Protein AF-0000000084554730 (afdb_homodimer)

Structure (mmCIF, N/CA/C/O backbone):
data_AF-0000000084554730-model_v1
#
loop_
_entity.id
_entity.type
_entity.pdbx_description
1 polymer 'NADPH-dependent FMN reductase family protein'
#
loop_
_atom_site.group_PDB
_atom_site.id
_atom_site.type_symbol
_atom_site.label_atom_id
_atom_site.label_alt_id
_atom_site.label_comp_id
_atom_site.label_asym_id
_atom_site.label_entity_id
_atom_site.label_seq_id
_atom_site.pdbx_PDB_ins_code
_atom_site.Cartn_x
_atom_site.Cartn_y
_atom_site.Cartn_z
_atom_site.occupancy
_atom_site.B_iso_or_equiv
_atom_site.auth_seq_id
_atom_site.auth_comp_id
_atom_site.auth_asym_id
_atom_site.auth_atom_id
_atom_site.pdbx_PDB_model_num
ATOM 1 N N . MET A 1 1 ? -13.344 26.547 7.539 1 93.19 1 MET A N 1
ATOM 2 C CA . MET A 1 1 ? -12.227 25.672 7.191 1 93.19 1 MET A CA 1
ATOM 3 C C . MET A 1 1 ? -11.781 24.844 8.398 1 93.19 1 MET A C 1
ATOM 5 O O . MET A 1 1 ? -11.516 25.406 9.469 1 93.19 1 MET A O 1
ATOM 9 N N . ARG A 1 2 ? -11.82 23.562 8.359 1 97.12 2 ARG A N 1
ATOM 10 C CA . ARG A 1 2 ? -11.414 22.656 9.422 1 97.12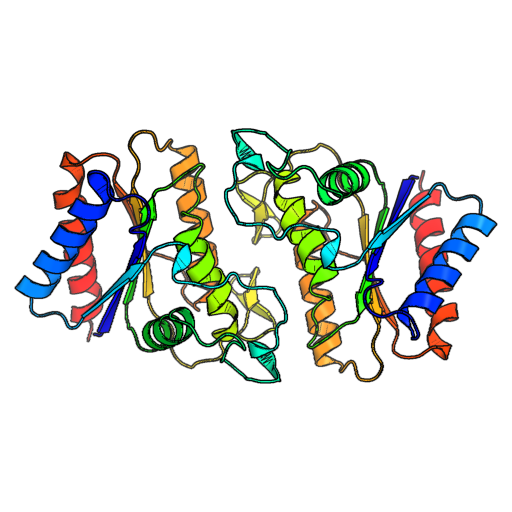 2 ARG A CA 1
ATOM 11 C C . ARG A 1 2 ? -10.055 22.031 9.117 1 97.12 2 ARG A C 1
ATOM 13 O O . ARG A 1 2 ? -9.883 21.375 8.078 1 97.12 2 ARG A O 1
ATOM 20 N N . ILE A 1 3 ? -9.086 22.266 10.055 1 98.25 3 ILE A N 1
ATOM 21 C CA . ILE A 1 3 ? -7.723 21.781 9.836 1 98.25 3 ILE A CA 1
ATOM 22 C C . ILE A 1 3 ? -7.434 20.609 10.766 1 98.25 3 ILE A C 1
ATOM 24 O O . ILE A 1 3 ? -7.73 20.656 11.961 1 98.25 3 ILE A O 1
ATOM 28 N N . LEU A 1 4 ? -6.949 19.516 10.203 1 98.75 4 LEU A N 1
ATOM 29 C CA . LEU A 1 4 ? -6.516 18.359 10.969 1 98.75 4 LEU A CA 1
ATOM 30 C C . LEU A 1 4 ? -4.996 18.219 10.945 1 98.75 4 LEU A C 1
ATOM 32 O O . LEU A 1 4 ? -4.383 18.297 9.883 1 98.75 4 LEU A O 1
ATOM 36 N N . ILE A 1 5 ? -4.418 18.125 12.125 1 98.5 5 ILE A N 1
ATOM 37 C CA . ILE A 1 5 ? -2.98 17.891 12.25 1 98.5 5 ILE A CA 1
ATOM 38 C C . ILE A 1 5 ? -2.729 16.516 12.844 1 98.5 5 ILE A C 1
ATOM 40 O O . ILE A 1 5 ? -3.254 16.188 13.906 1 98.5 5 ILE A O 1
ATOM 44 N N . ILE A 1 6 ? -2.012 15.703 12.125 1 98.19 6 ILE A N 1
ATOM 45 C CA . ILE A 1 6 ? -1.566 14.406 12.617 1 98.19 6 ILE A CA 1
ATOM 46 C C . ILE A 1 6 ? -0.041 14.367 12.664 1 98.19 6 ILE A C 1
ATOM 48 O O . ILE A 1 6 ? 0.62 14.445 11.625 1 98.19 6 ILE A O 1
ATOM 52 N N . SER A 1 7 ? 0.501 14.227 13.82 1 96.56 7 SER A N 1
ATOM 53 C CA . SER A 1 7 ? 1.949 14.273 13.992 1 96.56 7 SER A CA 1
ATOM 54 C C . SER A 1 7 ? 2.48 12.969 14.586 1 96.56 7 SER A C 1
ATOM 56 O O . SER A 1 7 ? 1.875 12.406 15.5 1 96.56 7 SER A O 1
ATOM 58 N N . ASP A 1 8 ? 3.531 12.477 13.938 1 94.81 8 ASP A N 1
ATOM 59 C CA . ASP A 1 8 ? 4.25 11.367 14.547 1 94.81 8 ASP A CA 1
ATOM 60 C C . ASP A 1 8 ? 5.039 11.82 15.773 1 94.81 8 ASP A C 1
ATOM 62 O O . ASP A 1 8 ? 6.008 12.57 15.648 1 94.81 8 ASP A O 1
ATOM 66 N N . ASP A 1 9 ? 4.645 11.359 16.906 1 90.56 9 ASP A N 1
ATOM 67 C CA . ASP A 1 9 ? 5.266 11.758 18.156 1 90.56 9 ASP A CA 1
ATOM 68 C C . ASP A 1 9 ? 6.133 10.633 18.719 1 90.56 9 ASP A C 1
ATOM 70 O O . ASP A 1 9 ? 6.434 10.617 19.922 1 90.56 9 ASP A O 1
ATOM 74 N N . SER A 1 10 ? 6.438 9.625 17.844 1 82.31 10 SER A N 1
ATOM 75 C CA . SER A 1 10 ? 7.227 8.484 18.297 1 82.31 10 SER A CA 1
ATOM 76 C C . SER A 1 10 ? 8.648 8.906 18.656 1 82.31 10 SER A C 1
ATOM 78 O O . SER A 1 10 ? 9.305 8.25 19.469 1 82.31 10 SER A O 1
ATOM 80 N N . ASN A 1 11 ? 9.156 9.875 17.906 1 65.56 11 ASN A N 1
ATOM 81 C CA . ASN A 1 11 ? 10.492 10.359 18.25 1 65.56 11 ASN A CA 1
ATOM 82 C C . ASN A 1 11 ? 10.445 11.789 18.781 1 65.56 11 ASN A C 1
ATOM 84 O O . ASN A 1 11 ? 10.008 12.703 18.094 1 65.56 11 ASN A O 1
ATOM 88 N N . LYS A 1 12 ? 10.367 11.812 19.984 1 59.78 12 LYS A N 1
ATOM 89 C CA . LYS A 1 12 ? 10.172 13.07 20.703 1 59.78 12 LYS A CA 1
ATOM 90 C C . LYS A 1 12 ? 11.25 14.078 20.328 1 59.78 12 LYS A C 1
ATOM 92 O O . LYS A 1 12 ? 11.133 15.266 20.641 1 59.78 12 LYS A O 1
ATOM 97 N N . GLU A 1 13 ? 12.414 13.609 19.875 1 61.06 13 GLU A N 1
ATOM 98 C CA . GLU A 1 13 ? 13.5 14.578 19.938 1 61.06 13 GLU A CA 1
ATOM 99 C C . GLU A 1 13 ? 13.328 15.688 18.906 1 61.06 13 GLU A C 1
ATOM 101 O O . GLU A 1 13 ? 12.547 15.547 17.969 1 61.06 13 GLU A O 1
ATOM 106 N N . ASP A 1 14 ? 13.828 17.031 18.484 1 79.12 14 ASP A N 1
ATOM 107 C CA . ASP A 1 14 ? 14.039 18.469 18.422 1 79.12 14 ASP A CA 1
ATOM 108 C C . ASP A 1 14 ? 13.266 19.094 17.266 1 79.12 14 ASP A C 1
ATOM 110 O O . ASP A 1 14 ? 12.289 19.812 17.484 1 79.12 14 ASP A O 1
ATOM 114 N N . ILE A 1 15 ? 13.242 18.531 16.031 1 91.12 15 ILE A N 1
ATOM 115 C CA . ILE A 1 15 ? 12.758 19.312 14.898 1 91.12 15 ILE A CA 1
ATOM 116 C C . ILE A 1 15 ? 11.258 19.094 14.727 1 91.12 15 ILE A C 1
ATOM 118 O O . ILE A 1 15 ? 10.5 20.047 14.523 1 91.12 15 ILE A O 1
ATOM 122 N N . GLY A 1 16 ? 10.68 17.844 14.992 1 93.12 16 GLY A N 1
ATOM 123 C CA . GLY A 1 16 ? 9.273 17.5 14.836 1 93.12 16 GLY A CA 1
ATOM 124 C C . GLY A 1 16 ? 8.375 18.156 15.875 1 93.12 16 GLY A C 1
ATOM 125 O O . GLY A 1 16 ? 7.336 18.719 15.547 1 93.12 16 GLY A O 1
ATOM 126 N N . SER A 1 17 ? 8.836 18.047 17.062 1 93.62 17 SER A N 1
ATOM 127 C CA . SER A 1 17 ? 8.07 18.641 18.156 1 93.62 17 SER A CA 1
ATOM 128 C C . SER A 1 17 ? 7.965 20.156 18.016 1 93.62 17 SER A C 1
ATOM 130 O O . SER A 1 17 ? 6.891 20.719 18.219 1 93.62 17 SER A O 1
ATOM 132 N N . LYS A 1 18 ? 9.078 20.75 17.703 1 94.56 18 LYS A N 1
ATOM 133 C CA . LYS A 1 18 ? 9.102 22.203 17.531 1 94.56 18 LYS A CA 1
ATOM 134 C C . LYS A 1 18 ? 8.211 22.625 16.359 1 94.56 18 LYS A C 1
ATOM 136 O O . LYS A 1 18 ? 7.504 23.641 16.453 1 94.56 18 LYS A O 1
ATOM 141 N N . LEU A 1 19 ? 8.266 21.875 15.273 1 95.5 19 LEU A N 1
ATOM 142 C CA . LEU A 1 19 ? 7.418 22.141 14.117 1 95.5 19 LEU A CA 1
ATOM 143 C C . LEU A 1 19 ? 5.945 22.094 14.5 1 95.5 19 LEU A C 1
ATOM 145 O O . LEU A 1 19 ? 5.184 23 14.164 1 95.5 19 LEU A O 1
ATOM 149 N N . GLN A 1 20 ? 5.613 21.062 15.211 1 95.56 20 GLN A N 1
ATOM 150 C CA . GLN A 1 20 ? 4.223 20.859 15.602 1 95.56 20 GLN A CA 1
ATOM 151 C C . GLN A 1 20 ? 3.748 21.984 16.531 1 95.56 20 GLN A C 1
ATOM 153 O O . GLN A 1 20 ? 2.662 22.531 16.328 1 95.56 20 GLN A O 1
ATOM 158 N N . LYS A 1 21 ? 4.543 22.312 17.484 1 95.25 21 LYS A N 1
ATOM 159 C CA . LYS A 1 21 ? 4.188 23.359 18.438 1 95.25 21 LYS A CA 1
ATOM 160 C C . LYS A 1 21 ? 4.023 24.703 17.734 1 95.25 21 LYS A C 1
ATOM 162 O O . LYS A 1 21 ? 3.068 25.438 18.016 1 95.25 21 LYS A O 1
ATOM 167 N N . LYS A 1 22 ? 4.992 24.984 16.875 1 97.19 22 LYS A N 1
ATOM 168 C CA . LYS A 1 22 ? 4.918 26.25 16.141 1 97.19 22 LYS A CA 1
ATOM 169 C C . LYS A 1 22 ? 3.682 26.297 15.25 1 97.19 22 LYS A C 1
ATOM 171 O O . LYS A 1 22 ? 3.014 27.328 15.156 1 97.19 22 LYS A O 1
ATOM 176 N N . LEU A 1 23 ? 3.404 25.172 14.602 1 97.44 23 LEU A N 1
ATOM 177 C CA . LEU A 1 23 ? 2.232 25.078 13.742 1 97.44 23 LEU A CA 1
ATOM 178 C C . LEU A 1 23 ? 0.954 25.344 14.531 1 97.44 23 LEU A C 1
ATOM 180 O O . LEU A 1 23 ? 0.14 26.172 14.141 1 97.44 23 LEU A O 1
ATOM 184 N N . VAL A 1 24 ? 0.809 24.703 15.664 1 97.38 24 VAL A N 1
ATOM 185 C CA . VAL A 1 24 ? -0.375 24.828 16.5 1 97.38 24 VAL A CA 1
ATOM 186 C C . VAL A 1 24 ? -0.484 26.266 17.016 1 97.38 24 VAL A C 1
ATOM 188 O O . VAL A 1 24 ? -1.563 26.859 16.984 1 97.38 24 VAL A O 1
ATOM 191 N N . TYR A 1 25 ? 0.628 26.781 17.422 1 97.81 25 TYR A N 1
ATOM 192 C CA . TYR A 1 25 ? 0.661 28.141 17.922 1 97.81 25 TYR A CA 1
ATOM 193 C C . TYR A 1 25 ? 0.147 29.125 16.875 1 97.81 25 TYR A C 1
ATOM 195 O O . TYR A 1 25 ? -0.699 29.969 17.156 1 97.81 25 TYR A O 1
ATOM 203 N N . LYS A 1 26 ? 0.646 29.016 15.656 1 97.69 26 LYS A N 1
ATOM 204 C CA . LYS A 1 26 ? 0.279 29.938 14.594 1 97.69 26 LYS A CA 1
ATOM 205 C C . LYS A 1 26 ? -1.19 29.781 14.211 1 97.69 26 LYS A C 1
ATOM 207 O O . LYS A 1 26 ? -1.862 30.766 13.898 1 97.69 26 LYS A O 1
ATOM 212 N N . LEU A 1 27 ? -1.719 28.562 14.242 1 97.31 27 LEU A N 1
ATOM 213 C CA . LEU A 1 27 ? -3.133 28.344 13.953 1 97.31 27 LEU A CA 1
ATOM 214 C C . LEU A 1 27 ? -4.012 28.953 15.039 1 97.31 27 LEU A C 1
ATOM 216 O O . LEU A 1 27 ? -5.035 29.578 14.734 1 97.31 27 LEU A O 1
ATOM 220 N N . GLN A 1 28 ? -3.557 28.797 16.25 1 97 28 GLN A N 1
ATOM 221 C CA . GLN A 1 28 ? -4.293 29.359 17.391 1 97 28 GLN A CA 1
ATOM 222 C C . GLN A 1 28 ? -4.297 30.875 17.328 1 97 28 GLN A C 1
ATOM 224 O O . GLN A 1 28 ? -5.344 31.516 17.516 1 97 28 GLN A O 1
ATOM 229 N N . GLU A 1 29 ? -3.168 31.391 17.062 1 96.5 29 GLU A N 1
ATOM 230 C CA . GLU A 1 29 ? -3.002 32.844 16.984 1 96.5 29 GLU A CA 1
ATOM 231 C C . GLU A 1 29 ? -3.951 33.438 15.961 1 96.5 29 GLU A C 1
ATOM 233 O O . GLU A 1 29 ? -4.406 34.594 16.125 1 96.5 29 GLU A O 1
ATOM 238 N N . ARG A 1 30 ? -4.289 32.719 14.969 1 95.56 30 ARG A N 1
ATOM 239 C CA . ARG A 1 30 ? -5.102 33.219 13.875 1 95.56 30 ARG A CA 1
ATOM 240 C C . ARG A 1 30 ? -6.531 32.688 13.961 1 95.56 30 ARG A C 1
ATOM 242 O O . ARG A 1 30 ? -7.324 32.875 13.039 1 95.56 30 ARG A O 1
ATOM 249 N N . ASN A 1 31 ? -6.875 31.984 15 1 96.12 31 ASN A N 1
ATOM 250 C CA . ASN A 1 31 ? -8.203 31.484 15.336 1 96.12 31 ASN A CA 1
ATOM 251 C C . ASN A 1 31 ? -8.711 30.5 14.297 1 96.12 31 ASN A C 1
ATOM 253 O O . ASN A 1 31 ? -9.891 30.531 13.922 1 96.12 31 ASN A O 1
ATOM 257 N N . TYR A 1 32 ? -7.812 29.734 13.758 1 96.38 32 TYR A N 1
ATOM 258 C CA . TYR A 1 32 ? -8.234 28.656 12.883 1 96.38 32 TYR A CA 1
ATOM 259 C C . TYR A 1 32 ? -8.859 27.516 13.688 1 96.38 32 TYR A C 1
ATOM 261 O O . TYR A 1 32 ? -8.445 27.25 14.82 1 96.38 32 TYR A O 1
ATOM 269 N N . ASN A 1 33 ? -9.898 26.953 13.141 1 96.75 33 ASN A N 1
ATOM 270 C CA . ASN A 1 33 ? -10.445 25.719 13.688 1 96.75 33 ASN A CA 1
ATOM 271 C C . ASN A 1 33 ? -9.57 24.516 13.344 1 96.75 33 ASN A C 1
ATOM 273 O O . ASN A 1 33 ? -9.359 24.219 12.172 1 96.75 33 ASN A O 1
ATOM 277 N N . TYR A 1 34 ? -8.969 23.844 14.43 1 97.56 34 TYR A N 1
ATOM 278 C CA . TYR A 1 34 ? -8.094 22.719 14.133 1 97.56 34 TYR A CA 1
ATOM 279 C C . TYR A 1 34 ? -8.258 21.609 15.164 1 97.56 34 TYR A C 1
ATOM 281 O O . TYR A 1 34 ? -8.742 21.859 16.266 1 97.56 34 TYR A O 1
ATOM 289 N N . LYS A 1 35 ? -8.039 20.438 14.75 1 98.19 35 LYS A N 1
ATOM 290 C CA . LYS A 1 35 ? -7.891 19.266 15.602 1 98.19 35 LYS A CA 1
ATOM 291 C C . LYS A 1 35 ? -6.496 18.656 15.453 1 98.19 35 LYS A C 1
ATOM 293 O O . LYS A 1 35 ? -5.949 18.609 14.352 1 98.19 35 LYS A O 1
ATOM 298 N N . ASN A 1 36 ? -5.914 18.281 16.578 1 97.44 36 ASN A N 1
ATOM 299 C CA . ASN A 1 36 ? -4.539 17.797 16.578 1 97.44 36 ASN A CA 1
ATOM 300 C C . ASN A 1 36 ? -4.426 16.406 17.203 1 97.44 36 ASN A C 1
ATOM 302 O O . ASN A 1 36 ? -5.004 16.141 18.266 1 97.44 36 ASN A O 1
ATOM 306 N N . TYR A 1 37 ? -3.783 15.484 16.484 1 97.5 37 TYR A N 1
ATOM 307 C CA . TYR A 1 37 ? -3.422 14.172 17.016 1 97.5 37 TYR A CA 1
ATOM 308 C C . TYR A 1 37 ? -1.907 14 17.047 1 97.5 37 TYR A C 1
ATOM 310 O O . TYR A 1 37 ? -1.241 14.055 16.016 1 97.5 37 TYR A O 1
ATOM 318 N N . ASN A 1 38 ? -1.368 13.875 18.25 1 95.62 38 ASN A N 1
ATOM 319 C CA . ASN A 1 38 ? -0.002 13.391 18.438 1 95.62 38 ASN A CA 1
ATOM 320 C C . ASN A 1 38 ? 0.036 11.883 18.672 1 95.62 38 ASN A C 1
ATOM 322 O O . ASN A 1 38 ? -0.367 11.414 19.75 1 95.62 38 ASN A O 1
ATOM 326 N N . ILE A 1 39 ? 0.574 11.188 17.672 1 95.44 39 ILE A N 1
ATOM 327 C CA . ILE A 1 39 ? 0.354 9.75 17.766 1 95.44 39 ILE A CA 1
ATOM 328 C C . ILE A 1 39 ? 1.697 9.023 17.781 1 95.44 39 ILE A C 1
ATOM 330 O O . ILE A 1 39 ? 2.693 9.523 17.266 1 95.44 39 ILE A O 1
ATOM 334 N N . GLU A 1 40 ? 1.642 7.875 18.391 1 92.19 40 GLU A N 1
ATOM 335 C CA . GLU A 1 40 ? 2.746 6.918 18.391 1 92.19 40 GLU A CA 1
ATOM 336 C C . GLU A 1 40 ? 2.346 5.609 17.719 1 92.19 40 GLU A C 1
ATOM 338 O O . GLU A 1 40 ? 1.156 5.34 17.531 1 92.19 40 GLU A O 1
ATOM 343 N N . ASN A 1 41 ? 3.328 4.875 17.344 1 87.12 41 ASN A N 1
ATOM 344 C CA . ASN A 1 41 ? 3.088 3.619 16.641 1 87.12 41 ASN A CA 1
ATOM 345 C C . ASN A 1 41 ? 2.148 2.707 17.422 1 87.12 41 ASN A C 1
ATOM 347 O O . ASN A 1 41 ? 1.314 2.016 16.828 1 87.12 41 ASN A O 1
ATOM 351 N N . SER A 1 42 ? 2.254 2.717 18.688 1 89.44 42 SER A N 1
ATOM 352 C CA . SER A 1 42 ? 1.496 1.817 19.562 1 89.44 42 SER A CA 1
ATOM 353 C C . SER A 1 42 ? 0.038 2.25 19.672 1 89.44 42 SER A C 1
ATOM 355 O O . SER A 1 42 ? -0.808 1.487 20.141 1 89.44 42 SER A O 1
ATOM 357 N N . ASP A 1 43 ? -0.312 3.441 19.172 1 92.69 43 ASP A N 1
ATOM 358 C CA . ASP A 1 43 ? -1.671 3.965 19.281 1 92.69 43 ASP A CA 1
ATOM 359 C C . ASP A 1 43 ? -2.588 3.346 18.234 1 92.69 43 ASP A C 1
ATOM 361 O O . ASP A 1 43 ? -3.812 3.412 18.344 1 92.69 43 ASP A O 1
ATOM 365 N N . LEU A 1 44 ? -1.986 2.803 17.203 1 92.69 44 LEU A N 1
ATOM 366 C CA . LEU A 1 44 ? -2.746 2.316 16.062 1 92.69 44 LEU A CA 1
ATOM 367 C C . LEU A 1 44 ? -2.406 0.86 15.758 1 92.69 44 LEU A C 1
ATOM 369 O O . LEU A 1 44 ? -1.231 0.486 15.734 1 92.69 44 LEU A O 1
ATOM 373 N N . THR A 1 45 ? -3.473 0.109 15.516 1 92 45 THR A N 1
ATOM 374 C CA . THR A 1 45 ? -3.262 -1.243 15.016 1 92 45 THR A CA 1
ATOM 375 C C . THR A 1 45 ? -2.883 -1.216 13.531 1 92 45 THR A C 1
ATOM 377 O O . THR A 1 45 ? -3.434 -0.43 12.758 1 92 45 THR A O 1
ATOM 380 N N . HIS A 1 46 ? -1.95 -2.041 13.219 1 90.38 46 HIS A N 1
ATOM 381 C CA . HIS A 1 46 ? -1.566 -2.156 11.812 1 90.38 46 HIS A CA 1
ATOM 382 C C . HIS A 1 46 ? -2.719 -2.691 10.969 1 90.38 46 HIS A C 1
ATOM 384 O O . HIS A 1 46 ? -3.436 -3.6 11.398 1 90.38 46 HIS A O 1
ATOM 390 N N . CYS A 1 47 ? -2.877 -2.119 9.797 1 91.25 47 CYS A N 1
ATOM 391 C CA . CYS A 1 47 ? -3.848 -2.672 8.852 1 91.25 47 CYS A CA 1
ATOM 392 C C . CYS A 1 47 ? -3.463 -4.086 8.445 1 91.25 47 CYS A C 1
ATOM 394 O O . CYS A 1 47 ? -2.332 -4.328 8.016 1 91.25 47 CYS A O 1
ATOM 396 N N . ILE A 1 48 ? -4.402 -4.973 8.539 1 86.62 48 ILE A N 1
ATOM 397 C CA . ILE A 1 48 ? -4.059 -6.359 8.25 1 86.62 48 ILE A CA 1
ATOM 398 C C . ILE A 1 48 ? -4.535 -6.723 6.844 1 86.62 48 ILE A C 1
ATOM 400 O O . ILE A 1 48 ? -4.422 -7.879 6.422 1 86.62 48 ILE A O 1
ATOM 404 N N . GLY A 1 49 ? -5.098 -5.805 6.156 1 88 49 GLY A N 1
ATOM 405 C CA . GLY A 1 49 ? -5.508 -6.016 4.777 1 88 49 GLY A CA 1
ATOM 406 C C . GLY A 1 49 ? -6.668 -6.984 4.645 1 88 49 GLY A C 1
ATOM 407 O O . GLY A 1 49 ? -6.734 -7.754 3.684 1 88 49 GLY A O 1
ATOM 408 N N . CYS A 1 50 ? -7.637 -6.973 5.609 1 86 50 CYS A N 1
ATOM 409 C CA . CYS A 1 50 ? -8.766 -7.895 5.555 1 86 50 CYS A CA 1
ATOM 410 C C . CYS A 1 50 ? -9.844 -7.379 4.617 1 86 50 CYS A C 1
ATOM 412 O O . CYS A 1 50 ? -10.727 -8.133 4.207 1 86 50 CYS A O 1
ATOM 414 N N . PHE A 1 51 ? -9.844 -6.016 4.363 1 88.44 51 PHE A N 1
ATOM 415 C CA . PHE A 1 51 ? -10.664 -5.324 3.377 1 88.44 51 PHE A CA 1
ATOM 416 C C . PHE A 1 51 ? -12.133 -5.332 3.797 1 88.44 51 PHE A C 1
ATOM 418 O O . PHE A 1 51 ? -13.008 -4.961 3.014 1 88.44 51 PHE A O 1
ATOM 425 N N . LYS A 1 52 ? -12.43 -5.762 5.035 1 88.88 52 LYS A N 1
ATOM 426 C CA . LYS A 1 52 ? -13.805 -5.75 5.52 1 88.88 52 LYS A CA 1
ATOM 427 C C . LYS A 1 52 ? -14.367 -4.332 5.535 1 88.88 52 LYS A C 1
ATOM 429 O O . LYS A 1 52 ? -15.578 -4.137 5.387 1 88.88 52 LYS A O 1
ATOM 434 N N . CYS A 1 53 ? -13.523 -3.324 5.656 1 93.44 53 CYS A N 1
ATOM 435 C CA . CYS A 1 53 ? -13.938 -1.926 5.703 1 93.44 53 CYS A CA 1
ATOM 436 C C . CYS A 1 53 ? -14.492 -1.478 4.355 1 93.44 53 CYS A C 1
ATOM 438 O O . CYS A 1 53 ? -15.117 -0.419 4.258 1 93.44 53 CYS A O 1
ATOM 440 N N . TRP A 1 54 ? -14.305 -2.242 3.338 1 87.56 54 TRP A N 1
ATOM 441 C CA . TRP A 1 54 ? -14.812 -1.867 2.021 1 87.56 54 TRP A CA 1
ATOM 442 C C . TRP A 1 54 ? -16.25 -2.354 1.832 1 87.56 54 TRP A C 1
ATOM 444 O O . TRP A 1 54 ? -17.078 -1.646 1.264 1 87.56 54 TRP A O 1
ATOM 454 N N . ILE A 1 55 ? -16.625 -3.566 2.4 1 78.81 55 ILE A N 1
ATOM 455 C CA . ILE A 1 55 ? -17.922 -4.102 2 1 78.81 55 ILE A CA 1
ATOM 456 C C . ILE A 1 55 ? -18.703 -4.539 3.236 1 78.81 55 ILE A C 1
ATOM 458 O O . ILE A 1 55 ? -19.891 -4.223 3.371 1 78.81 55 ILE A O 1
ATOM 462 N N . ASN A 1 56 ? -18.031 -5.242 4.152 1 83.56 56 ASN A N 1
ATOM 463 C CA . ASN A 1 56 ? -18.75 -5.758 5.316 1 83.56 56 ASN A CA 1
ATOM 464 C C . ASN A 1 56 ? -19.141 -4.637 6.281 1 83.56 56 ASN A C 1
ATOM 466 O O . ASN A 1 56 ? -20.25 -4.609 6.793 1 83.56 56 ASN A O 1
ATOM 470 N N . THR A 1 57 ? -18.188 -3.783 6.551 1 90.19 57 THR A N 1
ATOM 471 C CA . THR A 1 57 ? -18.359 -2.598 7.383 1 90.19 57 THR A CA 1
ATOM 472 C C . THR A 1 57 ? -17.906 -1.345 6.641 1 90.19 57 THR A C 1
ATOM 474 O O . THR A 1 57 ? -16.891 -0.744 6.992 1 90.19 57 THR A O 1
ATOM 477 N N . PRO A 1 58 ? -18.656 -0.965 5.641 1 90.44 58 PRO A N 1
ATOM 478 C CA . PRO A 1 58 ? -18.188 0.078 4.723 1 90.44 58 PRO A CA 1
ATOM 479 C C . PRO A 1 58 ? -17.672 1.319 5.449 1 90.44 58 PRO A C 1
ATOM 481 O O . PRO A 1 58 ? -18.422 1.95 6.203 1 90.44 58 PRO A O 1
ATOM 484 N N . GLY A 1 59 ? -16.391 1.571 5.273 1 93.88 59 GLY A N 1
ATOM 485 C CA . GLY A 1 59 ? -15.75 2.771 5.789 1 93.88 59 GLY A CA 1
ATOM 486 C C . GLY A 1 59 ? -15.273 2.627 7.219 1 93.88 59 GLY A C 1
ATOM 487 O O . GLY A 1 59 ? -14.656 3.543 7.77 1 93.88 59 GLY A O 1
ATOM 488 N N . ILE A 1 60 ? -15.578 1.482 7.773 1 95.06 60 ILE A N 1
ATOM 489 C CA . ILE A 1 60 ? -15.273 1.302 9.188 1 95.06 60 ILE A CA 1
ATOM 490 C C . ILE A 1 60 ? -14.391 0.07 9.375 1 95.06 60 ILE A C 1
ATOM 492 O O . ILE A 1 60 ? -14.797 -1.048 9.047 1 95.06 60 ILE A O 1
ATOM 496 N N . CYS A 1 61 ? -13.242 0.264 9.891 1 95.44 61 CYS A N 1
ATOM 497 C CA . CYS A 1 61 ? -12.32 -0.832 10.156 1 95.44 61 CYS A CA 1
ATOM 498 C C . CYS A 1 61 ? -12.828 -1.724 11.281 1 95.44 61 CYS A C 1
ATOM 500 O O . CYS A 1 61 ? -13.484 -1.245 12.203 1 95.44 61 CYS A O 1
ATOM 502 N N . ILE A 1 62 ? -12.492 -2.984 11.211 1 93.56 62 ILE A N 1
ATOM 503 C CA . ILE A 1 62 ? -12.922 -3.951 12.219 1 93.56 62 ILE A CA 1
ATOM 504 C C . ILE A 1 62 ? -12.258 -3.637 13.555 1 93.56 62 ILE A C 1
ATOM 506 O O . ILE A 1 62 ? -12.781 -3.996 14.617 1 93.56 62 ILE A O 1
ATOM 510 N N . TYR A 1 63 ? -11.07 -3.049 13.508 1 95.19 63 TYR A N 1
ATOM 511 C CA . TYR A 1 63 ? -10.422 -2.607 14.742 1 95.19 63 TYR A CA 1
ATOM 512 C C . TYR A 1 63 ? -10.969 -1.262 15.195 1 95.19 63 TYR A C 1
ATOM 514 O O . TYR A 1 63 ? -11.078 -0.327 14.398 1 95.19 63 TYR A O 1
ATOM 522 N N . ASP A 1 64 ? -11.383 -1.229 16.391 1 95.88 64 ASP A N 1
ATOM 523 C CA . ASP A 1 64 ? -11.883 0.011 16.984 1 95.88 64 ASP A CA 1
ATOM 524 C C . ASP A 1 64 ? -10.828 0.656 17.875 1 95.88 64 ASP A C 1
ATOM 526 O O . ASP A 1 64 ? -10.852 0.473 19.094 1 95.88 64 ASP A O 1
ATOM 530 N N . ASP A 1 65 ? -9.938 1.396 17.328 1 96.44 65 ASP A N 1
ATOM 531 C CA . ASP A 1 65 ? -8.891 2.129 18.031 1 96.44 65 ASP A CA 1
ATOM 532 C C . ASP A 1 65 ? -8.836 3.584 17.578 1 96.44 65 ASP A C 1
ATOM 534 O O . ASP A 1 65 ? -9.797 4.09 16.984 1 96.44 65 ASP A O 1
ATOM 538 N N . LEU A 1 66 ? -7.812 4.277 17.875 1 97.06 66 LEU A N 1
ATOM 539 C CA . LEU A 1 66 ? -7.672 5.703 17.609 1 97.06 66 LEU A CA 1
ATOM 540 C C . LEU A 1 66 ? -7.777 5.98 16.109 1 97.06 66 LEU A C 1
ATOM 542 O O . LEU A 1 66 ? -8.195 7.066 15.695 1 97.06 66 LEU A O 1
ATOM 546 N N . ALA A 1 67 ? -7.41 5.02 15.234 1 96.69 67 ALA A N 1
ATOM 547 C CA . ALA A 1 67 ? -7.434 5.195 13.781 1 96.69 67 ALA A CA 1
ATOM 548 C C . ALA A 1 67 ? -8.844 5.5 13.289 1 96.69 67 ALA A C 1
ATOM 550 O O . ALA A 1 67 ? -9.023 6.227 12.312 1 96.69 67 ALA A O 1
ATOM 551 N N . ARG A 1 68 ? -9.836 4.914 14.008 1 96.5 68 ARG A N 1
ATOM 552 C CA . ARG A 1 68 ? -11.219 5.18 13.617 1 96.5 68 ARG A CA 1
ATOM 553 C C . ARG A 1 68 ? -11.555 6.66 13.75 1 96.5 68 ARG A C 1
ATOM 555 O O . ARG A 1 68 ? -12.117 7.262 12.836 1 96.5 68 ARG A O 1
ATOM 562 N N . GLU A 1 69 ? -11.188 7.191 14.859 1 97.06 69 GLU A N 1
ATOM 563 C CA . GLU A 1 69 ? -11.414 8.609 15.094 1 97.06 69 GLU A CA 1
ATOM 564 C C . GLU A 1 69 ? -10.633 9.469 14.109 1 97.06 69 GLU A C 1
ATOM 566 O O . GLU A 1 69 ? -11.156 10.445 13.562 1 97.06 69 GLU A O 1
ATOM 571 N N . ILE A 1 70 ? -9.43 9.117 13.883 1 97.88 70 ILE A N 1
ATOM 572 C CA . ILE A 1 70 ? -8.57 9.867 12.977 1 97.88 70 ILE A CA 1
ATOM 573 C C . ILE A 1 70 ? -9.156 9.844 11.57 1 97.88 70 ILE A C 1
ATOM 575 O O . ILE A 1 70 ? -9.219 10.875 10.898 1 97.88 70 ILE A O 1
ATOM 579 N N . ASN A 1 71 ? -9.602 8.672 11.133 1 96.81 71 ASN A N 1
ATOM 580 C CA . ASN A 1 71 ? -10.172 8.547 9.797 1 96.81 71 ASN A CA 1
ATOM 581 C C . ASN A 1 71 ? -11.398 9.43 9.625 1 96.81 71 ASN A C 1
ATOM 583 O O . ASN A 1 71 ? -11.578 10.062 8.578 1 96.81 71 ASN A O 1
ATOM 587 N N . ASN A 1 72 ? -12.227 9.414 10.68 1 96.81 72 ASN A N 1
ATOM 588 C CA . ASN A 1 72 ? -13.375 10.312 10.664 1 96.81 72 ASN A CA 1
ATOM 589 C C . ASN A 1 72 ? -12.953 11.773 10.547 1 96.81 72 ASN A C 1
ATOM 591 O O . ASN A 1 72 ? -13.5 12.523 9.742 1 96.81 72 ASN A O 1
ATOM 595 N N . SER A 1 73 ? -11.969 12.125 11.305 1 98.12 73 SER A N 1
ATOM 596 C CA . SER A 1 73 ? -11.477 13.492 11.297 1 98.12 73 SER A CA 1
ATOM 597 C C . SER A 1 73 ? -10.883 13.867 9.945 1 98.12 73 SER A C 1
ATOM 599 O O . SER A 1 73 ? -11.008 15.008 9.5 1 98.12 73 SER A O 1
ATOM 601 N N . ILE A 1 74 ? -10.211 12.906 9.281 1 98.31 74 ILE A N 1
ATOM 602 C CA . ILE A 1 74 ? -9.625 13.156 7.969 1 98.31 74 ILE A CA 1
ATOM 603 C C . ILE A 1 74 ? -10.719 13.562 6.984 1 98.31 74 ILE A C 1
ATOM 605 O O . ILE A 1 74 ? -10.617 14.602 6.328 1 98.31 74 ILE A O 1
ATOM 609 N N . ILE A 1 75 ? -11.781 12.836 6.973 1 97.19 75 ILE A N 1
ATOM 610 C CA . ILE A 1 75 ? -12.836 13.055 5.992 1 97.19 75 ILE A CA 1
ATOM 611 C C . ILE A 1 75 ? -13.578 14.352 6.309 1 97.19 75 ILE A C 1
ATOM 613 O O . ILE A 1 75 ? -14 15.062 5.398 1 97.19 75 ILE A O 1
ATOM 617 N N . TRP A 1 76 ? -13.625 14.742 7.535 1 96.69 76 TRP A N 1
ATOM 618 C CA . TRP A 1 76 ? -14.359 15.93 7.938 1 96.69 76 TRP A CA 1
ATOM 619 C C . TRP A 1 76 ? -13.5 17.188 7.797 1 96.69 76 TRP A C 1
ATOM 621 O O . TRP A 1 76 ? -14.008 18.297 7.859 1 96.69 76 TRP A O 1
ATOM 631 N N . SER A 1 77 ? -12.266 17 7.59 1 98 77 SER A N 1
ATOM 632 C CA . SER A 1 77 ? -11.375 18.156 7.52 1 98 77 SER A CA 1
ATOM 633 C C . SER A 1 77 ? -11.32 18.734 6.105 1 98 77 SER A C 1
ATOM 635 O O . SER A 1 77 ? -11.68 18.047 5.141 1 98 77 SER A O 1
ATOM 637 N N . ASP A 1 78 ? -11 19.969 6.051 1 97.31 78 ASP A N 1
ATOM 638 C CA . ASP A 1 78 ? -10.727 20.625 4.773 1 97.31 78 ASP A CA 1
ATOM 639 C C . ASP A 1 78 ? -9.258 20.484 4.387 1 97.31 78 ASP A C 1
ATOM 641 O O . ASP A 1 78 ? -8.922 20.422 3.203 1 97.31 78 ASP A O 1
ATOM 645 N N . ILE A 1 79 ? -8.391 20.516 5.375 1 98 79 ILE A N 1
ATOM 646 C CA . ILE A 1 79 ? -6.949 20.359 5.227 1 98 79 ILE A CA 1
ATOM 647 C C . ILE A 1 79 ? -6.441 19.328 6.227 1 98 79 ILE A C 1
ATOM 649 O O . ILE A 1 79 ? -6.777 19.375 7.414 1 98 79 ILE A O 1
ATOM 653 N N . CYS A 1 80 ? -5.75 18.328 5.754 1 98.56 80 CYS A N 1
ATOM 654 C CA . CYS A 1 80 ? -5.113 17.328 6.602 1 98.56 80 CYS A CA 1
ATOM 655 C C . CYS A 1 80 ? -3.594 17.438 6.531 1 98.56 80 CYS A C 1
ATOM 657 O O . CYS A 1 80 ? -2.998 17.234 5.473 1 98.56 80 CYS A O 1
ATOM 659 N N . ILE A 1 81 ? -3 17.797 7.648 1 98.56 81 ILE A N 1
ATOM 660 C CA . ILE A 1 81 ? -1.554 17.969 7.746 1 98.56 81 ILE A CA 1
ATOM 661 C C . ILE A 1 81 ? -0.936 16.75 8.414 1 98.56 81 ILE A C 1
ATOM 663 O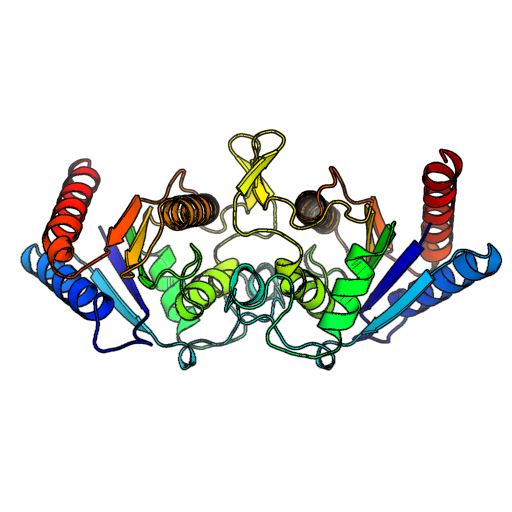 O . ILE A 1 81 ? -1.318 16.375 9.523 1 98.56 81 ILE A O 1
ATOM 667 N N . LEU A 1 82 ? -0.047 16.109 7.742 1 98.31 82 LEU A N 1
ATOM 668 C CA . LEU A 1 82 ? 0.744 15.039 8.328 1 98.31 82 LEU A CA 1
ATOM 669 C C . LEU A 1 82 ? 2.18 15.484 8.57 1 98.31 82 LEU A C 1
ATOM 671 O O . LEU A 1 82 ? 2.863 15.93 7.648 1 98.31 82 LEU A O 1
ATOM 675 N N . LEU A 1 83 ? 2.572 15.516 9.789 1 97.12 83 LEU A N 1
ATOM 676 C CA . LEU A 1 83 ? 3.934 15.828 10.203 1 97.12 83 LEU A CA 1
ATOM 677 C C . LEU A 1 83 ? 4.719 14.555 10.508 1 97.12 83 LEU A C 1
ATOM 679 O O . LEU A 1 83 ? 4.332 13.773 11.383 1 97.12 83 LEU A O 1
ATOM 683 N N . THR A 1 84 ? 5.863 14.359 9.828 1 96 84 THR A N 1
ATOM 684 C CA . THR A 1 84 ? 6.512 13.055 9.906 1 96 84 THR A CA 1
ATOM 685 C C . THR A 1 84 ? 8.016 13.18 9.672 1 96 84 THR A C 1
ATOM 687 O O . THR A 1 84 ? 8.453 13.969 8.836 1 96 84 THR A O 1
ATOM 690 N N . PRO A 1 85 ? 8.852 12.445 10.438 1 94.62 85 PRO A N 1
ATOM 691 C CA . PRO A 1 85 ? 10.234 12.305 9.977 1 94.62 85 PRO A CA 1
ATOM 692 C C . PRO A 1 85 ? 10.336 11.594 8.633 1 94.62 85 PRO A C 1
ATOM 694 O O . PRO A 1 85 ? 9.5 10.75 8.312 1 94.62 85 PRO A O 1
ATOM 697 N N . VAL A 1 86 ? 11.336 12 7.844 1 93.12 86 VAL A N 1
ATOM 698 C CA . VAL A 1 86 ? 11.547 11.398 6.527 1 93.12 86 VAL A CA 1
ATOM 699 C C . VAL A 1 86 ? 12.789 10.508 6.559 1 93.12 86 VAL A C 1
ATOM 701 O O . VAL A 1 86 ? 13.859 10.945 6.973 1 93.12 86 VAL A O 1
ATOM 704 N N . LYS A 1 87 ? 12.594 9.305 6.285 1 85.56 87 LYS A N 1
ATOM 705 C CA . LYS A 1 87 ? 13.68 8.344 6.109 1 85.56 87 LYS A CA 1
ATOM 706 C C . LYS A 1 87 ? 13.594 7.66 4.75 1 85.56 87 LYS A C 1
ATOM 708 O O . LYS A 1 87 ? 12.547 7.105 4.395 1 85.56 87 LYS A O 1
ATOM 713 N N . PHE A 1 88 ? 14.633 7.824 3.971 1 83.38 88 PHE A N 1
ATOM 714 C CA . PHE A 1 88 ? 14.711 7.207 2.654 1 83.38 88 PHE A CA 1
ATOM 715 C C . PHE A 1 88 ? 13.602 7.73 1.742 1 83.38 88 PHE A C 1
ATOM 717 O O . PHE A 1 88 ? 13.062 6.988 0.919 1 83.38 88 PHE A O 1
ATOM 724 N N . GLY A 1 89 ? 13.188 8.906 2.021 1 88.56 89 GLY A N 1
ATOM 725 C CA . GLY A 1 89 ? 12.172 9.547 1.203 1 88.56 89 GLY A CA 1
ATOM 726 C C . GLY A 1 89 ? 10.758 9.141 1.581 1 88.56 89 GLY A C 1
ATOM 727 O O . GLY A 1 89 ? 9.805 9.453 0.866 1 88.56 89 GLY A O 1
ATOM 728 N N . CYS A 1 90 ? 10.633 8.445 2.686 1 91 90 CYS A N 1
ATOM 729 C CA . CYS A 1 90 ? 9.32 7.957 3.088 1 91 90 CYS A CA 1
ATOM 730 C C . CYS A 1 90 ? 8.906 8.555 4.426 1 91 90 CYS A C 1
ATOM 732 O O . CYS A 1 90 ? 9.742 9.07 5.172 1 91 90 CYS A O 1
ATOM 734 N N . TYR A 1 91 ? 7.656 8.594 4.59 1 93.38 91 TYR A N 1
ATOM 735 C CA . TYR A 1 91 ? 7.152 8.953 5.91 1 93.38 91 TYR A CA 1
ATOM 736 C C . TYR A 1 91 ? 7.402 7.84 6.914 1 93.38 91 TYR A C 1
ATOM 738 O O . TYR A 1 91 ? 7.77 6.723 6.535 1 93.38 91 TYR A O 1
ATOM 746 N N . SER A 1 92 ? 7.211 8.18 8.156 1 92.62 92 SER A N 1
ATOM 747 C CA . SER A 1 92 ? 7.492 7.254 9.25 1 92.62 92 SER A CA 1
ATOM 748 C C . SER A 1 92 ? 6.508 6.09 9.25 1 92.62 92 SER A C 1
ATOM 750 O O . SER A 1 92 ? 5.41 6.195 8.695 1 92.62 92 SER A O 1
ATOM 752 N N . PRO A 1 93 ? 6.832 4.957 9.922 1 91 93 PRO A N 1
ATOM 753 C CA . PRO A 1 93 ? 5.887 3.85 10.086 1 91 93 PRO A CA 1
ATOM 754 C C . PRO A 1 93 ? 4.578 4.277 10.742 1 91 93 PRO A C 1
ATOM 756 O O . PRO A 1 93 ? 3.512 3.766 10.391 1 91 93 PRO A O 1
ATOM 759 N N . THR A 1 94 ? 4.684 5.23 11.648 1 94.06 94 THR A N 1
ATOM 760 C CA . THR A 1 94 ? 3.492 5.711 12.336 1 94.06 94 THR A CA 1
ATOM 761 C C . THR A 1 94 ? 2.537 6.395 11.367 1 94.06 94 THR A C 1
ATOM 763 O O . THR A 1 94 ? 1.346 6.082 11.336 1 94.06 94 THR A O 1
ATOM 766 N N . ILE A 1 95 ? 3.066 7.258 10.555 1 96 95 ILE A N 1
ATOM 767 C CA . ILE A 1 95 ? 2.242 7.965 9.578 1 96 95 ILE A CA 1
ATOM 768 C C . ILE A 1 95 ? 1.771 6.988 8.508 1 96 95 ILE A C 1
ATOM 770 O O . ILE A 1 95 ? 0.639 7.082 8.023 1 96 95 ILE A O 1
ATOM 774 N N . LYS A 1 96 ? 2.623 6.082 8.156 1 94.25 96 LYS A N 1
ATOM 775 C CA . LYS A 1 96 ? 2.201 5.051 7.211 1 94.25 96 LYS A CA 1
ATOM 776 C C . LYS A 1 96 ? 0.987 4.289 7.734 1 94.25 96 LYS A C 1
ATOM 778 O O . LYS A 1 96 ? 0.076 3.963 6.973 1 94.25 96 LYS A O 1
ATOM 783 N N . ARG A 1 97 ? 0.991 3.971 8.977 1 94.25 97 ARG A N 1
ATOM 784 C CA . ARG A 1 97 ? -0.131 3.252 9.578 1 94.25 97 ARG A CA 1
ATOM 785 C C . ARG A 1 97 ? -1.42 4.059 9.461 1 94.25 97 ARG A C 1
ATOM 787 O O . ARG A 1 97 ? -2.482 3.504 9.18 1 94.25 97 ARG A O 1
ATOM 794 N N . VAL A 1 98 ? -1.328 5.359 9.672 1 96.81 98 VAL A N 1
ATOM 795 C CA . VAL A 1 98 ? -2.477 6.246 9.516 1 96.81 98 VAL A CA 1
ATOM 796 C C . VAL A 1 98 ? -3.027 6.137 8.094 1 96.81 98 VAL A C 1
ATOM 798 O O . VAL A 1 98 ? -4.23 5.949 7.902 1 96.81 98 VAL A O 1
ATOM 801 N N . LEU A 1 99 ? -2.125 6.207 7.156 1 96.38 99 LEU A N 1
ATOM 802 C CA . LEU A 1 99 ? -2.518 6.203 5.754 1 96.38 99 LEU A CA 1
ATOM 803 C C . LEU A 1 99 ? -3.059 4.836 5.344 1 96.38 99 LEU A C 1
ATOM 805 O O . LEU A 1 99 ? -4.07 4.746 4.645 1 96.38 99 LEU A O 1
ATOM 809 N N . ASP A 1 100 ? -2.42 3.779 5.852 1 93.75 100 ASP A N 1
ATOM 810 C CA . ASP A 1 100 ? -2.877 2.428 5.551 1 93.75 100 ASP A CA 1
ATOM 811 C C . ASP A 1 100 ? -4.273 2.18 6.121 1 93.75 100 ASP A C 1
ATOM 813 O O . ASP A 1 100 ? -5.102 1.523 5.484 1 93.75 100 ASP A O 1
ATOM 817 N N . ARG A 1 101 ? -4.516 2.699 7.277 1 95.25 101 ARG A N 1
ATOM 818 C CA . ARG A 1 101 ? -5.785 2.5 7.965 1 95.25 101 ARG A CA 1
ATOM 819 C C . ARG A 1 101 ? -6.879 3.373 7.363 1 95.25 101 ARG A C 1
ATOM 821 O O . ARG A 1 101 ? -8.047 3.254 7.727 1 95.25 101 ARG A O 1
ATOM 828 N N . SER A 1 102 ? -6.527 4.215 6.43 1 96.5 102 SER A N 1
ATOM 829 C CA . SER A 1 102 ? -7.504 5.098 5.805 1 96.5 102 SER A CA 1
ATOM 830 C C . SER A 1 102 ? -8.07 4.484 4.527 1 96.5 102 SER A C 1
ATOM 832 O O . SER A 1 102 ? -8.844 5.125 3.818 1 96.5 102 SER A O 1
ATOM 834 N N . ILE A 1 103 ? -7.727 3.244 4.219 1 93.5 103 ILE A N 1
ATOM 835 C CA . ILE A 1 103 ? -8.141 2.645 2.955 1 93.5 103 ILE A CA 1
ATOM 836 C C . ILE A 1 103 ? -9.664 2.545 2.904 1 93.5 103 ILE A C 1
ATOM 838 O O . ILE A 1 103 ? -10.258 2.541 1.822 1 93.5 103 ILE A O 1
ATOM 842 N N . GLY A 1 104 ? -10.297 2.482 4.047 1 94.25 104 GLY A N 1
ATOM 843 C CA . GLY A 1 104 ? -11.75 2.457 4.102 1 94.25 104 GLY A CA 1
ATOM 844 C C . GLY A 1 104 ? -12.383 3.742 3.607 1 94.25 104 GLY A C 1
ATOM 845 O O . GLY A 1 104 ? -13.586 3.781 3.342 1 94.25 104 GLY A O 1
ATOM 846 N N . ASN A 1 105 ? -11.578 4.797 3.49 1 96.19 105 ASN A N 1
ATOM 847 C CA . ASN A 1 105 ? -12.086 6.09 3.045 1 96.19 105 ASN A CA 1
ATOM 848 C C . ASN A 1 105 ? -12.195 6.156 1.524 1 96.19 105 ASN A C 1
ATOM 850 O O . ASN A 1 105 ? -12.68 7.145 0.976 1 96.19 105 ASN A O 1
ATOM 854 N N . ILE A 1 106 ? -11.734 5.098 0.812 1 93.62 106 ILE A N 1
ATOM 855 C CA . ILE A 1 106 ? -11.828 4.992 -0.641 1 93.62 106 ILE A CA 1
ATOM 856 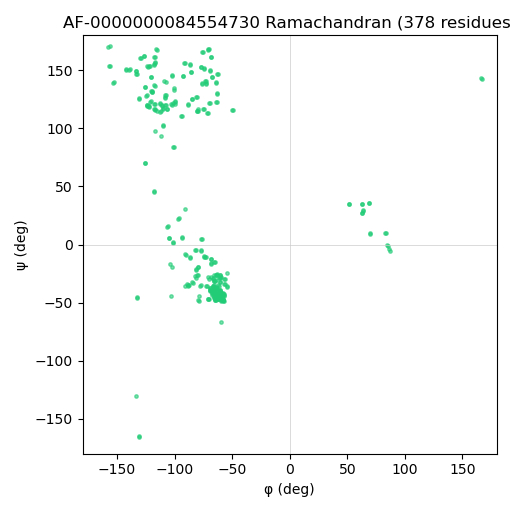C C . ILE A 1 106 ? -12.5 3.672 -1.021 1 93.62 106 ILE A C 1
ATOM 858 O O . ILE A 1 106 ? -12.688 2.797 -0.172 1 93.62 106 ILE A O 1
ATOM 862 N N . LEU A 1 107 ? -12.992 3.576 -2.24 1 89.62 107 LEU A N 1
ATOM 863 C CA . LEU A 1 107 ? -13.656 2.363 -2.701 1 89.62 107 LEU A CA 1
ATOM 864 C C . LEU A 1 107 ? -12.664 1.414 -3.363 1 89.62 107 LEU A C 1
ATOM 866 O O . LEU A 1 107 ? -11.594 1.839 -3.812 1 89.62 107 LEU A O 1
ATOM 870 N N . PRO A 1 108 ? -12.961 0.125 -3.412 1 84.88 108 PRO A N 1
ATOM 871 C CA . PRO A 1 108 ? -12.047 -0.845 -4.02 1 84.88 108 PRO A CA 1
ATOM 872 C C . PRO A 1 108 ? -12.016 -0.753 -5.543 1 84.88 108 PRO A C 1
ATOM 874 O O . PRO A 1 108 ? -11.133 -1.326 -6.184 1 84.88 108 PRO A O 1
ATOM 877 N N . PHE A 1 109 ? -12.93 -0.023 -6.078 1 83.88 109 PHE A N 1
ATOM 878 C CA . PHE A 1 109 ? -12.992 0.103 -7.531 1 83.88 109 PHE A CA 1
ATOM 879 C C . PHE A 1 109 ? -12.07 1.216 -8.016 1 83.88 109 PHE A C 1
ATOM 881 O O . PHE A 1 109 ? -11.828 2.188 -7.297 1 83.88 109 PHE A O 1
ATOM 888 N N . PHE A 1 110 ? -11.578 0.996 -9.195 1 81.56 110 PHE A N 1
ATOM 889 C CA . PHE A 1 110 ? -10.594 1.937 -9.727 1 81.56 110 PHE A CA 1
ATOM 890 C C . PHE A 1 110 ? -11.242 2.877 -10.742 1 81.56 110 PHE A C 1
ATOM 892 O O . PHE A 1 110 ? -12.242 2.527 -11.375 1 81.56 110 PHE A O 1
ATOM 899 N N . LYS A 1 111 ? -10.797 3.982 -10.758 1 82.75 111 LYS A N 1
ATOM 900 C CA . LYS A 1 111 ? -11.094 4.965 -11.797 1 82.75 111 LYS A CA 1
ATOM 901 C C . LYS A 1 111 ? -9.805 5.488 -12.438 1 82.75 111 LYS A C 1
ATOM 903 O O . LYS A 1 111 ? -8.734 5.41 -11.836 1 82.75 111 LYS A O 1
ATOM 908 N N . MET A 1 112 ? -10 5.922 -13.695 1 80.31 112 MET A N 1
ATOM 909 C CA . MET A 1 112 ? -8.852 6.496 -14.391 1 80.31 112 MET A CA 1
ATOM 910 C C . MET A 1 112 ? -8.75 7.996 -14.125 1 80.31 112 MET A C 1
ATOM 912 O O . MET A 1 112 ? -9.719 8.734 -14.312 1 80.31 112 MET A O 1
ATOM 916 N N . ILE A 1 113 ? -7.68 8.438 -13.578 1 79.44 113 ILE A N 1
ATOM 917 C CA . ILE A 1 113 ? -7.391 9.852 -13.391 1 79.44 113 ILE A CA 1
ATOM 918 C C . ILE A 1 113 ? -6.074 10.211 -14.078 1 79.44 113 ILE A C 1
ATOM 920 O O . ILE A 1 113 ? -5.012 9.719 -13.688 1 79.44 113 ILE A O 1
ATOM 924 N N . ASN A 1 114 ? -6.176 11.109 -15.062 1 78.06 114 ASN A N 1
ATOM 925 C CA . ASN A 1 114 ? -4.988 11.516 -15.805 1 78.06 114 ASN A CA 1
ATOM 926 C C . ASN A 1 114 ? -4.215 10.305 -16.328 1 78.06 114 ASN A C 1
ATOM 928 O O . ASN A 1 114 ? -2.99 10.242 -16.188 1 78.06 114 ASN A O 1
ATOM 932 N N . GLY A 1 115 ? -4.934 9.242 -16.703 1 73.94 115 GLY A N 1
ATOM 933 C CA . GLY A 1 115 ? -4.312 8.07 -17.297 1 73.94 115 GLY A CA 1
ATOM 934 C C . GLY A 1 115 ? -3.787 7.09 -16.266 1 73.94 115 GLY A C 1
ATOM 935 O O . GLY A 1 115 ? -3.195 6.07 -16.609 1 73.94 115 GLY A O 1
ATOM 936 N N . GLU A 1 116 ? -3.959 7.469 -14.914 1 75.25 116 GLU A N 1
ATOM 937 C CA . GLU A 1 116 ? -3.5 6.598 -13.836 1 75.25 116 GLU A CA 1
ATOM 938 C C . GLU A 1 116 ? -4.676 5.938 -13.117 1 75.25 116 GLU A C 1
ATOM 940 O O . GLU A 1 116 ? -5.73 6.555 -12.953 1 75.25 116 GLU A O 1
ATOM 945 N N . MET A 1 117 ? -4.426 4.664 -12.805 1 76.12 117 MET A N 1
ATOM 946 C CA . MET A 1 117 ? -5.453 3.941 -12.062 1 76.12 117 MET A CA 1
ATOM 947 C C . MET A 1 117 ? -5.406 4.293 -10.578 1 76.12 117 MET A C 1
ATOM 949 O O . MET A 1 117 ? -4.359 4.168 -9.938 1 76.12 117 MET A O 1
ATOM 953 N N . HIS A 1 118 ? -6.508 4.93 -10.125 1 83.12 118 HIS A N 1
ATOM 954 C CA . HIS A 1 118 ? -6.637 5.234 -8.711 1 83.12 118 HIS A CA 1
ATOM 955 C C . HIS A 1 118 ? -7.98 4.77 -8.164 1 83.12 118 HIS A C 1
ATOM 957 O O . HIS A 1 118 ? -8.906 4.496 -8.93 1 83.12 118 HIS A O 1
ATOM 963 N N . HIS A 1 119 ? -8.078 4.629 -6.879 1 86.62 119 HIS A N 1
ATOM 964 C CA . HIS A 1 119 ? -9.32 4.227 -6.227 1 86.62 119 HIS A CA 1
ATOM 965 C C . HIS A 1 119 ? -10.391 5.309 -6.355 1 86.62 119 HIS A C 1
ATOM 967 O O . HIS A 1 119 ? -10.07 6.5 -6.355 1 86.62 119 HIS A O 1
ATOM 973 N N . ALA A 1 120 ? -11.633 4.875 -6.512 1 89.38 120 ALA A N 1
ATOM 974 C CA . ALA A 1 120 ? -12.781 5.777 -6.543 1 89.38 120 ALA A CA 1
ATOM 975 C C . ALA A 1 120 ? -13.109 6.297 -5.145 1 89.38 120 ALA A C 1
ATOM 977 O O . ALA A 1 120 ? -12.805 5.641 -4.145 1 89.38 120 ALA A O 1
ATOM 978 N N . PRO A 1 121 ? -13.703 7.516 -5.082 1 94.31 121 PRO A N 1
ATOM 979 C CA . PRO A 1 121 ? -14.039 8.094 -3.777 1 94.31 121 PRO A CA 1
ATOM 980 C C . PRO A 1 121 ? -15.234 7.402 -3.123 1 94.31 121 PRO A C 1
ATOM 982 O O . PRO A 1 121 ? -16.188 7.016 -3.812 1 94.31 121 PRO A O 1
ATOM 985 N N . ARG A 1 122 ? -15.109 7.211 -1.849 1 94.81 122 ARG A N 1
ATOM 986 C CA . ARG A 1 122 ? -16.25 6.746 -1.054 1 94.81 122 ARG A CA 1
ATOM 987 C C . ARG A 1 122 ? -17.125 7.918 -0.617 1 94.81 122 ARG A C 1
ATOM 989 O O . ARG A 1 122 ? -18.344 7.785 -0.54 1 94.81 122 ARG A O 1
ATOM 996 N N . TYR A 1 123 ? -16.438 9.039 -0.406 1 96.38 123 TYR A N 1
ATOM 997 C CA . TYR A 1 123 ? -17.141 10.203 0.134 1 96.38 123 TYR A CA 1
ATOM 998 C C . TYR A 1 123 ? -17.141 11.352 -0.87 1 96.38 123 TYR A C 1
ATOM 1000 O O . TYR A 1 123 ? -16.406 11.305 -1.87 1 96.38 123 TYR A O 1
ATOM 1008 N N . ASP A 1 124 ? -17.938 12.328 -0.575 1 94.88 124 ASP A N 1
ATOM 1009 C CA . ASP A 1 124 ? -18.141 13.445 -1.498 1 94.88 124 ASP A CA 1
ATOM 1010 C C . ASP A 1 124 ? -16.984 14.445 -1.396 1 94.88 124 ASP A C 1
ATOM 1012 O O . ASP A 1 124 ? -16.734 15.203 -2.334 1 94.88 124 ASP A O 1
ATOM 1016 N N . LYS A 1 125 ? -16.422 14.414 -0.26 1 95.5 125 LYS A N 1
ATOM 1017 C CA . LYS A 1 125 ? -15.352 15.391 -0.052 1 95.5 125 LYS A CA 1
ATOM 1018 C C . LYS A 1 125 ? -14.125 14.727 0.577 1 95.5 125 LYS A C 1
ATOM 1020 O O . LYS A 1 125 ? -14.258 13.797 1.37 1 95.5 125 LYS A O 1
ATOM 1025 N N . TYR A 1 126 ? -12.93 15.227 0.214 1 97.69 126 TYR A N 1
ATOM 1026 C CA . TYR A 1 126 ? -11.633 14.836 0.763 1 97.69 126 TYR A CA 1
ATOM 1027 C C . TYR A 1 126 ? -10.789 16.062 1.095 1 97.69 126 TYR A C 1
ATOM 1029 O O . TYR A 1 126 ? -10.938 17.109 0.469 1 97.69 126 TYR A O 1
ATOM 1037 N N . PRO A 1 127 ? -9.969 15.977 2.055 1 97.81 127 PRO A N 1
ATOM 1038 C CA . PRO A 1 127 ? -9.156 17.141 2.42 1 97.81 127 PRO A CA 1
ATOM 1039 C C . PRO A 1 127 ? -7.984 17.359 1.464 1 97.81 127 PRO A C 1
ATOM 1041 O O . PRO A 1 127 ? -7.512 16.422 0.831 1 97.81 127 PRO A O 1
ATOM 1044 N N . GLN A 1 128 ? -7.586 18.656 1.395 1 97.75 128 GLN A N 1
ATOM 1045 C CA . GLN A 1 128 ? -6.254 18.953 0.874 1 97.75 128 GLN A CA 1
ATOM 1046 C C . GLN A 1 128 ? -5.172 18.359 1.768 1 97.75 128 GLN A C 1
ATOM 1048 O O . GLN A 1 128 ? -5.145 18.609 2.973 1 97.75 128 GLN A O 1
ATOM 1053 N N . LEU A 1 129 ? -4.301 17.484 1.151 1 98 129 LEU A N 1
ATOM 1054 C CA . LEU A 1 129 ? -3.221 16.859 1.902 1 98 129 LEU A CA 1
ATOM 1055 C C . LEU A 1 129 ? -1.997 17.766 1.96 1 98 129 LEU A C 1
ATOM 1057 O O . LEU A 1 129 ? -1.561 18.297 0.933 1 98 129 LEU A O 1
ATOM 1061 N N . VAL A 1 130 ? -1.521 18.062 3.119 1 98.44 130 VAL A N 1
ATOM 1062 C CA . VAL A 1 130 ? -0.267 18.781 3.363 1 98.44 130 VAL A CA 1
ATOM 1063 C C . VAL A 1 130 ? 0.697 17.875 4.125 1 98.44 130 VAL A C 1
ATOM 1065 O O . VAL A 1 130 ? 0.376 17.391 5.215 1 98.44 130 VAL A O 1
ATOM 1068 N N . MET A 1 131 ? 1.825 17.641 3.523 1 98.38 131 MET A N 1
ATOM 1069 C CA . MET A 1 131 ? 2.832 16.781 4.16 1 98.38 131 MET A CA 1
ATOM 1070 C C . MET A 1 131 ? 4.047 17.609 4.578 1 98.38 131 MET A C 1
ATOM 1072 O O . MET A 1 131 ? 4.664 18.281 3.752 1 98.38 131 MET A O 1
ATOM 1076 N N . ILE A 1 132 ? 4.328 17.625 5.84 1 97.75 132 ILE A N 1
ATOM 1077 C CA . ILE A 1 132 ? 5.531 18.281 6.352 1 97.75 132 ILE A CA 1
ATOM 1078 C C . ILE A 1 132 ? 6.52 17.219 6.848 1 97.75 132 ILE A C 1
ATOM 1080 O O . ILE A 1 132 ? 6.332 16.656 7.926 1 97.75 132 ILE A O 1
ATOM 1084 N N . GLY A 1 133 ? 7.512 16.984 6.023 1 96.88 133 GLY A N 1
ATOM 1085 C CA . GLY A 1 133 ? 8.578 16.062 6.383 1 96.88 133 GLY A CA 1
ATOM 1086 C C . GLY A 1 133 ? 9.766 16.75 7.031 1 96.88 133 GLY A C 1
ATOM 1087 O O . GLY A 1 133 ? 10.125 17.875 6.66 1 96.88 133 GLY A O 1
ATOM 1088 N N . TYR A 1 134 ? 10.398 16.109 7.973 1 96.25 134 TYR A N 1
ATOM 1089 C CA . TYR A 1 134 ? 11.57 16.703 8.609 1 96.25 134 TYR A CA 1
ATOM 1090 C C . TYR A 1 134 ? 12.664 15.672 8.828 1 96.25 134 TYR A C 1
ATOM 1092 O O . TYR A 1 134 ? 12.391 14.477 8.93 1 96.25 134 TYR A O 1
ATOM 1100 N N . GLY A 1 135 ? 13.875 16.078 8.828 1 93.38 135 GLY A N 1
ATOM 1101 C CA . GLY A 1 135 ? 15.078 15.273 9.016 1 93.38 135 GLY A CA 1
ATOM 1102 C C . GLY A 1 135 ? 16.344 16.016 8.625 1 93.38 135 GLY A C 1
ATOM 1103 O O . GLY A 1 135 ? 16.344 16.797 7.676 1 93.38 135 GLY A O 1
ATOM 1104 N N . GLU A 1 136 ? 17.453 15.883 9.273 1 90.31 136 GLU A N 1
ATOM 1105 C CA . GLU A 1 136 ? 18.688 16.656 9.086 1 90.31 136 GLU A CA 1
ATOM 1106 C C . GLU A 1 136 ? 19.391 16.266 7.789 1 90.31 136 GLU A C 1
ATOM 1108 O O . GLU A 1 136 ? 20.016 17.109 7.148 1 90.31 136 GLU A O 1
ATOM 1113 N N . GLU A 1 137 ? 19.422 15.094 7.32 1 89.56 137 GLU A N 1
ATOM 1114 C CA . GLU A 1 137 ? 20.203 14.648 6.168 1 89.56 137 GLU A CA 1
ATOM 1115 C C . GLU A 1 137 ? 19.297 14.141 5.051 1 89.56 137 GLU A C 1
ATOM 1117 O O . GLU A 1 137 ? 19.562 13.109 4.441 1 89.56 137 GLU A O 1
ATOM 1122 N N . ILE A 1 138 ? 18.219 14.93 4.762 1 93 138 ILE A N 1
ATOM 1123 C CA . ILE A 1 138 ? 17.344 14.539 3.666 1 93 138 ILE A CA 1
ATOM 1124 C C . ILE A 1 138 ? 17.953 14.961 2.336 1 93 138 ILE A C 1
ATOM 1126 O O . ILE A 1 138 ? 18.125 16.156 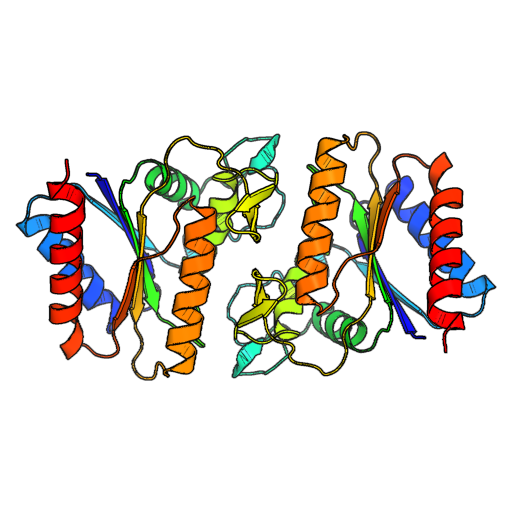2.08 1 93 138 ILE A O 1
ATOM 1130 N N . THR A 1 139 ? 18.297 14.031 1.51 1 92.56 139 THR A N 1
ATOM 1131 C CA . THR A 1 139 ? 18.922 14.305 0.215 1 92.56 139 THR A CA 1
ATOM 1132 C C . THR A 1 139 ? 17.875 14.797 -0.786 1 92.56 139 THR A C 1
ATOM 1134 O O . THR A 1 139 ? 16.672 14.719 -0.529 1 92.56 139 THR A O 1
ATOM 1137 N N . SER A 1 140 ? 18.375 15.344 -1.881 1 93.44 140 SER A N 1
ATOM 1138 C CA . SER A 1 140 ? 17.469 15.789 -2.939 1 93.44 140 SER A CA 1
ATOM 1139 C C . SER A 1 140 ? 16.672 14.625 -3.51 1 93.44 140 SER A C 1
ATOM 1141 O O . SER A 1 140 ? 15.492 14.781 -3.848 1 93.44 140 SER A O 1
ATOM 1143 N N . GLN A 1 141 ? 17.297 13.531 -3.553 1 87.69 141 GLN A N 1
ATOM 1144 C CA . GLN A 1 141 ? 16.641 12.336 -4.066 1 87.69 141 GLN A CA 1
ATOM 1145 C C . GLN A 1 141 ? 15.523 11.883 -3.125 1 87.69 141 GLN A C 1
ATOM 1147 O O . GLN A 1 141 ? 14.43 11.523 -3.574 1 87.69 141 GLN A O 1
ATOM 1152 N N . GLU A 1 142 ? 15.812 11.914 -1.85 1 90.19 142 GLU A N 1
ATOM 1153 C CA . GLU A 1 142 ? 14.805 11.555 -0.856 1 90.19 142 GLU A CA 1
ATOM 1154 C C . GLU A 1 142 ? 13.633 12.531 -0.883 1 90.19 142 GLU A C 1
ATOM 1156 O O . GLU A 1 142 ? 12.477 12.125 -0.748 1 90.19 142 GLU A O 1
ATOM 1161 N N . GLU A 1 143 ? 13.992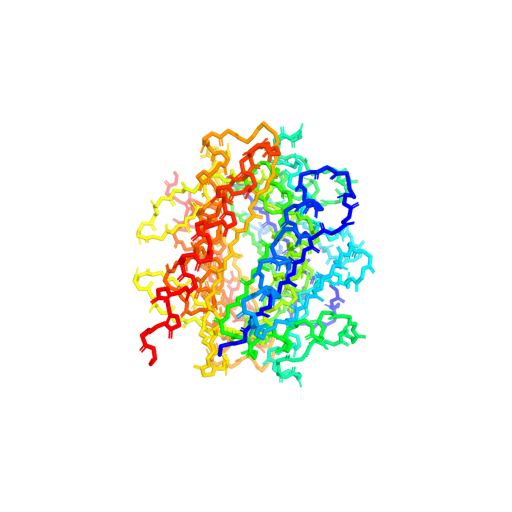 13.805 -1.054 1 95.19 143 GLU A N 1
ATOM 1162 C CA . GLU A 1 143 ? 12.945 14.82 -1.144 1 95.19 143 GLU A CA 1
ATOM 1163 C C . GLU A 1 143 ? 12.031 14.555 -2.334 1 95.19 143 GLU A C 1
ATOM 1165 O O . GLU A 1 143 ? 10.805 14.641 -2.211 1 95.19 143 GLU A O 1
ATOM 1170 N N . LYS A 1 144 ? 12.625 14.25 -3.412 1 91.81 144 LYS A N 1
ATOM 1171 C CA . LYS A 1 144 ? 11.836 13.953 -4.602 1 91.81 144 LYS A CA 1
ATOM 1172 C C . LYS A 1 144 ? 10.953 12.727 -4.383 1 91.81 144 LYS A C 1
ATOM 1174 O O . LYS A 1 144 ? 9.773 12.734 -4.734 1 91.81 144 LYS A O 1
ATOM 1179 N N . THR A 1 145 ? 11.516 11.695 -3.789 1 88.38 145 THR A N 1
ATOM 1180 C CA . THR A 1 145 ? 10.758 10.484 -3.475 1 88.38 145 THR A CA 1
ATOM 1181 C C . THR A 1 145 ? 9.594 10.805 -2.543 1 88.38 145 THR A C 1
ATOM 1183 O O . THR A 1 145 ? 8.469 10.352 -2.766 1 88.38 145 THR A O 1
ATOM 1186 N N . PHE A 1 146 ? 9.883 11.617 -1.585 1 93.88 146 PHE A N 1
ATOM 1187 C CA . PHE A 1 146 ? 8.867 12.023 -0.625 1 93.88 146 PHE A CA 1
ATOM 1188 C C . PHE A 1 146 ? 7.742 12.789 -1.319 1 93.88 146 PHE A C 1
ATOM 1190 O O . PHE A 1 146 ? 6.562 12.516 -1.081 1 93.88 146 PHE A O 1
ATOM 1197 N N . GLN A 1 147 ? 8.062 13.641 -2.188 1 95.19 147 GLN A N 1
ATOM 1198 C CA . GLN A 1 147 ? 7.078 14.414 -2.939 1 95.19 147 GLN A CA 1
ATOM 1199 C C . GLN A 1 147 ? 6.211 13.508 -3.807 1 95.19 147 GLN A C 1
ATOM 1201 O O . GLN A 1 147 ? 4.988 13.672 -3.85 1 95.19 147 GLN A O 1
ATOM 1206 N N . ASP A 1 148 ? 6.84 12.625 -4.426 1 89.62 148 ASP A N 1
ATOM 1207 C CA . ASP A 1 148 ? 6.117 11.719 -5.312 1 89.62 148 ASP A CA 1
ATOM 1208 C C . ASP A 1 148 ? 5.16 10.828 -4.52 1 89.62 148 ASP A C 1
ATOM 1210 O O . ASP A 1 148 ? 4.023 10.602 -4.941 1 89.62 148 ASP A O 1
ATOM 1214 N N . LEU A 1 149 ? 5.66 10.328 -3.412 1 89.88 149 LEU A N 1
ATOM 1215 C CA . LEU A 1 149 ? 4.82 9.516 -2.537 1 89.88 149 LEU A CA 1
ATOM 1216 C C . LEU A 1 149 ? 3.604 10.305 -2.064 1 89.88 149 LEU A C 1
ATOM 1218 O O . LEU A 1 149 ? 2.488 9.781 -2.053 1 89.88 149 LEU A O 1
ATOM 1222 N N . ASN A 1 150 ? 3.852 11.539 -1.715 1 95.25 150 ASN A N 1
ATOM 1223 C CA . ASN A 1 150 ? 2.768 12.391 -1.242 1 95.25 150 ASN A CA 1
ATOM 1224 C C . ASN A 1 150 ? 1.762 12.688 -2.352 1 95.25 150 ASN A C 1
ATOM 1226 O O . ASN A 1 150 ? 0.56 12.781 -2.098 1 95.25 150 ASN A O 1
ATOM 1230 N N . ARG A 1 151 ? 2.242 12.828 -3.508 1 91.56 151 ARG A N 1
ATOM 1231 C CA . ARG A 1 151 ? 1.35 13.031 -4.645 1 91.56 151 ARG A CA 1
ATOM 1232 C C . ARG A 1 151 ? 0.437 11.828 -4.848 1 91.56 151 ARG A C 1
ATOM 1234 O O . ARG A 1 151 ? -0.767 11.984 -5.062 1 91.56 151 ARG A O 1
ATOM 1241 N N . ALA A 1 152 ? 1.043 10.68 -4.762 1 85.56 152 ALA A N 1
ATOM 1242 C CA . ALA A 1 152 ? 0.254 9.461 -4.926 1 85.56 152 ALA A CA 1
ATOM 1243 C C . ALA A 1 152 ? -0.835 9.367 -3.861 1 85.56 152 ALA A C 1
ATOM 1245 O O . ALA A 1 152 ? -1.976 9.008 -4.16 1 85.56 152 ALA A O 1
ATOM 1246 N N . ASN A 1 153 ? -0.481 9.727 -2.646 1 92.75 153 ASN A N 1
ATOM 1247 C CA . ASN A 1 153 ? -1.46 9.719 -1.565 1 92.75 153 ASN A CA 1
ATOM 1248 C C . ASN A 1 153 ? -2.557 10.758 -1.794 1 92.75 153 ASN A C 1
ATOM 1250 O O . ASN A 1 153 ? -3.73 10.492 -1.525 1 92.75 153 ASN A O 1
ATOM 1254 N N . ALA A 1 154 ? -2.146 11.906 -2.281 1 95.06 154 ALA A N 1
ATOM 1255 C CA . ALA A 1 154 ? -3.119 12.961 -2.555 1 95.06 154 ALA A CA 1
ATOM 1256 C C . ALA A 1 154 ? -4.145 12.508 -3.59 1 95.06 154 ALA A C 1
ATOM 1258 O O . ALA A 1 154 ? -5.34 12.789 -3.455 1 95.06 154 ALA A O 1
ATOM 1259 N N . ILE A 1 155 ? -3.715 11.797 -4.59 1 90.38 155 ILE A N 1
ATOM 1260 C CA . ILE A 1 155 ? -4.617 11.328 -5.637 1 90.38 155 ILE A CA 1
ATOM 1261 C C . ILE A 1 155 ? -5.641 10.367 -5.039 1 90.38 155 ILE A C 1
ATOM 1263 O O . ILE A 1 155 ? -6.82 10.406 -5.395 1 90.38 155 ILE A O 1
ATOM 1267 N N . ASN A 1 156 ? -5.195 9.531 -4.102 1 88.19 156 ASN A N 1
ATOM 1268 C CA . ASN A 1 156 ? -6.125 8.648 -3.41 1 88.19 156 ASN A CA 1
ATOM 1269 C C . ASN A 1 156 ? -7.145 9.43 -2.59 1 88.19 156 ASN A C 1
ATOM 1271 O O . ASN A 1 156 ? -8.25 8.945 -2.334 1 88.19 156 ASN A O 1
ATOM 1275 N N . PHE A 1 157 ? -6.762 10.617 -2.195 1 93.31 157 PHE A N 1
ATOM 1276 C CA . PHE A 1 157 ? -7.668 11.492 -1.462 1 93.31 157 PHE A CA 1
ATOM 1277 C C . PHE A 1 157 ? -8.336 12.484 -2.402 1 93.31 157 PHE A C 1
ATOM 1279 O O . PHE A 1 157 ? -8.734 13.57 -1.982 1 93.31 157 PHE A O 1
ATOM 1286 N N . GLN A 1 158 ? -8.359 12.102 -3.658 1 93.25 158 GLN A N 1
ATOM 1287 C CA . GLN A 1 158 ? -9.125 12.805 -4.684 1 93.25 158 GLN A CA 1
ATOM 1288 C C . GLN A 1 158 ? -8.609 14.227 -4.887 1 93.25 158 GLN A C 1
ATOM 1290 O O . GLN A 1 158 ? -9.391 15.141 -5.145 1 93.25 158 GLN A O 1
ATOM 1295 N N . LYS A 1 159 ? -7.344 14.43 -4.652 1 94.12 159 LYS A N 1
ATOM 1296 C CA . LYS A 1 159 ? -6.656 15.688 -4.926 1 94.12 159 LYS A CA 1
ATOM 1297 C C . LYS A 1 159 ? -5.562 15.5 -5.973 1 94.12 159 LYS A C 1
ATOM 1299 O O . LYS A 1 159 ? -5.023 14.398 -6.125 1 94.12 159 LYS A O 1
ATOM 1304 N N . ASN A 1 160 ? -5.195 16.531 -6.641 1 89.31 160 ASN A N 1
ATOM 1305 C CA . ASN A 1 160 ? -4.207 16.453 -7.707 1 89.31 160 ASN A CA 1
ATOM 1306 C C . ASN A 1 160 ? -2.783 16.453 -7.152 1 89.31 160 ASN A C 1
ATOM 1308 O O . ASN A 1 160 ? -1.859 15.953 -7.797 1 89.31 160 ASN A O 1
ATOM 1312 N N . MET A 1 161 ? -2.648 17.078 -6.027 1 92.69 161 MET A N 1
ATOM 1313 C CA . MET A 1 161 ? -1.321 17.203 -5.434 1 92.69 161 MET A CA 1
ATOM 1314 C C . MET A 1 161 ? -1.417 17.406 -3.924 1 92.69 161 MET A C 1
ATOM 1316 O O . MET A 1 161 ? -2.447 17.844 -3.414 1 92.69 161 MET A O 1
ATOM 1320 N N . ALA A 1 162 ? -0.36 17 -3.281 1 96.75 162 ALA A N 1
ATOM 1321 C CA . ALA A 1 162 ? -0.166 17.344 -1.878 1 96.75 162 ALA A CA 1
ATOM 1322 C C . ALA A 1 162 ? 0.811 18.516 -1.736 1 96.75 162 ALA A C 1
ATOM 1324 O O . ALA A 1 162 ? 1.816 18.578 -2.447 1 96.75 162 ALA A O 1
ATOM 1325 N N . LYS A 1 163 ? 0.447 19.484 -0.922 1 97.88 163 LYS A N 1
ATOM 1326 C CA . LYS A 1 163 ? 1.457 20.469 -0.548 1 97.88 163 LYS A CA 1
ATOM 1327 C C . LYS A 1 163 ? 2.523 19.844 0.351 1 97.88 163 LYS A C 1
ATOM 1329 O O . LYS A 1 163 ? 2.203 19.25 1.385 1 97.88 163 LYS A O 1
ATOM 1334 N N . THR A 1 164 ? 3.752 19.906 -0.087 1 98.38 164 THR A N 1
ATOM 1335 C CA . THR A 1 164 ? 4.812 19.203 0.631 1 98.38 164 THR A CA 1
ATOM 1336 C C . THR A 1 164 ? 5.875 20.188 1.114 1 98.38 164 THR A C 1
ATOM 1338 O O . THR A 1 164 ? 6.301 21.078 0.364 1 98.38 164 THR A O 1
ATOM 1341 N N . TYR A 1 165 ? 6.262 20.125 2.35 1 98.25 165 TYR A N 1
ATOM 1342 C CA . TYR A 1 165 ? 7.359 20.875 2.947 1 98.25 165 TYR A CA 1
ATOM 1343 C C . TYR A 1 165 ? 8.422 19.938 3.514 1 98.25 165 TYR A C 1
ATOM 1345 O O . TYR A 1 165 ? 8.094 18.875 4.051 1 98.25 165 TYR A O 1
ATOM 1353 N N . ILE A 1 166 ? 9.664 20.375 3.395 1 97.56 166 ILE A N 1
ATOM 1354 C CA . ILE A 1 166 ? 10.781 19.656 3.998 1 97.56 166 ILE A CA 1
ATOM 1355 C C . ILE A 1 166 ? 11.523 20.562 4.969 1 97.56 166 ILE A C 1
ATOM 1357 O O . ILE A 1 166 ? 11.922 21.672 4.602 1 97.56 166 ILE A O 1
ATOM 1361 N N . CYS A 1 167 ? 11.617 20.156 6.141 1 97.25 167 CYS A N 1
ATOM 1362 C CA . CYS A 1 167 ? 12.336 20.891 7.18 1 97.25 167 CYS A CA 1
ATOM 1363 C C . CYS A 1 167 ? 13.609 20.156 7.578 1 97.25 167 CYS A C 1
ATOM 1365 O O . CYS A 1 167 ? 13.555 19.062 8.141 1 97.25 167 CYS A O 1
ATOM 1367 N N . ARG A 1 168 ? 14.75 20.75 7.355 1 95.88 168 ARG A N 1
ATOM 1368 C CA . ARG A 1 168 ? 16.016 20.047 7.543 1 95.88 168 ARG A CA 1
ATOM 1369 C C . ARG A 1 168 ? 16.688 20.453 8.844 1 95.88 168 ARG A C 1
ATOM 1371 O O . ARG A 1 168 ? 17.625 19.812 9.297 1 95.88 168 ARG A O 1
ATOM 1378 N N . ASN A 1 169 ? 16.281 21.594 9.367 1 95.19 169 ASN A N 1
ATOM 1379 C CA . ASN A 1 169 ? 16.844 22.062 10.633 1 95.19 169 ASN A CA 1
ATOM 1380 C C . ASN A 1 169 ? 15.883 23.031 11.336 1 95.19 169 ASN A C 1
ATOM 1382 O O . ASN A 1 169 ? 14.898 23.484 10.75 1 95.19 169 ASN A O 1
ATOM 1386 N N . ILE A 1 170 ? 16.219 23.359 12.57 1 95.44 170 ILE A N 1
ATOM 1387 C CA . ILE A 1 170 ? 15.344 24.156 13.422 1 95.44 170 ILE A CA 1
ATOM 1388 C C . ILE A 1 170 ? 15.195 25.562 12.844 1 95.44 170 ILE A C 1
ATOM 1390 O O . ILE A 1 170 ? 14.125 26.172 12.922 1 95.44 170 ILE A O 1
ATOM 1394 N N . GLU A 1 171 ? 16.219 26.031 12.188 1 96.31 171 GLU A N 1
ATOM 1395 C CA . GLU A 1 171 ? 16.234 27.391 11.664 1 96.31 171 GLU A CA 1
ATOM 1396 C C . GLU A 1 171 ? 15.234 27.562 10.523 1 96.31 171 GLU A C 1
ATOM 1398 O O . GLU A 1 171 ? 14.836 28.688 10.203 1 96.31 171 GLU A O 1
ATOM 1403 N N . GLU A 1 172 ? 14.773 26.438 9.969 1 97.19 172 GLU A N 1
ATOM 1404 C CA . GLU A 1 172 ? 13.867 26.484 8.82 1 97.19 172 GLU A CA 1
ATOM 1405 C C . GLU A 1 172 ? 12.414 26.5 9.273 1 97.19 172 GLU A C 1
ATOM 1407 O O . GLU A 1 172 ? 11.516 26.781 8.477 1 97.19 172 GLU A O 1
ATOM 1412 N N . ILE A 1 173 ? 12.125 26.312 10.492 1 97.88 173 ILE A N 1
ATOM 1413 C CA . ILE A 1 173 ? 10.781 26.047 11 1 97.88 173 ILE A CA 1
ATOM 1414 C C . ILE A 1 173 ? 9.898 27.281 10.766 1 97.88 173 ILE A C 1
ATOM 1416 O O . ILE A 1 173 ? 8.797 27.156 10.219 1 97.88 173 ILE A O 1
ATOM 1420 N N . ASP A 1 174 ? 10.406 28.406 11.117 1 97.94 174 ASP A N 1
ATOM 1421 C CA . ASP A 1 174 ? 9.594 29.609 10.984 1 97.94 174 ASP A CA 1
ATOM 1422 C C . ASP A 1 174 ? 9.211 29.859 9.531 1 97.94 174 ASP A C 1
ATOM 1424 O O . ASP A 1 174 ? 8.07 30.219 9.234 1 97.94 174 ASP A O 1
ATOM 1428 N N . LYS A 1 175 ? 10.188 29.734 8.742 1 98.19 175 LYS A N 1
ATOM 1429 C CA . LYS A 1 175 ? 9.945 29.953 7.32 1 98.19 175 LYS A CA 1
ATOM 1430 C C . LYS A 1 175 ? 8.883 29 6.789 1 98.19 175 LYS A C 1
ATOM 1432 O O . LYS A 1 175 ? 7.969 29.422 6.07 1 98.19 175 LYS A O 1
ATOM 1437 N N . ILE A 1 176 ? 8.938 27.75 7.129 1 98.06 176 ILE A N 1
ATOM 1438 C CA . ILE A 1 176 ? 8.031 26.703 6.652 1 98.06 176 ILE A CA 1
ATOM 1439 C C . ILE A 1 176 ? 6.625 26.969 7.176 1 98.06 176 ILE A C 1
ATOM 1441 O O . ILE A 1 176 ? 5.656 26.938 6.41 1 98.06 176 ILE A O 1
ATOM 1445 N N . ILE A 1 177 ? 6.512 27.312 8.406 1 98.12 177 ILE A N 1
ATOM 1446 C CA . ILE A 1 177 ? 5.211 27.531 9.023 1 98.12 177 ILE A CA 1
ATOM 1447 C C . ILE A 1 177 ? 4.574 28.797 8.438 1 98.12 177 ILE A C 1
ATOM 1449 O O . ILE A 1 177 ? 3.377 28.812 8.148 1 98.12 177 ILE A O 1
ATOM 1453 N N . ASN A 1 178 ? 5.387 29.812 8.234 1 97.38 178 ASN A N 1
ATOM 1454 C CA . ASN A 1 178 ? 4.867 31.031 7.621 1 97.38 178 ASN A CA 1
ATOM 1455 C C . ASN A 1 178 ? 4.383 30.781 6.195 1 97.38 178 ASN A C 1
ATOM 1457 O O . ASN A 1 178 ? 3.35 31.312 5.785 1 97.38 178 ASN A O 1
ATOM 1461 N N . ASP A 1 179 ? 5.117 30.016 5.527 1 97.88 179 ASP A N 1
ATOM 1462 C CA . ASP A 1 179 ? 4.707 29.672 4.172 1 97.88 179 ASP A CA 1
ATOM 1463 C C . ASP A 1 179 ? 3.391 28.891 4.176 1 97.88 179 ASP A C 1
ATOM 1465 O O . ASP A 1 179 ? 2.531 29.109 3.318 1 97.88 179 ASP A O 1
ATOM 1469 N N . PHE A 1 180 ? 3.281 28.031 5.109 1 97.38 180 PHE A N 1
ATOM 1470 C CA . PHE A 1 180 ? 2.047 27.25 5.219 1 97.38 180 PHE A CA 1
ATOM 1471 C C . PHE A 1 180 ? 0.869 28.172 5.547 1 97.38 180 PHE A C 1
ATOM 1473 O O . PHE A 1 180 ? -0.214 28.016 4.977 1 97.38 180 PHE A O 1
ATOM 1480 N N . ILE A 1 181 ? 1.062 29.094 6.426 1 96.75 181 ILE A N 1
ATOM 1481 C CA . ILE A 1 181 ? -0.006 30.016 6.801 1 96.75 181 ILE A CA 1
ATOM 1482 C C . ILE A 1 181 ? -0.419 30.844 5.586 1 96.75 181 ILE A C 1
ATOM 1484 O O . ILE A 1 181 ? -1.609 31.078 5.359 1 96.75 181 ILE A O 1
ATOM 1488 N N . LYS A 1 182 ? 0.551 31.281 4.863 1 96.12 182 LYS A N 1
ATOM 1489 C CA . LYS A 1 182 ? 0.24 31.984 3.625 1 96.12 182 LYS A CA 1
ATOM 1490 C C . LYS A 1 182 ? -0.584 31.125 2.682 1 96.12 182 LYS A C 1
ATOM 1492 O O . LYS A 1 182 ? -1.527 31.594 2.049 1 96.12 182 LYS A O 1
ATOM 1497 N N . PHE A 1 183 ? -0.2 29.875 2.6 1 96.06 183 PHE A N 1
ATOM 1498 C CA . PHE A 1 183 ? -0.946 28.906 1.804 1 96.06 183 PHE A CA 1
ATOM 1499 C C . PHE A 1 183 ? -2.396 28.828 2.266 1 96.06 183 PHE A C 1
ATOM 1501 O O . PHE A 1 183 ? -3.316 28.859 1.446 1 96.06 183 PHE A O 1
ATOM 1508 N N . LEU A 1 184 ? -2.645 28.797 3.59 1 95.19 184 LEU A N 1
ATOM 1509 C CA . LEU A 1 184 ? -3.982 28.734 4.168 1 95.19 184 LEU A CA 1
ATOM 1510 C C . LEU A 1 184 ? -4.797 29.969 3.795 1 95.19 184 LEU A C 1
ATOM 1512 O O . LEU A 1 184 ? -5.973 29.859 3.438 1 95.19 184 LEU A O 1
ATOM 1516 N N . GLU A 1 185 ? -4.156 31.062 3.875 1 93 185 GLU A N 1
ATOM 1517 C CA . GLU A 1 185 ? -4.824 32.344 3.584 1 93 185 GLU A CA 1
ATOM 1518 C C . GLU A 1 185 ? -5.258 32.406 2.121 1 93 185 GLU A C 1
ATOM 1520 O O . GLU A 1 185 ? -6.301 32.969 1.803 1 93 185 GLU A O 1
ATOM 1525 N N . ASN A 1 186 ? -4.484 31.734 1.297 1 90.31 186 ASN A N 1
ATOM 1526 C CA . ASN A 1 186 ? -4.785 31.75 -0.131 1 90.31 186 ASN A CA 1
ATOM 1527 C C . ASN A 1 186 ? -5.938 30.812 -0.469 1 90.31 186 ASN A C 1
ATOM 1529 O O . ASN A 1 186 ? -6.68 31.047 -1.425 1 90.31 186 ASN A O 1
ATOM 1533 N N . ILE A 1 187 ? -5.992 29.703 0.244 1 85.06 187 ILE A N 1
ATOM 1534 C CA . ILE A 1 187 ? -7.07 28.75 -0.011 1 85.06 187 ILE A CA 1
ATOM 1535 C C . ILE A 1 187 ? -8.352 29.234 0.666 1 85.06 187 ILE A C 1
ATOM 1537 O O . ILE A 1 187 ? -9.453 29.047 0.135 1 85.06 187 ILE A O 1
ATOM 1541 N N . GLY A 1 188 ? -8.367 29.656 1.995 1 67.44 188 GLY A N 1
ATOM 1542 C CA . GLY A 1 188 ? -9.508 30.188 2.732 1 67.44 188 GLY A CA 1
ATOM 1543 C C . GLY A 1 188 ? -10.07 31.453 2.141 1 67.44 188 GLY A C 1
ATOM 1544 O O . GLY A 1 188 ? -11.25 31.766 2.326 1 67.44 188 GLY A O 1
ATOM 1545 N N . GLY A 1 189 ? -9.266 32.375 1.647 1 51.5 189 GLY A N 1
ATOM 1546 C CA . GLY A 1 189 ? -9.742 33.625 1.068 1 51.5 189 GLY A CA 1
ATOM 1547 C C . GLY A 1 189 ? -10.641 33.438 -0.136 1 51.5 189 GLY A C 1
ATOM 1548 O O . GLY A 1 189 ? -11.383 34.312 -0.522 1 51.5 189 GLY A O 1
ATOM 1549 N N . ASP A 1 190 ? -10.422 32.344 -0.836 1 42.28 190 ASP A N 1
ATOM 1550 C CA . ASP A 1 190 ? -11.32 32.188 -1.98 1 42.28 190 ASP A CA 1
ATOM 1551 C C . ASP A 1 190 ? -12.703 31.734 -1.541 1 42.28 190 ASP A C 1
ATOM 1553 O O . ASP A 1 190 ? -13.562 31.438 -2.377 1 42.28 190 ASP A O 1
ATOM 1557 N N . LYS A 1 191 ? -12.977 31.625 -0.314 1 40 191 LYS A N 1
ATOM 1558 C CA . LYS A 1 191 ? -14.406 31.516 -0.029 1 40 191 LYS A CA 1
ATOM 1559 C C . LYS A 1 191 ? -15.055 32.875 0.121 1 40 191 LYS A C 1
ATOM 1561 O O . LYS A 1 191 ? -14.445 33.812 0.677 1 40 191 LYS A O 1
ATOM 1566 N N . MET B 1 1 ? 12.922 -22.297 -17.969 1 93.12 1 MET B N 1
ATOM 1567 C CA . MET B 1 1 ? 11.828 -21.547 -17.375 1 93.12 1 MET B CA 1
ATOM 1568 C C . MET B 1 1 ? 11.578 -22 -15.938 1 93.12 1 MET B C 1
ATOM 1570 O O . MET B 1 1 ? 11.406 -23.188 -15.68 1 93.12 1 MET B O 1
ATOM 1574 N N . ARG B 1 2 ? 11.703 -21.172 -14.961 1 97.06 2 ARG B N 1
ATOM 1575 C CA . ARG B 1 2 ? 11.484 -21.438 -13.547 1 97.06 2 ARG B CA 1
ATOM 1576 C C . ARG B 1 2 ? 10.141 -20.891 -13.086 1 97.06 2 ARG B C 1
ATOM 1578 O O . ARG B 1 2 ? 9.883 -19.703 -13.195 1 97.06 2 ARG B O 1
ATOM 1585 N N . ILE B 1 3 ? 9.273 -21.828 -12.578 1 98.19 3 ILE B N 1
ATOM 1586 C CA . ILE B 1 3 ? 7.926 -21.438 -12.18 1 98.19 3 ILE B CA 1
ATOM 1587 C C . ILE B 1 3 ? 7.82 -21.453 -10.656 1 98.19 3 ILE B C 1
ATOM 1589 O O . ILE B 1 3 ? 8.25 -22.391 -10 1 98.19 3 ILE B O 1
ATOM 1593 N N . LEU B 1 4 ? 7.34 -20.359 -10.086 1 98.75 4 LEU B N 1
ATOM 1594 C CA . LEU B 1 4 ? 7.07 -20.25 -8.656 1 98.75 4 LEU B CA 1
ATOM 1595 C C . LEU B 1 4 ? 5.57 -20.234 -8.383 1 98.75 4 LEU B C 1
ATOM 1597 O O . LEU B 1 4 ? 4.828 -19.5 -9.031 1 98.75 4 LEU B O 1
ATOM 1601 N N . ILE B 1 5 ? 5.145 -21.125 -7.52 1 98.44 5 ILE B N 1
ATOM 1602 C CA . ILE B 1 5 ? 3.75 -21.172 -7.09 1 98.44 5 ILE B CA 1
ATOM 1603 C C . ILE B 1 5 ? 3.652 -20.781 -5.617 1 98.44 5 ILE B C 1
ATOM 1605 O O . ILE B 1 5 ? 4.32 -21.375 -4.766 1 98.44 5 ILE B O 1
ATOM 1609 N N . ILE B 1 6 ? 2.912 -19.75 -5.352 1 98.19 6 ILE B N 1
ATOM 1610 C CA . ILE B 1 6 ? 2.607 -19.359 -3.98 1 98.19 6 ILE B CA 1
ATOM 1611 C C . ILE B 1 6 ? 1.104 -19.453 -3.736 1 98.19 6 ILE B C 1
ATOM 1613 O O . ILE B 1 6 ? 0.319 -18.734 -4.355 1 98.19 6 ILE B O 1
ATOM 1617 N N . SER B 1 7 ? 0.712 -20.312 -2.85 1 96.62 7 SER B N 1
ATOM 1618 C CA . SER B 1 7 ? -0.705 -20.562 -2.607 1 96.62 7 SER B CA 1
ATOM 1619 C C . SER B 1 7 ? -1.085 -20.234 -1.166 1 96.62 7 SER B C 1
ATOM 1621 O O . SER B 1 7 ? -0.342 -20.562 -0.237 1 96.62 7 SER B O 1
ATOM 1623 N N . ASP B 1 8 ? -2.178 -19.5 -1.058 1 94.94 8 ASP B N 1
ATOM 1624 C CA . ASP B 1 8 ? -2.752 -19.328 0.273 1 94.94 8 ASP B CA 1
ATOM 1625 C C . ASP B 1 8 ? -3.414 -20.625 0.755 1 94.94 8 ASP B C 1
ATOM 1627 O O . ASP B 1 8 ? -4.438 -21.047 0.209 1 94.94 8 ASP B O 1
ATOM 1631 N N . ASP B 1 9 ? -2.861 -21.219 1.754 1 90.75 9 ASP B N 1
ATOM 1632 C CA . ASP B 1 9 ? -3.346 -22.5 2.273 1 90.75 9 ASP B CA 1
ATOM 1633 C C . ASP B 1 9 ? -4.086 -22.297 3.594 1 90.75 9 ASP B C 1
ATOM 1635 O O . ASP B 1 9 ? -4.242 -23.25 4.367 1 90.75 9 ASP B O 1
ATOM 1639 N N . SER B 1 10 ? -4.457 -21.062 3.867 1 82.44 10 SER B N 1
ATOM 1640 C CA . SER B 1 10 ? -5.141 -20.766 5.125 1 82.44 10 SER B CA 1
ATOM 1641 C C . SER B 1 10 ? -6.512 -21.438 5.176 1 82.44 10 SER B C 1
ATOM 1643 O O . SER B 1 10 ? -7.047 -21.688 6.258 1 82.44 10 SER B O 1
ATOM 1645 N N . ASN B 1 11 ? -7.117 -21.688 3.924 1 66.81 11 ASN B N 1
ATOM 1646 C CA . ASN B 1 11 ? -8.398 -22.391 3.916 1 66.81 11 ASN B CA 1
ATOM 1647 C C . ASN B 1 11 ? -8.312 -23.719 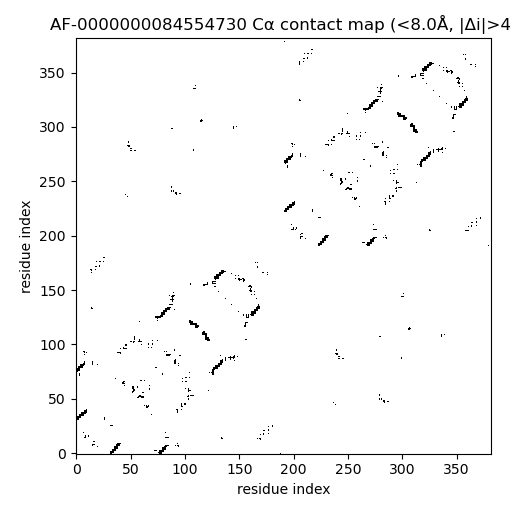3.195 1 66.81 11 ASN B C 1
ATOM 1649 O O . ASN B 1 11 ? -7.977 -23.781 2.012 1 66.81 11 ASN B O 1
ATOM 1653 N N . LYS B 1 12 ? -8.156 -24.828 3.885 1 62.62 12 LYS B N 1
ATOM 1654 C CA . LYS B 1 12 ? -7.805 -26.156 3.412 1 62.62 12 LYS B CA 1
ATOM 1655 C C . LYS B 1 12 ? -8.836 -26.672 2.414 1 62.62 12 LYS B C 1
ATOM 1657 O O . LYS B 1 12 ? -8.484 -27.188 1.354 1 62.62 12 LYS B O 1
ATOM 1662 N N . GLU B 1 13 ? -10.102 -26.953 2.75 1 61.47 13 GLU B N 1
ATOM 1663 C CA . GLU B 1 13 ? -10.922 -27.969 2.109 1 61.47 13 GLU B CA 1
ATOM 1664 C C . GLU B 1 13 ? -11.719 -27.391 0.941 1 61.47 13 GLU B C 1
ATOM 1666 O O . GLU B 1 13 ? -12.523 -28.094 0.324 1 61.47 13 GLU B O 1
ATOM 1671 N N . ASP B 1 14 ? -11.227 -26.234 0.096 1 80.25 14 ASP B N 1
ATOM 1672 C CA . ASP B 1 14 ? -12.297 -26 -0.87 1 80.25 14 ASP B CA 1
ATOM 1673 C C . ASP B 1 14 ? -11.742 -25.844 -2.281 1 80.25 14 ASP B C 1
ATOM 1675 O O . ASP B 1 14 ? -11.156 -26.781 -2.838 1 80.25 14 ASP B O 1
ATOM 1679 N N . ILE B 1 15 ? -11.883 -25.062 -3.145 1 91.06 15 ILE B N 1
ATOM 1680 C CA . ILE B 1 15 ? -11.594 -24.703 -4.527 1 91.06 15 ILE B CA 1
ATOM 1681 C C . ILE B 1 15 ? -10.109 -24.391 -4.68 1 91.06 15 ILE B C 1
ATOM 1683 O O . ILE B 1 15 ? -9.461 -24.844 -5.633 1 91.06 15 ILE B O 1
ATOM 1687 N N . GLY B 1 16 ? -9.422 -23.938 -3.645 1 93.25 16 GLY B N 1
ATOM 1688 C CA . GLY B 1 16 ? -8.023 -23.531 -3.67 1 93.25 16 GLY B CA 1
ATOM 1689 C C . GLY B 1 16 ? -7.066 -24.719 -3.635 1 93.25 16 GLY B C 1
ATOM 1690 O O . GLY B 1 16 ? -6.109 -24.766 -4.41 1 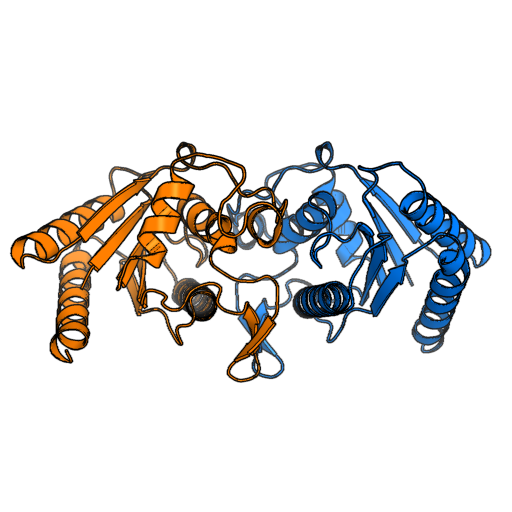93.25 16 GLY B O 1
ATOM 1691 N N . SER B 1 17 ? -7.371 -25.641 -2.791 1 93.69 17 SER B N 1
ATOM 1692 C CA . SER B 1 17 ? -6.52 -26.828 -2.656 1 93.69 17 SER B CA 1
ATOM 1693 C C . SER B 1 17 ? -6.527 -27.656 -3.932 1 93.69 17 SER B C 1
ATOM 1695 O O . SER B 1 17 ? -5.477 -28.109 -4.391 1 93.69 17 SER B O 1
ATOM 1697 N N . LYS B 1 18 ? -7.699 -27.859 -4.457 1 94.56 18 LYS B N 1
ATOM 1698 C CA . LYS B 1 18 ? -7.824 -28.641 -5.684 1 94.56 18 LYS B CA 1
ATOM 1699 C C . LYS B 1 18 ? -7.109 -27.953 -6.848 1 94.56 18 LYS B C 1
ATOM 1701 O O . LYS B 1 18 ? -6.461 -28.625 -7.66 1 94.56 18 LYS B O 1
ATOM 1706 N N . LEU B 1 19 ? -7.254 -26.641 -6.934 1 95.5 19 LEU B N 1
ATOM 1707 C CA . LEU B 1 19 ? -6.57 -25.859 -7.957 1 95.5 19 LEU B CA 1
ATOM 1708 C C . LEU B 1 19 ? -5.062 -26.047 -7.867 1 95.5 19 LEU B C 1
ATOM 1710 O O . LEU B 1 19 ? -4.402 -26.312 -8.875 1 95.5 19 LEU B O 1
ATOM 1714 N N . GLN B 1 20 ? -4.578 -25.922 -6.672 1 95.56 20 GLN B N 1
ATOM 1715 C CA . GLN B 1 20 ? -3.141 -26.031 -6.445 1 95.56 20 GLN B CA 1
ATOM 1716 C C . GLN B 1 20 ? -2.627 -27.422 -6.805 1 95.56 20 GLN B C 1
ATOM 1718 O O . GLN B 1 20 ? -1.605 -27.547 -7.48 1 95.56 20 GLN B O 1
ATOM 1723 N N . LYS B 1 21 ? -3.318 -28.422 -6.379 1 95.31 21 LYS B N 1
ATOM 1724 C CA . LYS B 1 21 ? -2.92 -29.797 -6.648 1 95.31 21 LYS B CA 1
ATOM 1725 C C . LYS B 1 21 ? -2.922 -30.094 -8.148 1 95.31 21 LYS B C 1
ATOM 1727 O O . LYS B 1 21 ? -1.987 -30.703 -8.664 1 95.31 21 LYS B O 1
ATOM 1732 N N . LYS B 1 22 ? -4 -29.656 -8.773 1 97.12 22 LYS B N 1
ATOM 1733 C CA . LYS B 1 22 ? -4.09 -29.875 -10.219 1 97.12 22 LYS B CA 1
ATOM 1734 C C . LYS B 1 22 ? -2.977 -29.125 -10.953 1 97.12 22 LYS B C 1
ATOM 1736 O O . LYS B 1 22 ? -2.391 -29.656 -11.898 1 97.12 22 LYS B O 1
ATOM 1741 N N . LEU B 1 23 ? -2.713 -27.906 -10.516 1 97.44 23 LEU B N 1
ATOM 1742 C CA . LEU B 1 23 ? -1.649 -27.109 -11.109 1 97.44 23 LEU B CA 1
ATOM 1743 C C . LEU B 1 23 ? -0.303 -27.812 -10.992 1 97.44 23 LEU B C 1
ATOM 1745 O O . LEU B 1 23 ? 0.405 -28 -11.984 1 97.44 23 LEU B O 1
ATOM 1749 N N . VAL B 1 24 ? 0.016 -28.297 -9.812 1 97.38 24 VAL B N 1
ATOM 1750 C CA . VAL B 1 24 ? 1.282 -28.969 -9.539 1 97.38 24 VAL B CA 1
ATOM 1751 C C . VAL B 1 24 ? 1.365 -30.25 -10.352 1 97.38 24 VAL B C 1
ATOM 1753 O O . VAL B 1 24 ? 2.396 -30.547 -10.961 1 97.38 24 VAL B O 1
ATOM 1756 N N . TYR B 1 25 ? 0.274 -30.953 -10.359 1 97.81 25 TYR B N 1
ATOM 1757 C CA . TYR B 1 25 ? 0.216 -32.188 -11.117 1 97.81 25 TYR B CA 1
ATOM 1758 C C . TYR B 1 25 ? 0.542 -31.969 -12.586 1 97.81 25 TYR B C 1
ATOM 1760 O O . TYR B 1 25 ? 1.363 -32.688 -13.172 1 97.81 25 TYR B O 1
ATOM 1768 N N . LYS B 1 26 ? -0.09 -30.969 -13.188 1 97.62 26 LYS B N 1
ATOM 1769 C CA . LYS B 1 26 ? 0.091 -30.703 -14.609 1 97.62 26 LYS B CA 1
ATOM 1770 C C . LYS B 1 26 ? 1.511 -30.234 -14.898 1 97.62 26 LYS B C 1
ATOM 1772 O O . LYS B 1 26 ? 2.082 -30.562 -15.945 1 97.62 26 LYS B O 1
ATOM 1777 N N . LEU B 1 27 ? 2.115 -29.453 -13.992 1 97.31 27 LEU B N 1
ATOM 1778 C CA . LEU B 1 27 ? 3.492 -29.016 -14.172 1 97.31 27 LEU B CA 1
ATOM 1779 C C . LEU B 1 27 ? 4.457 -30.188 -14.086 1 97.31 27 LEU B C 1
ATOM 1781 O O . LEU B 1 27 ? 5.402 -30.281 -14.875 1 97.31 27 LEU B O 1
ATOM 1785 N N . GLN B 1 28 ? 4.16 -31.062 -13.164 1 96.94 28 GLN B N 1
ATOM 1786 C CA . GLN B 1 28 ? 4.992 -32.25 -12.992 1 96.94 28 GLN B CA 1
ATOM 1787 C C . GLN B 1 28 ? 4.902 -33.156 -14.219 1 96.94 28 GLN B C 1
ATOM 1789 O O . GLN B 1 28 ? 5.922 -33.625 -14.719 1 96.94 28 GLN B O 1
ATOM 1794 N N . GLU B 1 29 ? 3.725 -33.344 -14.641 1 96.5 29 GLU B N 1
ATOM 1795 C CA . GLU B 1 29 ? 3.467 -34.188 -15.797 1 96.5 29 GLU B CA 1
ATOM 1796 C C . GLU B 1 29 ? 4.25 -33.719 -17.016 1 96.5 29 GLU B C 1
ATOM 1798 O O . GLU B 1 29 ? 4.652 -34.531 -17.859 1 96.5 29 GLU B O 1
ATOM 1803 N N . ARG B 1 30 ? 4.5 -32.469 -17.094 1 95.56 30 ARG B N 1
ATOM 1804 C CA . ARG B 1 30 ? 5.145 -31.891 -18.266 1 95.56 30 ARG B CA 1
ATOM 1805 C C . ARG B 1 30 ? 6.602 -31.547 -17.984 1 95.56 30 ARG B C 1
ATOM 1807 O O . ARG B 1 30 ? 7.266 -30.906 -18.781 1 95.56 30 ARG B O 1
ATOM 1814 N N . ASN B 1 31 ? 7.113 -31.906 -16.828 1 96.06 31 ASN B N 1
ATOM 1815 C CA . ASN B 1 31 ? 8.5 -31.781 -16.391 1 96.06 31 ASN B CA 1
ATOM 1816 C C . ASN B 1 31 ? 8.945 -30.312 -16.328 1 96.06 31 ASN B C 1
ATOM 1818 O O . ASN B 1 31 ? 10.062 -29.984 -16.719 1 96.06 31 ASN B O 1
ATOM 1822 N N . TYR B 1 32 ? 8.023 -29.469 -15.961 1 96.38 32 TYR B N 1
ATOM 1823 C CA . TYR B 1 32 ? 8.398 -28.078 -15.711 1 96.38 32 TYR B CA 1
ATOM 1824 C C . TYR B 1 32 ? 9.188 -27.969 -14.406 1 96.38 32 TYR B C 1
ATOM 1826 O O . TYR B 1 32 ? 8.938 -28.703 -13.453 1 96.38 32 TYR B O 1
ATOM 1834 N N . ASN B 1 33 ? 10.188 -27.125 -14.43 1 96.75 33 ASN B N 1
ATOM 1835 C CA . ASN B 1 33 ? 10.867 -26.75 -13.195 1 96.75 33 ASN B CA 1
ATOM 1836 C C . ASN B 1 33 ? 10.031 -25.781 -12.367 1 96.75 33 ASN B C 1
ATOM 1838 O O . ASN B 1 33 ? 9.711 -24.672 -12.828 1 96.75 33 ASN B O 1
ATOM 1842 N N . TYR B 1 34 ? 9.602 -26.234 -11.109 1 97.56 34 TYR B N 1
ATOM 1843 C CA . TYR B 1 34 ? 8.766 -25.359 -10.312 1 97.56 34 TYR B CA 1
ATOM 1844 C C . TYR B 1 34 ? 9.117 -25.453 -8.836 1 97.56 34 TYR B C 1
ATOM 1846 O O . TYR B 1 34 ? 9.719 -26.438 -8.398 1 97.56 34 TYR B O 1
ATOM 1854 N N . LYS B 1 35 ? 8.922 -24.422 -8.141 1 98.19 35 LYS B N 1
ATOM 1855 C CA . LYS B 1 35 ? 8.945 -24.344 -6.684 1 98.19 35 LYS B CA 1
ATOM 1856 C C . LYS B 1 35 ? 7.578 -23.938 -6.133 1 98.19 35 LYS B C 1
ATOM 1858 O O . LYS B 1 35 ? 6.906 -23.078 -6.703 1 98.19 35 LYS B O 1
ATOM 1863 N N . ASN B 1 36 ? 7.156 -24.609 -5.07 1 97.38 36 ASN B N 1
ATOM 1864 C CA . ASN B 1 36 ? 5.816 -24.391 -4.535 1 97.38 36 ASN B CA 1
ATOM 1865 C C . ASN B 1 36 ? 5.863 -24.016 -3.057 1 97.38 36 ASN B C 1
ATOM 1867 O O . ASN B 1 36 ? 6.578 -24.641 -2.273 1 97.38 36 ASN B O 1
ATOM 1871 N N . TYR B 1 37 ? 5.211 -22.906 -2.705 1 97.5 37 TYR B N 1
ATOM 1872 C CA . TYR B 1 37 ? 4.988 -22.516 -1.316 1 97.5 37 TYR B CA 1
ATOM 1873 C C . TYR B 1 37 ? 3.504 -22.531 -0.975 1 97.5 37 TYR B C 1
ATOM 1875 O O . TYR B 1 37 ? 2.717 -21.797 -1.568 1 97.5 37 TYR B O 1
ATOM 1883 N N . ASN B 1 38 ? 3.119 -23.422 -0.079 1 95.69 38 ASN B N 1
ATOM 1884 C CA . ASN B 1 38 ? 1.813 -23.344 0.566 1 95.69 38 ASN B CA 1
ATOM 1885 C C . ASN B 1 38 ? 1.889 -22.609 1.897 1 95.69 38 ASN B C 1
ATOM 1887 O O . ASN B 1 38 ? 2.441 -23.125 2.871 1 95.69 38 ASN B O 1
ATOM 1891 N N . ILE B 1 39 ? 1.275 -21.406 1.895 1 95.5 39 ILE B N 1
ATOM 1892 C CA . ILE B 1 39 ? 1.585 -20.578 3.045 1 95.5 39 ILE B CA 1
ATOM 1893 C C . ILE B 1 39 ? 0.298 -20.219 3.787 1 95.5 39 ILE B C 1
ATOM 1895 O O . ILE B 1 39 ? -0.783 -20.203 3.193 1 95.5 39 ILE B O 1
ATOM 1899 N N . GLU B 1 40 ? 0.489 -19.969 5.055 1 92.44 40 GLU B N 1
ATOM 1900 C CA . GLU B 1 40 ? -0.549 -19.438 5.93 1 92.44 40 GLU B CA 1
ATOM 1901 C C . GLU B 1 40 ? -0.157 -18.062 6.48 1 92.44 40 GLU B C 1
ATOM 1903 O O . GLU B 1 40 ? 1.015 -17.688 6.434 1 92.44 40 GLU B O 1
ATOM 1908 N N . ASN B 1 41 ? -1.132 -17.375 6.938 1 87.5 41 ASN B N 1
ATOM 1909 C CA . ASN B 1 41 ? -0.905 -16.031 7.449 1 87.5 41 ASN B CA 1
ATOM 1910 C C . ASN B 1 41 ? 0.174 -16 8.531 1 87.5 41 ASN B C 1
ATOM 1912 O O . ASN B 1 41 ? 0.972 -15.07 8.602 1 87.5 41 ASN B O 1
ATOM 1916 N N . SER B 1 42 ? 0.216 -17.016 9.328 1 89.69 42 SER B N 1
ATOM 1917 C CA . SER B 1 42 ? 1.122 -17.078 10.469 1 89.69 42 SER B CA 1
ATOM 1918 C C . SER B 1 42 ? 2.555 -17.344 10.023 1 89.69 42 SER B C 1
ATOM 1920 O O . SER B 1 42 ? 3.494 -17.188 10.805 1 89.69 42 SER B O 1
ATOM 1922 N N . ASP B 1 43 ? 2.773 -17.688 8.75 1 92.94 43 ASP B N 1
ATOM 1923 C CA . ASP B 1 43 ? 4.102 -18.031 8.25 1 92.94 43 ASP B CA 1
ATOM 1924 C C . ASP B 1 43 ? 4.918 -16.766 7.973 1 92.94 43 ASP B C 1
ATOM 1926 O O . ASP B 1 43 ? 6.145 -16.828 7.844 1 92.94 43 ASP B O 1
ATOM 1930 N N . LEU B 1 44 ? 4.234 -15.664 7.836 1 92.75 44 LEU B N 1
ATOM 1931 C CA . LEU B 1 44 ? 4.875 -14.422 7.418 1 92.75 44 LEU B CA 1
ATOM 1932 C C . LEU B 1 44 ? 4.59 -13.305 8.414 1 92.75 44 LEU B C 1
ATOM 1934 O O . LEU B 1 44 ? 3.443 -13.117 8.828 1 92.75 44 LEU B O 1
ATOM 1938 N N . THR B 1 45 ? 5.664 -12.578 8.727 1 92 45 THR B N 1
ATOM 1939 C CA . THR B 1 45 ? 5.473 -11.352 9.492 1 92 45 THR B CA 1
ATOM 1940 C C . THR B 1 45 ? 4.922 -10.242 8.609 1 92 45 THR B C 1
ATOM 1942 O O . THR B 1 45 ? 5.336 -10.094 7.457 1 92 45 THR B O 1
ATOM 1945 N N . HIS B 1 46 ? 4.004 -9.531 9.148 1 90.44 46 HIS B N 1
ATOM 1946 C CA . HIS B 1 46 ? 3.465 -8.391 8.422 1 90.44 46 HIS B CA 1
ATOM 1947 C C . HIS B 1 46 ? 4.535 -7.336 8.188 1 90.44 46 HIS B C 1
ATOM 1949 O O . HIS B 1 46 ? 5.352 -7.062 9.07 1 90.44 46 HIS B O 1
ATOM 1955 N N . CYS B 1 47 ? 4.516 -6.754 6.996 1 91.25 47 CYS B N 1
ATOM 1956 C CA . CYS B 1 47 ? 5.398 -5.621 6.734 1 91.25 47 CYS B CA 1
ATOM 1957 C C . CYS B 1 47 ? 5.051 -4.441 7.633 1 91.25 47 CYS B C 1
ATOM 1959 O O . CYS B 1 47 ? 3.893 -4.023 7.695 1 91.25 47 CYS B O 1
ATOM 1961 N N . ILE B 1 48 ? 6.047 -3.91 8.266 1 86.81 48 ILE B N 1
ATOM 1962 C CA . ILE B 1 48 ? 5.75 -2.838 9.211 1 86.81 48 ILE B CA 1
ATOM 1963 C C . ILE B 1 48 ? 6.082 -1.487 8.57 1 86.81 48 ILE B C 1
ATOM 1965 O O . ILE B 1 48 ? 5.984 -0.447 9.227 1 86.81 48 ILE B O 1
ATOM 1969 N N . GLY B 1 49 ? 6.5 -1.494 7.367 1 88.19 49 GLY B N 1
ATOM 1970 C CA . GLY B 1 49 ? 6.758 -0.263 6.641 1 88.19 49 GLY B CA 1
ATOM 1971 C C . GLY B 1 49 ? 7.949 0.511 7.176 1 88.19 49 GLY B C 1
ATOM 1972 O O . GLY B 1 49 ? 7.945 1.743 7.176 1 88.19 49 GLY B O 1
ATOM 1973 N N . CYS B 1 50 ? 9.023 -0.191 7.652 1 86.31 50 CYS B N 1
ATOM 1974 C CA . CYS B 1 50 ? 10.188 0.492 8.203 1 86.31 50 CYS B CA 1
ATOM 1975 C C . CYS B 1 50 ? 11.125 0.958 7.09 1 86.31 50 CYS B C 1
ATOM 1977 O O . CYS B 1 50 ? 11.992 1.797 7.32 1 86.31 50 CYS B O 1
ATOM 1979 N N . PHE B 1 51 ? 11.008 0.308 5.871 1 88.5 51 PHE B N 1
ATOM 1980 C CA . PHE B 1 51 ? 11.664 0.691 4.625 1 88.5 51 PHE B CA 1
ATOM 1981 C C . PHE B 1 51 ? 13.164 0.45 4.707 1 88.5 51 PHE B C 1
ATOM 1983 O O . PHE B 1 51 ? 13.914 0.877 3.828 1 88.5 51 PHE B O 1
ATOM 1990 N N . LYS B 1 52 ? 13.641 -0.238 5.781 1 89.06 52 LYS B N 1
ATOM 1991 C CA . LYS B 1 52 ? 15.062 -0.543 5.898 1 89.06 52 LYS B CA 1
ATOM 1992 C C . LYS B 1 52 ? 15.539 -1.409 4.738 1 89.06 52 LYS B C 1
ATOM 1994 O O . LYS B 1 52 ? 16.703 -1.345 4.344 1 89.06 52 LYS B O 1
ATOM 1999 N N . CYS B 1 53 ? 14.656 -2.186 4.125 1 93.62 53 CYS B N 1
ATOM 2000 C CA . CYS B 1 53 ? 14.984 -3.068 3.012 1 93.62 53 CYS B CA 1
ATOM 2001 C C . CYS B 1 53 ? 15.344 -2.268 1.768 1 93.62 53 CYS B C 1
ATOM 2003 O O . CYS B 1 53 ? 15.883 -2.816 0.805 1 93.62 53 CYS B O 1
ATOM 2005 N N . TRP B 1 54 ? 15.086 -1.002 1.756 1 87.69 54 TRP B N 1
ATOM 2006 C CA . TRP B 1 54 ? 15.406 -0.18 0.595 1 87.69 54 TRP B CA 1
ATOM 2007 C C . TRP B 1 54 ? 16.828 0.354 0.684 1 87.69 54 TRP B C 1
ATOM 2009 O O . TRP B 1 54 ? 17.547 0.405 -0.32 1 87.69 54 TRP B O 1
ATOM 2019 N N . ILE B 1 55 ? 17.359 0.682 1.931 1 79.44 55 ILE B N 1
ATOM 2020 C CA . ILE B 1 55 ? 18.625 1.389 1.945 1 79.44 55 ILE B CA 1
ATOM 2021 C C . ILE B 1 55 ? 19.562 0.734 2.955 1 79.44 55 ILE B C 1
ATOM 2023 O O . ILE B 1 55 ? 20.734 0.486 2.652 1 79.44 55 ILE B O 1
ATOM 2027 N N . ASN B 1 56 ? 19.078 0.439 4.156 1 84.12 56 ASN B N 1
ATOM 2028 C CA . ASN B 1 56 ? 19.938 -0.115 5.188 1 84.12 56 ASN B CA 1
ATOM 2029 C C . ASN B 1 56 ? 20.359 -1.545 4.859 1 84.12 56 ASN B C 1
ATOM 2031 O O . ASN B 1 56 ? 21.531 -1.909 5.031 1 84.12 56 ASN B O 1
ATOM 2035 N N . THR B 1 57 ? 19.406 -2.336 4.473 1 90.38 57 THR B N 1
ATOM 2036 C CA . THR B 1 57 ? 19.594 -3.717 4.039 1 90.38 57 THR B CA 1
ATOM 2037 C C . THR B 1 57 ? 18.984 -3.941 2.66 1 90.38 57 THR B C 1
ATOM 2039 O O . THR B 1 57 ? 17.984 -4.648 2.525 1 90.38 57 THR B O 1
ATOM 2042 N N . PRO B 1 58 ? 19.594 -3.363 1.662 1 90.62 58 PRO B N 1
ATOM 2043 C CA . PRO B 1 58 ? 18.969 -3.322 0.338 1 90.62 58 PRO B CA 1
ATOM 2044 C C . PRO B 1 58 ? 18.469 -4.691 -0.123 1 90.62 58 PRO B C 1
ATOM 2046 O O . PRO B 1 58 ? 19.266 -5.633 -0.235 1 90.62 58 PRO B O 1
ATOM 2049 N N . GLY B 1 59 ? 17.156 -4.781 -0.268 1 93.88 59 GLY B N 1
ATOM 2050 C CA . GLY B 1 59 ? 16.516 -5.965 -0.812 1 93.88 59 GLY B CA 1
ATOM 2051 C C . GLY B 1 59 ? 16.203 -7.016 0.238 1 93.88 59 GLY B C 1
ATOM 2052 O O . GLY B 1 59 ? 15.609 -8.047 -0.064 1 93.88 59 GLY B O 1
ATOM 2053 N N . ILE B 1 60 ? 16.656 -6.727 1.425 1 95.12 60 ILE B N 1
ATOM 2054 C CA . ILE B 1 60 ? 16.531 -7.73 2.473 1 95.12 60 ILE B CA 1
ATOM 2055 C C . ILE B 1 60 ? 15.75 -7.152 3.652 1 95.12 60 ILE B C 1
ATOM 2057 O O . ILE B 1 60 ? 16.188 -6.18 4.27 1 95.12 60 ILE B O 1
ATOM 2061 N N . CYS B 1 61 ? 14.664 -7.742 3.953 1 95.5 61 CYS B N 1
ATOM 2062 C CA . CYS B 1 61 ? 13.844 -7.305 5.078 1 95.5 61 CYS B CA 1
ATOM 2063 C C . CYS B 1 61 ? 14.531 -7.594 6.402 1 95.5 61 CYS B C 1
ATOM 2065 O O . CYS B 1 61 ? 15.258 -8.578 6.527 1 95.5 61 CYS B O 1
ATOM 2067 N N . ILE B 1 62 ? 14.266 -6.773 7.395 1 93.56 62 ILE B N 1
ATOM 2068 C CA . ILE B 1 62 ? 14.867 -6.926 8.711 1 93.56 62 ILE B CA 1
ATOM 2069 C C . ILE B 1 62 ? 14.359 -8.203 9.375 1 93.56 62 ILE B C 1
ATOM 2071 O O . ILE B 1 62 ? 15.023 -8.773 10.234 1 93.56 62 ILE B O 1
ATOM 2075 N N . TYR B 1 63 ? 13.133 -8.602 9.031 1 95.31 63 TYR B N 1
ATOM 2076 C CA . TYR B 1 63 ? 12.609 -9.875 9.523 1 95.31 63 TYR B CA 1
ATOM 2077 C C . TYR B 1 63 ? 13.133 -11.039 8.695 1 95.31 63 TYR B C 1
ATOM 2079 O O . TYR B 1 63 ? 13.094 -10.992 7.461 1 95.31 63 TYR B O 1
ATOM 2087 N N . ASP B 1 64 ? 13.68 -11.977 9.352 1 95.94 64 ASP B N 1
ATOM 2088 C CA . ASP B 1 64 ? 14.18 -13.18 8.695 1 95.94 64 ASP B CA 1
ATOM 2089 C C . ASP B 1 64 ? 13.203 -14.344 8.867 1 95.94 64 ASP B C 1
ATOM 2091 O O . ASP B 1 64 ? 13.383 -15.18 9.758 1 95.94 64 ASP B O 1
ATOM 2095 N N . ASP B 1 65 ? 12.219 -14.43 8.055 1 96.5 65 ASP B N 1
ATOM 2096 C CA . ASP B 1 65 ? 11.219 -15.492 8.047 1 96.5 65 ASP B CA 1
ATOM 2097 C C . ASP B 1 65 ? 11.023 -16.047 6.637 1 96.5 65 ASP B C 1
ATOM 2099 O O . ASP B 1 65 ? 11.867 -15.844 5.762 1 96.5 65 ASP B O 1
ATOM 2103 N N . LEU B 1 66 ? 9.992 -16.766 6.406 1 97.12 66 LEU B N 1
ATOM 2104 C CA . LEU B 1 66 ? 9.734 -17.453 5.145 1 97.12 66 LEU B CA 1
ATOM 2105 C C . LEU B 1 66 ? 9.641 -16.453 3.996 1 97.12 66 LEU B C 1
ATOM 2107 O O . LEU B 1 66 ? 9.945 -16.797 2.848 1 97.12 66 LEU B O 1
ATOM 2111 N N . ALA B 1 67 ? 9.234 -15.195 4.246 1 96.69 67 ALA B N 1
ATOM 2112 C CA . ALA B 1 67 ? 9.07 -14.172 3.213 1 96.69 67 ALA B CA 1
ATOM 2113 C C . ALA B 1 67 ? 10.391 -13.898 2.502 1 96.69 67 ALA B C 1
ATOM 2115 O O . ALA B 1 67 ? 10.406 -13.586 1.311 1 96.69 67 ALA B O 1
ATOM 2116 N N . ARG B 1 68 ? 11.492 -14.031 3.281 1 96.56 68 ARG B N 1
ATOM 2117 C CA . ARG B 1 68 ? 12.797 -13.812 2.666 1 96.56 68 ARG B CA 1
ATOM 2118 C C . ARG B 1 68 ? 13.062 -14.82 1.554 1 96.56 68 ARG B C 1
ATOM 2120 O O . ARG B 1 68 ? 13.469 -14.445 0.452 1 96.56 68 ARG B O 1
ATOM 2127 N N . GLU B 1 69 ? 12.805 -16.031 1.87 1 97.12 69 GLU B N 1
ATOM 2128 C CA . GLU B 1 69 ? 12.984 -17.094 0.878 1 97.12 69 GLU B CA 1
ATOM 2129 C C . GLU B 1 69 ? 12.039 -16.906 -0.304 1 97.12 69 GLU B C 1
ATOM 2131 O O . GLU B 1 69 ? 12.438 -17.047 -1.459 1 97.12 69 GLU B O 1
ATOM 2136 N N . ILE B 1 70 ? 10.844 -16.594 -0.021 1 97.94 70 ILE B N 1
ATOM 2137 C CA . ILE B 1 70 ? 9.836 -16.391 -1.057 1 97.94 70 ILE B CA 1
ATOM 2138 C C . ILE B 1 70 ? 10.25 -15.25 -1.975 1 97.94 70 ILE B C 1
ATOM 2140 O O . ILE B 1 70 ? 10.172 -15.367 -3.199 1 97.94 70 ILE B O 1
ATOM 2144 N N . ASN B 1 71 ? 10.695 -14.148 -1.388 1 96.81 71 ASN B N 1
ATOM 2145 C CA . ASN B 1 71 ? 11.109 -12.992 -2.176 1 96.81 71 ASN B CA 1
ATOM 2146 C C . ASN B 1 71 ? 12.258 -13.336 -3.121 1 96.81 71 ASN B C 1
ATOM 2148 O O . ASN B 1 71 ? 12.266 -12.906 -4.273 1 96.81 71 ASN B O 1
ATOM 2152 N N . ASN B 1 72 ? 13.203 -14.102 -2.562 1 96.75 72 ASN B N 1
ATOM 2153 C CA . ASN B 1 72 ? 14.289 -14.57 -3.41 1 96.75 72 ASN B CA 1
ATOM 2154 C C . ASN B 1 72 ? 13.773 -15.422 -4.566 1 96.75 72 ASN B C 1
ATOM 2156 O O . ASN B 1 72 ? 14.18 -15.234 -5.715 1 96.75 72 ASN B O 1
ATOM 2160 N N . SER B 1 73 ? 12.867 -16.297 -4.254 1 98.12 73 SER B N 1
ATOM 2161 C CA . SER B 1 73 ? 12.297 -17.188 -5.266 1 98.12 73 SER B CA 1
ATOM 2162 C C . SER B 1 73 ? 11.531 -16.391 -6.32 1 98.12 73 SER B C 1
ATOM 2164 O O . SER B 1 73 ? 11.531 -16.75 -7.5 1 98.12 73 SER B O 1
ATOM 2166 N N . ILE B 1 74 ? 10.836 -15.32 -5.906 1 98.25 74 ILE B N 1
ATOM 2167 C CA . ILE B 1 74 ? 10.078 -14.484 -6.84 1 98.25 74 ILE B CA 1
ATOM 2168 C C . ILE B 1 74 ? 11.023 -13.906 -7.895 1 98.25 74 ILE B C 1
ATOM 2170 O O . ILE B 1 74 ? 10.781 -14.055 -9.094 1 98.25 74 ILE B O 1
ATOM 2174 N N . ILE B 1 75 ? 12.117 -13.375 -7.445 1 97.12 75 ILE B N 1
ATOM 2175 C CA . ILE B 1 75 ? 13.039 -12.688 -8.344 1 97.12 75 ILE B CA 1
ATOM 2176 C C . ILE B 1 75 ? 13.727 -13.703 -9.258 1 97.12 75 ILE B C 1
ATOM 2178 O O . ILE B 1 75 ? 14 -13.414 -10.422 1 97.12 75 ILE B O 1
ATOM 2182 N N . TRP B 1 76 ? 13.906 -14.906 -8.805 1 96.62 76 TRP B N 1
ATOM 2183 C CA . TRP B 1 76 ? 14.625 -15.922 -9.578 1 96.62 76 TRP B CA 1
ATOM 2184 C C . TRP B 1 76 ? 13.68 -16.641 -10.531 1 96.62 76 TRP B C 1
ATOM 2186 O O . TRP B 1 76 ? 14.125 -17.359 -11.43 1 96.62 76 TRP B O 1
ATOM 2196 N N . SER B 1 77 ? 12.445 -16.438 -10.375 1 97.94 77 SER B N 1
ATOM 2197 C CA . SER B 1 77 ? 11.484 -17.156 -11.203 1 97.94 77 SER B CA 1
ATOM 2198 C C . SER B 1 77 ? 11.227 -16.422 -12.516 1 97.94 77 SER B C 1
ATOM 2200 O O . SER B 1 77 ? 11.516 -15.227 -12.625 1 97.94 77 SER B O 1
ATOM 2202 N N . ASP B 1 78 ? 10.828 -17.172 -13.484 1 97.25 78 ASP B N 1
ATOM 2203 C CA . ASP B 1 78 ? 10.367 -16.594 -14.75 1 97.25 78 ASP B CA 1
ATOM 2204 C C . ASP B 1 78 ? 8.867 -16.312 -14.703 1 97.25 78 ASP B C 1
ATOM 2206 O O . ASP B 1 78 ? 8.406 -15.359 -15.336 1 97.25 78 ASP B O 1
ATOM 2210 N N . ILE B 1 79 ? 8.133 -17.141 -14.016 1 97.94 79 ILE B N 1
ATOM 2211 C CA . ILE B 1 79 ? 6.699 -17.016 -13.812 1 97.94 79 ILE B CA 1
ATOM 2212 C C . ILE B 1 79 ? 6.375 -17.172 -12.328 1 97.94 79 ILE B C 1
ATOM 2214 O O . ILE B 1 79 ? 6.852 -18.109 -11.68 1 97.94 79 ILE B O 1
ATOM 2218 N N . CYS B 1 80 ? 5.688 -16.219 -11.75 1 98.56 80 CYS B N 1
ATOM 2219 C CA . CYS B 1 80 ? 5.215 -16.297 -10.375 1 98.56 80 CYS B CA 1
ATOM 2220 C C . CYS B 1 80 ? 3.697 -16.391 -10.32 1 98.56 80 CYS B C 1
ATOM 2222 O O . CYS B 1 80 ? 2.99 -15.477 -10.734 1 98.56 80 CYS B O 1
ATOM 2224 N N . ILE B 1 81 ? 3.215 -17.531 -9.852 1 98.56 81 ILE B N 1
ATOM 2225 C CA . ILE B 1 81 ? 1.784 -17.797 -9.742 1 98.56 81 ILE B CA 1
ATOM 2226 C C . ILE B 1 81 ? 1.326 -17.578 -8.305 1 98.56 81 ILE B C 1
ATOM 2228 O O . ILE B 1 81 ? 1.862 -18.188 -7.375 1 98.56 81 ILE B O 1
ATOM 2232 N N . LEU B 1 82 ? 0.405 -16.703 -8.109 1 98.31 82 LEU B N 1
ATOM 2233 C CA . LEU B 1 82 ? -0.247 -16.531 -6.816 1 98.31 82 LEU B CA 1
ATOM 2234 C C . LEU B 1 82 ? -1.665 -17.094 -6.844 1 98.31 82 LEU B C 1
ATOM 2236 O O . LEU B 1 82 ? -2.48 -16.688 -7.676 1 98.31 82 LEU B O 1
ATOM 2240 N N . LEU B 1 83 ? -1.902 -18.078 -6.066 1 97.12 83 LEU B N 1
ATOM 2241 C CA . LEU B 1 83 ? -3.219 -18.688 -5.887 1 97.12 83 LEU B CA 1
ATOM 2242 C C . LEU B 1 83 ? -3.885 -18.172 -4.617 1 97.12 83 LEU B C 1
ATOM 2244 O O . LEU B 1 83 ? -3.354 -18.344 -3.518 1 97.12 83 LEU B O 1
ATOM 2248 N N . THR B 1 84 ? -5.094 -17.578 -4.742 1 96.19 84 THR B N 1
ATOM 2249 C CA . THR B 1 84 ? -5.645 -16.875 -3.6 1 96.19 84 THR B CA 1
ATOM 2250 C C . THR B 1 84 ? -7.172 -16.859 -3.654 1 96.19 84 THR B C 1
ATOM 2252 O O . THR B 1 84 ? -7.758 -16.719 -4.73 1 96.19 84 THR B O 1
ATOM 2255 N N . PRO B 1 85 ? -7.855 -17.031 -2.52 1 94.75 85 PRO B N 1
ATOM 2256 C CA . PRO B 1 85 ? -9.273 -16.672 -2.521 1 94.75 85 PRO B CA 1
ATOM 2257 C C . PRO B 1 85 ? -9.5 -15.18 -2.785 1 94.75 85 PRO B C 1
ATOM 2259 O O . PRO B 1 85 ? -8.656 -14.352 -2.426 1 94.75 85 PRO B O 1
ATOM 2262 N N . VAL B 1 86 ? -10.617 -14.883 -3.459 1 93.19 86 VAL B N 1
ATOM 2263 C CA . VAL B 1 86 ? -10.945 -13.492 -3.771 1 93.19 86 VAL B CA 1
ATOM 2264 C C . VAL B 1 86 ? -12.125 -13.039 -2.908 1 93.19 86 VAL B C 1
ATOM 2266 O O . VAL B 1 86 ? -13.164 -13.703 -2.863 1 93.19 86 VAL B O 1
ATOM 2269 N N . LYS B 1 87 ? -11.898 -12.078 -2.16 1 85.44 87 LYS B N 1
ATOM 2270 C CA . LYS B 1 87 ? -12.938 -11.406 -1.387 1 85.44 87 LYS B CA 1
ATOM 2271 C C . LYS B 1 87 ? -12.977 -9.914 -1.7 1 85.44 87 LYS B C 1
ATOM 2273 O O . LYS B 1 87 ? -11.953 -9.234 -1.623 1 85.44 87 LYS B O 1
ATOM 2278 N N . PHE B 1 88 ? -14.117 -9.484 -2.176 1 83.12 88 PHE B N 1
ATOM 2279 C CA . PHE B 1 88 ? -14.32 -8.07 -2.49 1 83.12 88 PHE B CA 1
ATOM 2280 C C . PHE B 1 88 ? -13.367 -7.625 -3.596 1 83.12 88 PHE B C 1
ATOM 2282 O O . PHE B 1 88 ? -12.891 -6.488 -3.586 1 83.12 88 PHE B O 1
ATOM 2289 N N . GLY B 1 89 ? -13 -8.539 -4.395 1 88.31 89 GLY B N 1
ATOM 2290 C CA . GLY B 1 89 ? -12.133 -8.242 -5.523 1 88.31 89 GLY B CA 1
ATOM 2291 C C . GLY B 1 89 ? -10.656 -8.195 -5.148 1 88.31 89 GLY B C 1
ATOM 2292 O O . GLY B 1 89 ? -9.82 -7.785 -5.953 1 88.31 89 GLY B O 1
ATOM 2293 N N . CYS B 1 90 ? -10.352 -8.609 -3.945 1 90.69 90 CYS B N 1
ATOM 2294 C CA . CYS B 1 90 ? -8.969 -8.539 -3.48 1 90.69 90 CYS B CA 1
ATOM 2295 C C . CYS B 1 90 ? -8.43 -9.93 -3.17 1 90.69 90 CYS B C 1
ATOM 2297 O O . CYS B 1 90 ? -9.195 -10.883 -3.002 1 90.69 90 CYS B O 1
ATOM 2299 N N . TYR B 1 91 ? -7.172 -10.016 -3.264 1 93.25 91 TYR B N 1
ATOM 2300 C CA . TYR B 1 91 ? -6.535 -11.242 -2.797 1 93.25 91 TYR B CA 1
ATOM 2301 C C . TYR B 1 91 ? -6.594 -11.344 -1.277 1 93.25 91 TYR B C 1
ATOM 2303 O O . TYR B 1 91 ? -6.934 -10.375 -0.598 1 93.25 91 TYR B O 1
ATOM 2311 N N . SER B 1 92 ? -6.273 -12.508 -0.807 1 92.69 92 SER B N 1
ATOM 2312 C CA . SER B 1 92 ? -6.363 -12.797 0.621 1 92.69 92 SER B CA 1
ATOM 2313 C C . SER B 1 92 ? -5.316 -12.016 1.408 1 92.69 92 SER B C 1
ATOM 2315 O O . SER B 1 92 ? -4.309 -11.578 0.85 1 92.69 92 SER B O 1
ATOM 2317 N N . PRO B 1 93 ? -5.5 -11.859 2.74 1 90.94 93 PRO B N 1
ATOM 2318 C CA . PRO B 1 93 ? -4.48 -11.227 3.584 1 90.94 93 PRO B CA 1
ATOM 2319 C C . PRO B 1 93 ? -3.129 -11.93 3.498 1 90.94 93 PRO B C 1
ATOM 2321 O O . PRO B 1 93 ? -2.084 -11.281 3.553 1 90.94 93 PRO B O 1
ATOM 2324 N N . THR B 1 94 ? -3.17 -13.234 3.334 1 94.12 94 THR B N 1
ATOM 2325 C CA . THR B 1 94 ? -1.934 -14.008 3.242 1 94.12 94 THR B CA 1
ATOM 2326 C C . THR B 1 94 ? -1.149 -13.617 1.992 1 94.12 94 THR B C 1
ATOM 2328 O O . THR B 1 94 ? 0.047 -13.328 2.066 1 94.12 94 THR B O 1
ATOM 2331 N N . ILE B 1 95 ? -1.823 -13.562 0.886 1 96 95 ILE B N 1
ATOM 2332 C CA . ILE B 1 95 ? -1.17 -13.195 -0.365 1 96 95 ILE B CA 1
ATOM 2333 C C . ILE B 1 95 ? -0.774 -11.719 -0.328 1 96 95 ILE B C 1
ATOM 2335 O O . ILE B 1 95 ? 0.284 -11.344 -0.835 1 96 95 ILE B O 1
ATOM 2339 N N . LYS B 1 96 ? -1.607 -10.922 0.269 1 94.19 96 LYS B N 1
ATOM 2340 C CA . LYS B 1 96 ? -1.242 -9.523 0.435 1 94.19 96 LYS B CA 1
ATOM 2341 C C . LYS B 1 96 ? 0.066 -9.383 1.208 1 94.19 96 LYS B C 1
ATOM 2343 O O . LYS B 1 96 ? 0.897 -8.531 0.882 1 94.19 96 LYS B O 1
ATOM 2348 N N . ARG B 1 97 ? 0.232 -10.156 2.219 1 94.25 97 ARG B N 1
ATOM 2349 C CA . ARG B 1 97 ? 1.456 -10.102 3.012 1 94.25 97 ARG B CA 1
ATOM 2350 C C . ARG B 1 97 ? 2.674 -10.445 2.16 1 94.25 97 ARG B C 1
ATOM 2352 O O . ARG B 1 97 ? 3.727 -9.82 2.291 1 94.25 97 ARG B O 1
ATOM 2359 N N . VAL B 1 98 ? 2.531 -11.43 1.288 1 96.88 98 VAL B N 1
ATOM 2360 C CA . VAL B 1 98 ? 3.6 -11.789 0.365 1 96.88 98 VAL B CA 1
ATOM 2361 C C . VAL B 1 98 ? 3.979 -10.586 -0.492 1 96.88 98 VAL B C 1
ATOM 2363 O O . VAL B 1 98 ? 5.16 -10.25 -0.608 1 96.88 98 VAL B O 1
ATOM 2366 N N . LEU B 1 99 ? 2.967 -9.945 -1.021 1 96.38 99 LEU B N 1
ATOM 2367 C CA . LEU B 1 99 ? 3.186 -8.828 -1.929 1 96.38 99 LEU B CA 1
ATOM 2368 C C . LEU B 1 99 ? 3.752 -7.621 -1.181 1 96.38 99 LEU B C 1
ATOM 2370 O O . LEU B 1 99 ? 4.676 -6.961 -1.665 1 96.38 99 LEU B O 1
ATOM 2374 N N . ASP B 1 100 ? 3.242 -7.395 0.036 1 93.75 100 ASP B N 1
ATOM 2375 C CA . ASP B 1 100 ? 3.736 -6.289 0.848 1 93.75 100 ASP B CA 1
ATOM 2376 C C . ASP B 1 100 ? 5.203 -6.496 1.227 1 93.75 100 ASP B C 1
ATOM 2378 O O . ASP B 1 100 ? 5.984 -5.543 1.25 1 93.75 100 ASP B O 1
ATOM 2382 N N . ARG B 1 101 ? 5.551 -7.703 1.504 1 95.25 101 ARG B N 1
ATOM 2383 C CA . ARG B 1 101 ? 6.906 -8.039 1.934 1 95.25 101 ARG B CA 1
ATOM 2384 C C . ARG B 1 101 ? 7.867 -8.055 0.751 1 95.25 101 ARG B C 1
ATOM 2386 O O . ARG B 1 101 ? 9.078 -8.195 0.932 1 95.25 101 ARG B O 1
ATOM 2393 N N . SER B 1 102 ? 7.359 -7.883 -0.446 1 96.44 102 SER B N 1
ATOM 2394 C CA . SER B 1 102 ? 8.203 -7.895 -1.634 1 96.44 102 SER B CA 1
ATOM 2395 C C . SER B 1 102 ? 8.648 -6.484 -2.016 1 96.44 102 SER B C 1
ATOM 2397 O O . SER B 1 102 ? 9.297 -6.289 -3.045 1 96.44 102 SER B O 1
ATOM 2399 N N . ILE B 1 103 ? 8.344 -5.484 -1.193 1 93.44 103 ILE B N 1
ATOM 2400 C CA . ILE B 1 103 ? 8.641 -4.102 -1.557 1 93.44 103 ILE B CA 1
ATOM 2401 C C . ILE B 1 103 ? 10.148 -3.912 -1.695 1 93.44 103 ILE B C 1
ATOM 2403 O O . ILE B 1 103 ? 10.609 -3.037 -2.434 1 93.44 103 ILE B O 1
ATOM 2407 N N . GLY B 1 104 ? 10.922 -4.727 -1.009 1 94.25 104 GLY B N 1
ATOM 2408 C CA . GLY B 1 104 ? 12.367 -4.672 -1.135 1 94.25 104 GLY B CA 1
ATOM 2409 C C . GLY B 1 104 ? 12.859 -5.051 -2.518 1 94.25 104 GLY B C 1
ATOM 2410 O O . GLY B 1 104 ? 14.016 -4.801 -2.859 1 94.25 104 GLY B O 1
ATOM 2411 N N . ASN B 1 105 ? 11.984 -5.668 -3.309 1 96.06 105 ASN B N 1
ATOM 2412 C CA . ASN B 1 105 ? 12.359 -6.102 -4.648 1 96.06 105 ASN B CA 1
ATOM 2413 C C . ASN B 1 105 ? 12.281 -4.953 -5.652 1 96.06 105 ASN B C 1
ATOM 2415 O O . ASN B 1 105 ? 12.633 -5.117 -6.82 1 96.06 105 ASN B O 1
ATOM 2419 N N . ILE B 1 106 ? 11.797 -3.764 -5.215 1 93.62 106 ILE B N 1
ATOM 2420 C CA . ILE B 1 106 ? 11.727 -2.561 -6.039 1 93.62 106 ILE B CA 1
ATOM 2421 C C . ILE B 1 106 ? 12.414 -1.401 -5.32 1 93.62 106 ILE B C 1
ATOM 2423 O O . ILE B 1 106 ? 12.75 -1.507 -4.141 1 93.62 106 ILE B O 1
ATOM 2427 N N . LEU B 1 107 ? 12.766 -0.358 -6.047 1 89.62 107 LEU B N 1
ATOM 2428 C CA . LEU B 1 107 ? 13.445 0.794 -5.465 1 89.62 107 LEU B CA 1
ATOM 2429 C C . LEU B 1 107 ? 12.438 1.851 -5.02 1 89.62 107 LEU B C 1
ATOM 2431 O O . LEU B 1 107 ? 11.305 1.881 -5.504 1 89.62 107 LEU B O 1
ATOM 2435 N N . PRO B 1 108 ? 12.797 2.705 -4.066 1 85.06 108 PRO B N 1
ATOM 2436 C CA . PRO B 1 108 ? 11.875 3.734 -3.58 1 85.06 108 PRO B CA 1
ATOM 2437 C C . PRO B 1 108 ? 11.664 4.867 -4.582 1 85.06 108 PRO B C 1
ATOM 2439 O O . PRO B 1 108 ? 10.75 5.68 -4.422 1 85.06 108 PRO B O 1
ATOM 2442 N N . PHE B 1 109 ? 12.469 4.883 -5.598 1 83.81 109 PHE B N 1
ATOM 2443 C CA . PHE B 1 109 ? 12.352 5.938 -6.598 1 83.81 109 PHE B CA 1
ATOM 2444 C C . PHE B 1 109 ? 11.312 5.574 -7.652 1 83.81 109 PHE B C 1
ATOM 2446 O O . PHE B 1 109 ? 11.102 4.395 -7.941 1 83.81 109 PHE B O 1
ATOM 2453 N N . PHE B 1 110 ? 10.695 6.605 -8.148 1 81.44 110 PHE B N 1
ATOM 2454 C CA . PHE B 1 110 ? 9.602 6.375 -9.078 1 81.44 110 PHE B CA 1
ATOM 2455 C C . PHE B 1 110 ? 10.055 6.621 -10.516 1 81.44 110 PHE B C 1
ATOM 2457 O O . PHE B 1 110 ? 10.977 7.402 -10.75 1 81.44 110 PHE B O 1
ATOM 2464 N N . LYS B 1 111 ? 9.562 5.914 -11.344 1 82.88 111 LYS B N 1
ATOM 2465 C CA . LYS B 1 111 ? 9.664 6.129 -12.781 1 82.88 111 LYS B CA 1
ATOM 2466 C C . LYS B 1 111 ? 8.281 6.23 -13.422 1 82.88 111 LYS B C 1
ATOM 2468 O O . LYS B 1 111 ? 7.301 5.73 -12.875 1 82.88 111 LYS B O 1
ATOM 2473 N N . MET B 1 112 ? 8.289 6.961 -14.539 1 80.62 112 MET B N 1
ATOM 2474 C CA . MET B 1 112 ? 7.035 7.082 -15.281 1 80.62 112 MET B CA 1
ATOM 2475 C C . MET B 1 112 ? 6.879 5.945 -16.281 1 80.62 112 MET B C 1
ATOM 2477 O O . MET B 1 112 ? 7.773 5.703 -17.094 1 80.62 112 MET B O 1
ATOM 2481 N N . ILE B 1 113 ? 5.879 5.168 -16.172 1 79.31 113 ILE B N 1
ATOM 2482 C CA . ILE B 1 113 ? 5.539 4.129 -17.141 1 79.31 113 ILE B CA 1
ATOM 2483 C C . ILE B 1 113 ? 4.125 4.355 -17.672 1 79.31 113 ILE B C 1
ATOM 2485 O O . ILE B 1 113 ? 3.154 4.293 -16.906 1 79.31 113 ILE B O 1
ATOM 2489 N N . ASN B 1 114 ? 4.039 4.562 -18.984 1 77.81 114 ASN B N 1
ATOM 2490 C CA . ASN B 1 114 ? 2.738 4.805 -19.609 1 77.81 114 ASN B CA 1
ATOM 2491 C C . ASN B 1 114 ? 1.973 5.914 -18.891 1 77.81 114 ASN B C 1
ATOM 2493 O O . ASN B 1 114 ? 0.786 5.766 -18.594 1 77.81 114 ASN B O 1
ATOM 2497 N N . GLY B 1 115 ? 2.701 6.914 -18.391 1 73.69 115 GLY B N 1
ATOM 2498 C CA . GLY B 1 115 ? 2.078 8.07 -17.766 1 73.69 115 GLY B CA 1
ATOM 2499 C C . GLY B 1 115 ? 1.741 7.848 -16.297 1 73.69 115 GLY B C 1
ATOM 2500 O O . GLY B 1 115 ? 1.16 8.719 -15.656 1 73.69 115 GLY B O 1
ATOM 2501 N N . GLU B 1 116 ? 2.072 6.586 -15.789 1 74.88 116 GLU B N 1
ATOM 2502 C CA . GLU B 1 116 ? 1.798 6.258 -14.391 1 74.88 116 GLU B CA 1
ATOM 2503 C C . GLU B 1 116 ? 3.088 6.172 -13.578 1 74.88 116 GLU B C 1
ATOM 2505 O O . GLU B 1 116 ? 4.121 5.73 -14.086 1 74.88 116 GLU B O 1
ATOM 2510 N N . MET B 1 117 ? 2.951 6.699 -12.352 1 75.88 117 MET B N 1
ATOM 2511 C CA . MET B 1 117 ? 4.102 6.621 -11.461 1 75.88 117 MET B CA 1
ATOM 2512 C C . MET B 1 117 ? 4.211 5.234 -10.828 1 75.88 117 MET B C 1
ATOM 2514 O O . MET B 1 117 ? 3.252 4.746 -10.234 1 75.88 117 MET B O 1
ATOM 2518 N N . HIS B 1 118 ? 5.324 4.559 -11.172 1 83 118 HIS B N 1
ATOM 2519 C CA . HIS B 1 118 ? 5.613 3.266 -10.555 1 83 118 HIS B CA 1
ATOM 2520 C C . HIS B 1 118 ? 7.039 3.213 -10.023 1 83 118 HIS B C 1
ATOM 2522 O O . HIS B 1 118 ? 7.875 4.043 -10.391 1 83 118 HIS B O 1
ATOM 2528 N N . HIS B 1 119 ? 7.297 2.305 -9.141 1 86.31 119 HIS B N 1
ATOM 2529 C CA . HIS B 1 119 ? 8.625 2.125 -8.57 1 86.31 119 HIS B CA 1
ATOM 2530 C C . HIS B 1 119 ? 9.609 1.623 -9.625 1 86.31 119 HIS B C 1
ATOM 2532 O O . HIS B 1 119 ? 9.234 0.869 -10.523 1 86.31 119 HIS B O 1
ATOM 2538 N N . ALA B 1 120 ? 10.844 2.094 -9.523 1 89.19 120 ALA B N 1
ATOM 2539 C CA . ALA B 1 120 ? 11.93 1.626 -10.383 1 89.19 120 ALA B CA 1
ATOM 2540 C C . ALA B 1 120 ? 12.391 0.231 -9.969 1 89.19 120 ALA B C 1
ATOM 2542 O O . ALA B 1 120 ? 12.242 -0.162 -8.812 1 89.19 120 ALA B O 1
ATOM 2543 N N . PRO B 1 121 ? 12.914 -0.555 -10.961 1 94.31 121 PRO B N 1
ATOM 2544 C CA . PRO B 1 121 ? 13.375 -1.912 -10.656 1 94.31 121 PRO B CA 1
ATOM 2545 C C . PRO B 1 121 ? 14.68 -1.93 -9.859 1 94.31 121 PRO B C 1
ATOM 2547 O O . PRO B 1 121 ? 15.562 -1.101 -10.094 1 94.31 121 PRO B O 1
ATOM 2550 N N . ARG B 1 122 ? 14.711 -2.799 -8.906 1 94.75 122 ARG B N 1
ATOM 2551 C CA . ARG B 1 122 ? 15.953 -3.072 -8.195 1 94.75 122 ARG B CA 1
ATOM 2552 C C . ARG B 1 122 ? 16.797 -4.094 -8.945 1 94.75 122 ARG B C 1
ATOM 2554 O O . ARG B 1 122 ? 18.031 -4.012 -8.938 1 94.75 122 ARG B O 1
ATOM 2561 N N . TYR B 1 123 ? 16.094 -4.996 -9.602 1 96.38 123 TYR B N 1
ATOM 2562 C CA . TYR B 1 123 ? 16.766 -6.105 -10.273 1 96.38 123 TYR B CA 1
ATOM 2563 C C . TYR B 1 123 ? 16.578 -6.035 -11.781 1 96.38 123 TYR B C 1
ATOM 2565 O O . TYR B 1 123 ? 15.742 -5.262 -12.273 1 96.38 123 TYR B O 1
ATOM 2573 N N . ASP B 1 124 ? 17.344 -6.828 -12.469 1 94.94 124 ASP B N 1
ATOM 2574 C CA . ASP B 1 124 ? 17.359 -6.793 -13.93 1 94.94 124 ASP B CA 1
ATOM 2575 C C . ASP B 1 124 ? 16.172 -7.566 -14.5 1 94.94 124 ASP B C 1
ATOM 2577 O O . ASP B 1 124 ? 15.75 -7.32 -15.633 1 94.94 124 ASP B O 1
ATOM 2581 N N . LYS B 1 125 ? 15.758 -8.477 -13.719 1 95.5 125 LYS B N 1
ATOM 2582 C CA . LYS B 1 125 ? 14.672 -9.312 -14.211 1 95.5 125 LYS B CA 1
ATOM 2583 C C . LYS B 1 125 ? 13.57 -9.461 -13.156 1 95.5 125 LYS B C 1
ATOM 2585 O O . LYS B 1 125 ? 13.852 -9.492 -11.961 1 95.5 125 LYS B O 1
ATOM 2590 N N . TYR B 1 126 ? 12.305 -9.562 -13.617 1 97.62 126 TYR B N 1
ATOM 2591 C CA . TYR B 1 126 ? 11.117 -9.82 -12.812 1 97.62 126 TYR B CA 1
ATOM 2592 C C . TYR B 1 126 ? 10.25 -10.891 -13.461 1 97.62 126 TYR B C 1
ATOM 2594 O O . TYR B 1 126 ? 10.25 -11.047 -14.688 1 97.62 126 TYR B O 1
ATOM 2602 N N . PRO B 1 127 ? 9.562 -11.633 -12.703 1 97.75 127 PRO B N 1
ATOM 2603 C CA . PRO B 1 127 ? 8.727 -12.688 -13.289 1 97.75 127 PRO B CA 1
ATOM 2604 C C . PRO B 1 127 ? 7.441 -12.148 -13.906 1 97.75 127 PRO B C 1
ATOM 2606 O O . PRO B 1 127 ? 6.957 -11.086 -13.508 1 97.75 127 PRO B O 1
ATOM 2609 N N . GLN B 1 128 ? 6.957 -12.93 -14.914 1 97.69 128 GLN B N 1
ATOM 2610 C CA . GLN B 1 128 ? 5.559 -12.773 -15.297 1 97.69 128 GLN B CA 1
ATOM 2611 C C . GLN B 1 128 ? 4.629 -13.164 -14.156 1 97.69 128 GLN B C 1
ATOM 2613 O O . GLN B 1 128 ? 4.727 -14.266 -13.609 1 97.69 128 GLN B O 1
ATOM 2618 N N . LEU B 1 129 ? 3.744 -12.188 -13.75 1 98 129 LEU B N 1
ATOM 2619 C CA . LEU B 1 129 ? 2.799 -12.445 -12.672 1 98 129 LEU B CA 1
ATOM 2620 C C . LEU B 1 129 ? 1.542 -13.133 -13.195 1 98 129 LEU B C 1
ATOM 2622 O O . LEU B 1 129 ? 0.957 -12.688 -14.188 1 98 129 LEU B O 1
ATOM 2626 N N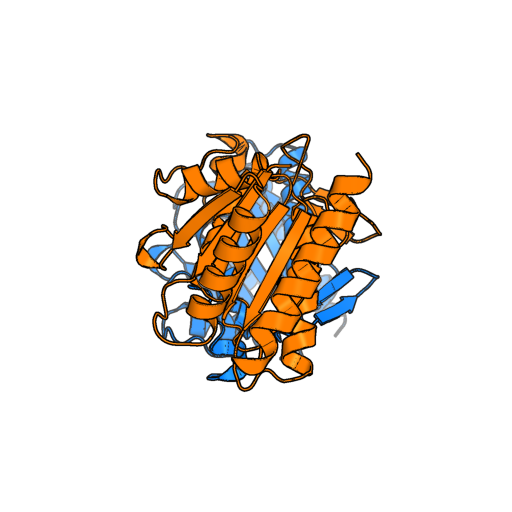 . VAL B 1 130 ? 1.195 -14.25 -12.648 1 98.44 130 VAL B N 1
ATOM 2627 C CA . VAL B 1 130 ? -0.057 -14.953 -12.906 1 98.44 130 VAL B CA 1
ATOM 2628 C C . VAL B 1 130 ? -0.87 -15.039 -11.609 1 98.44 130 VAL B C 1
ATOM 2630 O O . VAL B 1 130 ? -0.394 -15.57 -10.609 1 98.44 130 VAL B O 1
ATOM 2633 N N . MET B 1 131 ? -2.045 -14.484 -11.664 1 98.38 131 MET B N 1
ATOM 2634 C CA . MET B 1 131 ? -2.92 -14.516 -10.492 1 98.38 131 MET B CA 1
ATOM 2635 C C . MET B 1 131 ? -4.117 -15.422 -10.734 1 98.38 131 MET B C 1
ATOM 2637 O O . MET B 1 131 ? -4.867 -15.234 -11.688 1 98.38 131 MET B O 1
ATOM 2641 N N . ILE B 1 132 ? -4.25 -16.422 -9.93 1 97.81 132 ILE B N 1
ATOM 2642 C CA . ILE B 1 132 ? -5.414 -17.312 -9.977 1 97.81 132 ILE B CA 1
ATOM 2643 C C . ILE B 1 132 ? -6.27 -17.094 -8.734 1 97.81 132 ILE B C 1
ATOM 2645 O O . ILE B 1 132 ? -5.922 -17.562 -7.645 1 97.81 132 ILE B O 1
ATOM 2649 N N . GLY B 1 133 ? -7.348 -16.359 -8.922 1 97 133 GLY B N 1
ATOM 2650 C CA . GLY B 1 133 ? -8.305 -16.125 -7.855 1 97 133 GLY B CA 1
ATOM 2651 C C . GLY B 1 133 ? -9.445 -17.141 -7.844 1 97 133 GLY B C 1
ATOM 2652 O O . GLY B 1 133 ? -9.898 -17.578 -8.898 1 97 133 GLY B O 1
ATOM 2653 N N . TYR B 1 134 ? -9.914 -17.484 -6.688 1 96.38 134 TYR B N 1
ATOM 2654 C CA . TYR B 1 134 ? -11.031 -18.422 -6.625 1 96.38 134 TYR B CA 1
ATOM 2655 C C . TYR B 1 134 ? -12.031 -18.016 -5.551 1 96.38 134 TYR B C 1
ATOM 2657 O O . TYR B 1 134 ? -11.672 -17.328 -4.59 1 96.38 134 TYR B O 1
ATOM 2665 N N . GLY B 1 135 ? -13.258 -18.312 -5.707 1 93.5 135 GLY B N 1
ATOM 2666 C CA . GLY B 1 135 ? -14.375 -18.047 -4.824 1 93.5 135 GLY B CA 1
ATOM 2667 C C . GLY B 1 135 ? -15.727 -18.266 -5.48 1 93.5 135 GLY B C 1
ATOM 2668 O O . GLY B 1 135 ? -15.891 -18.016 -6.672 1 93.5 135 GLY B O 1
ATOM 2669 N N . GLU B 1 136 ? -16.734 -18.766 -4.855 1 90.62 136 GLU B N 1
ATOM 2670 C CA . GLU B 1 136 ? -18.016 -19.172 -5.414 1 90.62 136 GLU B CA 1
ATOM 2671 C C . GLU B 1 136 ? -18.859 -17.953 -5.824 1 90.62 136 GLU B C 1
ATOM 2673 O O . GLU B 1 136 ? -19.609 -18.016 -6.797 1 90.62 136 GLU B O 1
ATOM 2678 N N . GLU B 1 137 ? -18.875 -16.859 -5.195 1 89.62 137 GLU B N 1
ATOM 2679 C CA . GLU B 1 137 ? -19.766 -15.727 -5.457 1 89.62 137 GLU B CA 1
ATOM 2680 C C . GLU B 1 137 ? -18.969 -14.484 -5.863 1 89.62 137 GLU B C 1
ATOM 2682 O O . GLU B 1 137 ? -19.25 -13.383 -5.398 1 89.62 137 GLU B O 1
ATOM 2687 N N . ILE B 1 138 ? -17.984 -14.711 -6.777 1 93.06 138 ILE B N 1
ATOM 2688 C CA . ILE B 1 138 ? -17.234 -13.555 -7.254 1 93.06 138 ILE B CA 1
ATOM 2689 C C . ILE B 1 138 ? -18.031 -12.828 -8.328 1 93.06 138 ILE B C 1
ATOM 2691 O O . ILE B 1 138 ? -18.297 -13.383 -9.398 1 93.06 138 ILE B O 1
ATOM 2695 N N . THR B 1 139 ? -18.422 -11.633 -8.055 1 92.31 139 THR B N 1
ATOM 2696 C CA . THR B 1 139 ? -19.203 -10.828 -8.984 1 92.31 139 THR B CA 1
ATOM 2697 C C . THR B 1 139 ? -18.328 -10.289 -10.117 1 92.31 139 THR B C 1
ATOM 2699 O O . THR B 1 139 ? -17.094 -10.367 -10.039 1 92.31 139 THR B O 1
ATOM 2702 N N . SER B 1 140 ? -18.984 -9.812 -11.156 1 93.31 140 SER B N 1
ATOM 2703 C CA . SER B 1 140 ? -18.25 -9.211 -12.266 1 93.31 140 SER B CA 1
ATOM 2704 C C . SER B 1 140 ? -17.453 -7.988 -11.805 1 93.31 140 SER B C 1
ATOM 2706 O O . SER B 1 140 ? -16.344 -7.754 -12.273 1 93.31 140 SER B O 1
ATOM 2708 N N . GLN B 1 141 ? -18.031 -7.305 -10.898 1 87.38 141 GLN B N 1
ATOM 2709 C CA . GLN B 1 141 ? -17.359 -6.125 -10.367 1 87.38 141 GLN B CA 1
ATOM 2710 C C . GLN B 1 141 ? -16.109 -6.512 -9.57 1 87.38 141 GLN B C 1
ATOM 2712 O O . GLN B 1 141 ? -15.062 -5.875 -9.703 1 87.38 141 GLN B O 1
ATOM 2717 N N . GLU B 1 142 ? -16.25 -7.547 -8.789 1 90.06 142 GLU B N 1
ATOM 2718 C CA . GLU B 1 142 ? -15.102 -8.039 -8.023 1 90.06 142 GLU B CA 1
ATOM 2719 C C . GLU B 1 142 ? -14.008 -8.562 -8.945 1 90.06 142 GLU B C 1
ATOM 2721 O O . GLU B 1 142 ? -12.82 -8.344 -8.688 1 90.06 142 GLU B O 1
ATOM 2726 N N . GLU B 1 143 ? -14.461 -9.234 -9.992 1 95 143 GLU B N 1
ATOM 2727 C CA . GLU B 1 143 ? -13.492 -9.734 -10.969 1 95 143 GLU B CA 1
ATOM 2728 C C . GLU B 1 143 ? -12.711 -8.594 -11.609 1 95 143 GLU B C 1
ATOM 2730 O O . GLU B 1 143 ? -11.492 -8.672 -11.75 1 95 143 GLU B O 1
ATOM 2735 N N . LYS B 1 144 ? -13.414 -7.594 -11.969 1 91.56 144 LYS B N 1
ATOM 2736 C CA . LYS B 1 144 ? -12.758 -6.434 -12.562 1 91.56 144 LYS B CA 1
ATOM 2737 C C . LYS B 1 144 ? -11.781 -5.793 -11.578 1 91.56 144 LYS B C 1
ATOM 2739 O O . LYS B 1 144 ? -10.656 -5.457 -11.945 1 91.56 144 LYS B O 1
ATOM 2744 N N . THR B 1 145 ? -12.203 -5.648 -10.336 1 88.19 145 THR B N 1
ATOM 2745 C CA . THR B 1 145 ? -11.344 -5.098 -9.297 1 88.19 145 THR B CA 1
ATOM 2746 C C . THR B 1 145 ? -10.094 -5.957 -9.117 1 88.19 145 THR B C 1
ATOM 2748 O O . THR B 1 145 ? -8.977 -5.43 -9.039 1 88.19 145 THR B O 1
ATOM 2751 N N . PHE B 1 146 ? -10.312 -7.223 -9.133 1 93.69 146 PHE B N 1
ATOM 2752 C CA . PHE B 1 146 ? -9.211 -8.164 -8.984 1 93.69 146 PHE B CA 1
ATOM 2753 C C . PHE B 1 146 ? -8.227 -8.031 -10.141 1 93.69 146 PHE B C 1
ATOM 2755 O O . PHE B 1 146 ? -7.012 -7.98 -9.93 1 93.69 146 PHE B O 1
ATOM 2762 N N . GLN B 1 147 ? -8.703 -7.91 -11.297 1 95.06 147 GLN B N 1
ATOM 2763 C CA . GLN B 1 147 ? -7.867 -7.754 -12.484 1 95.06 147 GLN B CA 1
ATOM 2764 C C . GLN B 1 147 ? -7.059 -6.461 -12.422 1 95.06 147 GLN B C 1
ATOM 2766 O O . GLN B 1 147 ? -5.863 -6.457 -12.719 1 95.06 147 GLN B O 1
ATOM 2771 N N . ASP B 1 148 ? -7.703 -5.453 -12.031 1 89.44 148 ASP B N 1
ATOM 2772 C CA . ASP B 1 148 ? -7.039 -4.156 -11.961 1 89.44 148 ASP B CA 1
ATOM 2773 C C . ASP B 1 148 ? -5.945 -4.16 -10.898 1 89.44 148 ASP B C 1
ATOM 2775 O O . ASP B 1 148 ? -4.855 -3.627 -11.117 1 89.44 148 ASP B O 1
ATOM 2779 N N . LEU B 1 149 ? -6.27 -4.746 -9.766 1 89.56 149 LEU B N 1
ATOM 2780 C CA . LEU B 1 149 ? -5.281 -4.871 -8.695 1 89.56 149 LEU B CA 1
ATOM 2781 C C . LEU B 1 149 ? -4.066 -5.664 -9.172 1 89.56 149 LEU B C 1
ATOM 2783 O O . LEU B 1 149 ? -2.928 -5.281 -8.898 1 89.56 149 LEU B O 1
ATOM 2787 N N . ASN B 1 150 ? -4.348 -6.727 -9.883 1 95.06 150 ASN B N 1
ATOM 2788 C CA . ASN B 1 150 ? -3.268 -7.566 -10.391 1 95.06 150 ASN B CA 1
ATOM 2789 C C . ASN B 1 150 ? -2.422 -6.828 -11.422 1 95.06 150 ASN B C 1
ATOM 2791 O O . ASN B 1 150 ? -1.207 -7.02 -11.492 1 95.06 150 ASN B O 1
ATOM 2795 N N . ARG B 1 151 ? -3.049 -6.031 -12.195 1 91.5 151 ARG B N 1
ATOM 2796 C CA . ARG B 1 151 ? -2.312 -5.223 -13.156 1 91.5 151 ARG B CA 1
ATOM 2797 C C . ARG B 1 151 ? -1.357 -4.266 -12.453 1 91.5 151 ARG B C 1
ATOM 2799 O O . ARG B 1 151 ? -0.2 -4.129 -12.859 1 91.5 151 ARG B O 1
ATOM 2806 N N . ALA B 1 152 ? -1.874 -3.641 -11.438 1 85.44 152 ALA B N 1
ATOM 2807 C CA . ALA B 1 152 ? -1.037 -2.709 -10.688 1 85.44 152 ALA B CA 1
ATOM 2808 C C . ALA B 1 152 ? 0.175 -3.42 -10.086 1 85.44 152 ALA B C 1
ATOM 2810 O O . ALA B 1 152 ? 1.292 -2.898 -10.133 1 85.44 152 ALA B O 1
ATOM 2811 N N . ASN B 1 153 ? -0.05 -4.609 -9.578 1 92.5 153 ASN B N 1
ATOM 2812 C CA . ASN B 1 153 ? 1.05 -5.391 -9.023 1 92.5 153 ASN B CA 1
ATOM 2813 C C . ASN B 1 153 ? 2.047 -5.797 -10.102 1 92.5 153 ASN B C 1
ATOM 2815 O O . ASN B 1 153 ? 3.258 -5.777 -9.875 1 92.5 153 ASN B O 1
ATOM 2819 N N . ALA B 1 154 ? 1.517 -6.16 -11.25 1 94.94 154 ALA B N 1
ATOM 2820 C CA . ALA B 1 154 ? 2.385 -6.547 -12.359 1 94.94 154 ALA B CA 1
ATOM 2821 C C . ALA B 1 154 ? 3.303 -5.398 -12.773 1 94.94 154 ALA B C 1
ATOM 2823 O O . ALA B 1 154 ? 4.484 -5.613 -13.055 1 94.94 154 ALA B O 1
ATOM 2824 N N . ILE B 1 155 ? 2.793 -4.203 -12.773 1 90.31 155 ILE B N 1
ATOM 2825 C CA . ILE B 1 155 ? 3.586 -3.041 -13.164 1 90.31 155 ILE B CA 1
ATOM 2826 C C . ILE B 1 155 ? 4.73 -2.842 -12.172 1 90.31 155 ILE B C 1
ATOM 2828 O O . ILE B 1 155 ? 5.852 -2.523 -12.562 1 90.31 155 ILE B O 1
ATOM 2832 N N . ASN B 1 156 ? 4.445 -3.086 -10.898 1 88 156 ASN B N 1
ATOM 2833 C CA . ASN B 1 156 ? 5.5 -3.014 -9.891 1 88 156 ASN B CA 1
ATOM 2834 C C . ASN B 1 156 ? 6.566 -4.078 -10.117 1 88 156 ASN B C 1
ATOM 2836 O O . ASN B 1 156 ? 7.719 -3.908 -9.719 1 88 156 ASN B O 1
ATOM 2840 N N . PHE B 1 157 ? 6.172 -5.148 -10.75 1 93.12 157 PHE B N 1
ATOM 2841 C CA . PHE B 1 157 ? 7.113 -6.211 -11.094 1 93.12 157 PHE B CA 1
ATOM 2842 C C . PHE B 1 157 ? 7.605 -6.055 -12.523 1 93.12 157 PHE B C 1
ATOM 2844 O O . PHE B 1 157 ? 7.984 -7.039 -13.172 1 93.12 157 PHE B O 1
ATOM 2851 N N . GLN B 1 158 ? 7.504 -4.836 -13 1 93.12 158 GLN B N 1
ATOM 2852 C CA . GLN B 1 158 ? 8.102 -4.426 -14.266 1 93.12 158 GLN B CA 1
ATOM 2853 C C . GLN B 1 158 ? 7.48 -5.188 -15.438 1 93.12 158 GLN B C 1
ATOM 2855 O O . GLN B 1 158 ? 8.172 -5.512 -16.406 1 93.12 158 GLN B O 1
ATOM 2860 N N . LYS B 1 159 ? 6.246 -5.582 -15.305 1 94 159 LYS B N 1
ATOM 2861 C CA . LYS B 1 159 ? 5.461 -6.191 -16.375 1 94 159 LYS B CA 1
ATOM 2862 C C . LYS B 1 159 ? 4.262 -5.32 -16.734 1 94 159 LYS B C 1
ATOM 2864 O O . LYS B 1 159 ? 3.783 -4.539 -15.914 1 94 159 LYS B O 1
ATOM 2869 N N . ASN B 1 160 ? 3.758 -5.469 -17.906 1 89.06 160 ASN B N 1
ATOM 2870 C CA . ASN B 1 160 ? 2.652 -4.641 -18.375 1 89.06 160 ASN B CA 1
ATOM 2871 C C . ASN B 1 160 ? 1.311 -5.156 -17.875 1 89.06 160 ASN B C 1
ATOM 2873 O O . ASN B 1 160 ? 0.348 -4.395 -17.766 1 89.06 160 ASN B O 1
ATOM 2877 N N . MET B 1 161 ? 1.276 -6.426 -17.641 1 92.56 161 MET B N 1
ATOM 2878 C CA . MET B 1 161 ? 0.024 -7.047 -17.219 1 92.56 161 MET B CA 1
ATOM 2879 C C . MET B 1 161 ? 0.287 -8.344 -16.469 1 92.56 161 MET B C 1
ATOM 2881 O O . MET B 1 161 ? 1.343 -8.961 -16.625 1 92.56 161 MET B O 1
ATOM 2885 N N . ALA B 1 162 ? -0.666 -8.664 -15.625 1 96.69 162 ALA B N 1
ATOM 2886 C CA . ALA B 1 162 ? -0.709 -9.984 -15.016 1 96.69 162 ALA B CA 1
ATOM 2887 C C . ALA B 1 162 ? -1.729 -10.883 -15.719 1 96.69 162 ALA B C 1
ATOM 2889 O O . ALA B 1 162 ? -2.816 -10.422 -16.078 1 96.69 162 ALA B O 1
ATOM 2890 N N . LYS B 1 163 ? -1.334 -12.102 -16 1 97.88 163 LYS B N 1
ATOM 2891 C CA . LYS B 1 163 ? -2.35 -13.07 -16.422 1 97.88 163 LYS B CA 1
ATOM 2892 C C . LYS B 1 163 ? -3.26 -13.438 -15.25 1 97.88 163 LYS B C 1
ATOM 2894 O O . LYS B 1 163 ? -2.781 -13.852 -14.195 1 97.88 163 LYS B O 1
ATOM 2899 N N . THR B 1 164 ? -4.539 -13.211 -15.422 1 98.31 164 THR B N 1
ATOM 2900 C CA . THR B 1 164 ? -5.461 -13.398 -14.305 1 98.31 164 THR B CA 1
ATOM 2901 C C . THR B 1 164 ? -6.516 -14.453 -14.641 1 98.31 164 THR B C 1
ATOM 2903 O O . THR B 1 164 ? -7.078 -14.445 -15.742 1 98.31 164 THR B O 1
ATOM 2906 N N . TYR B 1 165 ? -6.734 -15.391 -13.789 1 98.25 165 TYR B N 1
ATOM 2907 C CA . TYR B 1 165 ? -7.793 -16.391 -13.875 1 98.25 165 TYR B CA 1
ATOM 2908 C C . TYR B 1 165 ? -8.719 -16.312 -12.664 1 98.25 165 TYR B C 1
ATOM 2910 O O . TYR B 1 165 ? -8.273 -16.047 -11.547 1 98.25 165 TYR B O 1
ATOM 2918 N N . ILE B 1 166 ? -9.984 -16.547 -12.914 1 97.62 166 ILE B N 1
ATOM 2919 C CA . ILE B 1 166 ? -10.977 -16.641 -11.844 1 97.62 166 ILE B CA 1
ATOM 2920 C C . ILE B 1 166 ? -11.648 -18.016 -11.867 1 97.62 166 ILE B C 1
ATOM 2922 O O . ILE B 1 166 ? -12.156 -18.438 -12.906 1 97.62 166 ILE B O 1
ATOM 2926 N N . CYS B 1 167 ? -11.578 -18.672 -10.82 1 97.31 167 CYS B N 1
ATOM 2927 C CA . CYS B 1 167 ? -12.203 -19.969 -10.656 1 97.31 167 CYS B CA 1
ATOM 2928 C C . CYS B 1 167 ? -13.383 -19.891 -9.688 1 97.31 167 CYS B C 1
ATOM 2930 O O . CYS B 1 167 ? -13.188 -19.641 -8.5 1 97.31 167 CYS B O 1
ATOM 2932 N N . ARG B 1 168 ? -14.578 -20.172 -10.156 1 96 168 ARG B N 1
ATOM 2933 C CA . ARG B 1 168 ? -15.758 -19.938 -9.328 1 96 168 ARG B CA 1
ATOM 2934 C C . ARG B 1 168 ? -16.297 -21.25 -8.773 1 96 168 ARG B C 1
ATOM 2936 O O . ARG B 1 168 ? -17.141 -21.25 -7.875 1 96 168 ARG B O 1
ATOM 2943 N N . ASN B 1 169 ? -15.883 -22.328 -9.367 1 95.25 169 ASN B N 1
ATOM 2944 C CA . ASN B 1 169 ? -16.312 -23.641 -8.891 1 95.25 169 ASN B CA 1
ATOM 2945 C C . ASN B 1 169 ? -15.336 -24.734 -9.32 1 95.25 169 ASN B C 1
ATOM 2947 O O . ASN B 1 169 ? -14.461 -24.5 -10.156 1 95.25 169 ASN B O 1
ATOM 2951 N N . ILE B 1 170 ? -15.531 -25.922 -8.766 1 95.5 170 ILE B N 1
ATOM 2952 C CA . ILE B 1 170 ? -14.609 -27.031 -8.969 1 95.5 170 ILE B CA 1
ATOM 2953 C C . ILE B 1 170 ? -14.625 -27.453 -10.438 1 95.5 170 ILE B C 1
ATOM 2955 O O . ILE B 1 170 ? -13.586 -27.828 -10.984 1 95.5 170 ILE B O 1
ATOM 2959 N N . GLU B 1 171 ? -15.742 -27.297 -11.078 1 96.38 171 GLU B N 1
ATOM 2960 C CA . GLU B 1 171 ? -15.906 -27.75 -12.453 1 96.38 171 GLU B CA 1
ATOM 2961 C C . GLU B 1 171 ? -15.062 -26.906 -13.414 1 96.38 171 GLU B C 1
ATOM 2963 O O . GLU B 1 171 ? -14.773 -27.344 -14.531 1 96.38 171 GLU B O 1
ATOM 2968 N N . GLU B 1 172 ? -14.617 -25.734 -12.945 1 97.25 172 GLU B N 1
ATOM 2969 C CA . GLU B 1 172 ? -13.859 -24.828 -13.805 1 97.25 172 GLU B CA 1
ATOM 2970 C C . GLU B 1 172 ? -12.367 -25.109 -13.719 1 97.25 172 GLU B C 1
ATOM 2972 O O . GLU B 1 172 ? -11.586 -24.609 -14.539 1 97.25 172 GLU B O 1
ATOM 2977 N N . ILE B 1 173 ? -11.914 -25.922 -12.844 1 97.94 173 ILE B N 1
ATOM 2978 C CA . ILE B 1 173 ? -10.508 -26.078 -12.492 1 97.94 173 ILE B CA 1
ATOM 2979 C C . ILE B 1 173 ? -9.734 -26.609 -13.695 1 97.94 173 ILE B C 1
ATOM 2981 O O . ILE B 1 173 ? -8.703 -26.047 -14.078 1 97.94 173 ILE B O 1
ATOM 2985 N N . ASP B 1 174 ? -10.25 -27.609 -14.297 1 97.88 174 ASP B N 1
ATOM 2986 C CA . ASP B 1 174 ? -9.539 -28.219 -15.422 1 97.88 174 ASP B CA 1
ATOM 2987 C C . ASP B 1 174 ? -9.359 -27.234 -16.562 1 97.88 174 ASP B C 1
ATOM 2989 O O . ASP B 1 174 ? -8.281 -27.156 -17.156 1 97.88 174 ASP B O 1
ATOM 2993 N N . LYS B 1 175 ? -10.414 -26.594 -16.844 1 98.12 175 LYS B N 1
ATOM 2994 C CA . LYS B 1 175 ? -10.359 -25.625 -17.922 1 98.12 175 LYS B CA 1
ATOM 2995 C C . LYS B 1 175 ? -9.312 -24.547 -17.625 1 98.12 175 LYS B C 1
ATOM 2997 O O . LYS B 1 175 ? -8.523 -24.188 -18.516 1 98.12 175 LYS B O 1
ATOM 3002 N N . ILE B 1 176 ? -9.266 -24.016 -16.438 1 98.06 176 ILE B N 1
ATOM 3003 C CA . ILE B 1 176 ? -8.367 -22.953 -16.031 1 98.06 176 ILE B CA 1
ATOM 3004 C C . ILE B 1 176 ? -6.922 -23.438 -16.094 1 98.06 176 ILE B C 1
ATOM 3006 O O . ILE B 1 176 ? -6.055 -22.766 -16.656 1 98.06 176 ILE B O 1
ATOM 3010 N N . ILE B 1 177 ? -6.676 -24.594 -15.609 1 98.12 177 ILE B N 1
ATOM 3011 C CA . ILE B 1 177 ? -5.324 -25.156 -15.57 1 98.12 177 ILE B CA 1
ATOM 3012 C C . ILE B 1 177 ? -4.844 -25.438 -16.984 1 98.12 177 ILE B C 1
ATOM 3014 O O . ILE B 1 177 ? -3.693 -25.156 -17.328 1 98.12 177 ILE B O 1
ATOM 3018 N N . ASN B 1 178 ? -5.727 -25.969 -17.812 1 97.38 178 ASN B N 1
ATOM 3019 C CA . ASN B 1 178 ? -5.363 -26.219 -19.188 1 97.38 178 ASN B CA 1
ATOM 3020 C C . ASN B 1 178 ? -5.043 -24.922 -19.938 1 97.38 178 ASN B C 1
ATOM 3022 O O . ASN B 1 178 ? -4.102 -24.875 -20.734 1 97.38 178 ASN B O 1
ATOM 3026 N N . ASP B 1 179 ? -5.805 -23.969 -19.672 1 97.81 179 ASP B N 1
ATOM 3027 C CA . ASP B 1 179 ? -5.543 -22.672 -20.281 1 97.81 179 ASP B CA 1
ATOM 3028 C C . ASP B 1 179 ? -4.191 -22.109 -19.844 1 97.81 179 ASP B C 1
ATOM 3030 O O . ASP B 1 179 ? -3.459 -21.531 -20.641 1 97.81 179 ASP B O 1
ATOM 3034 N N . PHE B 1 180 ? -3.924 -22.297 -18.594 1 97.38 180 PHE B N 1
ATOM 3035 C CA . PHE B 1 180 ? -2.641 -21.828 -18.078 1 97.38 180 PHE B CA 1
ATOM 3036 C C . PHE B 1 180 ? -1.489 -22.594 -18.734 1 97.38 180 PHE B C 1
ATOM 3038 O O . PHE B 1 180 ? -0.478 -21.984 -19.109 1 97.38 180 PHE B O 1
ATOM 3045 N N . ILE B 1 181 ? -1.627 -23.859 -18.891 1 96.75 181 ILE B N 1
ATOM 3046 C CA . ILE B 1 181 ? -0.577 -24.656 -19.5 1 96.75 181 ILE B CA 1
ATOM 3047 C C . ILE B 1 181 ? -0.364 -24.203 -20.953 1 96.75 181 ILE B C 1
ATOM 3049 O O . ILE B 1 181 ? 0.774 -24.109 -21.406 1 96.75 181 ILE B O 1
ATOM 3053 N N . LYS B 1 182 ? -1.437 -23.969 -21.609 1 96.12 182 LYS B N 1
ATOM 3054 C CA . LYS B 1 182 ? -1.321 -23.438 -22.969 1 96.12 182 LYS B CA 1
ATOM 3055 C C . LYS B 1 182 ? -0.568 -22.109 -22.969 1 96.12 182 LYS B C 1
ATOM 3057 O O . LYS B 1 182 ? 0.259 -21.859 -23.859 1 96.12 182 LYS B O 1
ATOM 3062 N N . PHE B 1 183 ? -0.883 -21.297 -22 1 96.06 183 PHE B N 1
ATOM 3063 C CA . PHE B 1 183 ? -0.184 -20.031 -21.828 1 96.06 183 PHE B CA 1
ATOM 3064 C C . PHE B 1 183 ? 1.313 -20.25 -21.672 1 96.06 183 PHE B C 1
ATOM 3066 O O . PHE B 1 183 ? 2.123 -19.578 -22.297 1 96.06 183 PHE B O 1
ATOM 3073 N N . LEU B 1 184 ? 1.719 -21.25 -20.859 1 95.19 184 LEU B N 1
ATOM 3074 C CA . LEU B 1 184 ? 3.119 -21.578 -20.625 1 95.19 184 LEU B CA 1
ATOM 3075 C C . LEU B 1 184 ? 3.805 -22.016 -21.906 1 95.19 184 LEU B C 1
ATOM 3077 O O . LEU B 1 184 ? 4.93 -21.594 -22.188 1 95.19 184 LEU B O 1
ATOM 3081 N N . GLU B 1 185 ? 3.117 -22.797 -22.641 1 93 185 GLU B N 1
ATOM 3082 C CA . GLU B 1 185 ? 3.67 -23.328 -23.891 1 93 185 GLU B CA 1
ATOM 3083 C C . GLU B 1 185 ? 3.916 -22.203 -24.891 1 93 185 GLU B C 1
ATOM 3085 O O . GLU B 1 185 ? 4.875 -22.25 -25.672 1 93 185 GLU B O 1
ATOM 3090 N N . ASN B 1 186 ? 3.092 -21.188 -24.812 1 90.38 186 ASN B N 1
ATOM 3091 C CA . ASN B 1 186 ? 3.213 -20.078 -25.734 1 90.38 186 ASN B CA 1
ATOM 3092 C C . ASN B 1 186 ? 4.371 -19.156 -25.344 1 90.38 186 ASN B C 1
ATOM 3094 O O . ASN B 1 186 ? 4.973 -18.516 -26.219 1 90.38 186 ASN B O 1
ATOM 3098 N N . ILE B 1 187 ? 4.574 -19.016 -24.047 1 85 187 ILE B N 1
ATOM 3099 C CA . ILE B 1 187 ? 5.668 -18.156 -23.594 1 85 187 ILE B CA 1
ATOM 3100 C C . ILE B 1 187 ? 6.992 -18.922 -23.703 1 85 187 ILE B C 1
ATOM 3102 O O . ILE B 1 187 ? 8.023 -18.328 -24.031 1 85 187 ILE B O 1
ATOM 3106 N N . GLY B 1 188 ? 7.148 -20.219 -23.219 1 67.44 188 GLY B N 1
ATOM 3107 C CA . GLY B 1 188 ? 8.344 -21.047 -23.312 1 67.44 188 GLY B CA 1
ATOM 3108 C C . GLY B 1 188 ? 8.742 -21.375 -24.734 1 67.44 188 GLY B C 1
ATOM 3109 O O . GLY B 1 188 ? 9.914 -21.625 -25.016 1 67.44 188 GLY B O 1
ATOM 3110 N N . GLY B 1 189 ? 7.836 -21.609 -25.641 1 51.81 189 GLY B N 1
ATOM 3111 C CA . GLY B 1 189 ? 8.148 -21.922 -27.031 1 51.81 189 GLY B CA 1
ATOM 3112 C C . GLY B 1 189 ? 8.898 -20.797 -27.734 1 51.81 189 GLY B C 1
ATOM 3113 O O . GLY B 1 189 ? 9.531 -21.031 -28.766 1 51.81 189 GLY B O 1
ATOM 3114 N N . ASP B 1 190 ? 8.656 -19.594 -27.297 1 42.44 190 ASP B N 1
ATOM 3115 C CA . ASP B 1 190 ? 9.398 -18.547 -28.016 1 42.44 190 ASP B CA 1
ATOM 3116 C C . ASP B 1 190 ? 10.859 -18.5 -27.547 1 42.44 190 ASP B C 1
ATOM 3118 O O . ASP B 1 190 ? 11.609 -17.609 -27.938 1 42.44 190 ASP B O 1
ATOM 3122 N N . LYS B 1 191 ? 11.281 -19.344 -26.734 1 40.19 191 LYS B N 1
ATOM 3123 C CA . LYS B 1 191 ? 12.734 -19.406 -26.625 1 40.19 191 LYS B CA 1
ATOM 3124 C C . LYS B 1 191 ? 13.32 -20.375 -27.656 1 40.19 191 LYS B C 1
ATOM 3126 O O . LYS B 1 191 ? 12.734 -21.422 -27.922 1 40.19 191 LYS B O 1
#

Nearest PDB structures (foldseek):
  2oys-assembly1_A  TM=7.364E-01  e=5.279E-08  Streptococcus pneumoniae TIGR4
  3p0r-assembly1_A-2  TM=6.532E-01  e=4.392E-07  Bacillus anthracis str. Sterne
  3w78-assembly2_D  TM=6.044E-01  e=6.456E-07  Bacillus sp. B29
  1t0i-assembly1_B  TM=6.589E-01  e=9.655E-05  Saccharomyces cerevisiae
  5mji-assembly1_A  TM=5.991E-01  e=3.040E-05  Streptomyces davaonensis JCM 4913

Foldseek 3Di:
DEEEEEEACQDVDDARVLLVVVLVVVCVVVVHHYDYDHDYQVQADADPPPCCCQPVVQLADPDDTVLRVVLVSQQVGQEYEYEAEFDQLDGDPSVVRSLRSNCSQFHPDWDADPNDTETHGPDPAGHAYEYEYEEQDQDPVSVVSNQVVQQNSCVNRVHRGHHYHYHNDNVCSVVRSVVVVVVVCVVVVVD/DEEEEEEACQDPPFQRPLLVVVLVVVCVVVVHHYDYHHDYQVQADADPPPCCCQPVVQLADPDDTVLRVVLVSQQVGQEYEYGAEFDQLDGDPSVVRSLRSNCSQFHPDWDADPNDTETHGPDPAGHAYEYEYEEQPQDPVSVVSNQVVQQNSCVNRVHRGHHYHYHNHNVCSVVRSVVVVVVVCVVVVVD

InterPro domains:
  IPR005025 NADPH-dependent FMN reductase-like domain [PF03358] (1-102)
  IPR029039 Flavoprotein-like superfamily [G3DSA:3.40.50.360] (2-188)
  IPR029039 Flavoprotein-like superfamily [SSF52218] (1-135)
  IPR051796 Iron-sulfur flavoprotein SsuE-like [PTHR43278] (1-170)

pLDDT: mean 91.9, std 8.93, range [40.0, 98.75]

Radius of gyration: 22.25 Å; Cα contacts (8 Å, |Δi|>4): 730; chains: 2; bounding box: 40×68×49 Å

Sequence (382 aa):
MRILIISDDSNKEDIGSKLQKKLVYKLQERNYNYKNYNIENSDLTHCIGCFKCWINTPGICIYDDLAREINNSIIWSDICILLTPVKFGCYSPTIKRVLDRSIGNILPFFKMINGEMHHAPRYDKYPQLVMIGYGEEITSQEEKTFQDLNRANAINFQKNMAKTYICRNIEEIDKIINDFIKFLENIGGDKMRILIISDDSNKEDIGSKLQKKLVYKLQERNYNYKNYNIENSDLTHCIGCFKCWINTPGICIYDDLAREINNSIIWSDICILLTPVKFGCYSPTIKRVLDRSIGNILPFFKMINGEMHHAPRYDKYPQLVMIGYGEEITSQEEKTFQDLNRANAINFQKNMAKTYICRNIEEIDKIINDFIKFLENIGGDK

Secondary structure (DSSP, 8-state):
-EEEEEEE-SS-SHHHHHHHHHHHHHHHHTT-EEEEEEE-GGGSPPP----HHHHTSTT--SS-SHHHHHHHHHHH-SEEEEEEE-BTTB--HHHHHHHHTTGGGEEEEEEEETTEEEEEESSS--PEEEEEEE-TT--HHHHHHHHHHHHHHHHHTT-S--EEEEE-SGGGHHHHHHHHHHHHHHHHTT-/-EEEEEEE-SS-SSHHHHHHHHHHHHHHHTT-EEEEEEE-GGGSPPP----HHHHTSTT--SS-SHHHHHHHHHHH-SEEEEEEE-BTTB--HHHHHHHHTTGGGEEEEEEEETTEEEEEESSS--PEEEEEEE-TT--HHHHHHHHHHHHHHHHHTT-S--EEEEE-SGGGHHHHHHHHHHHHHHHHTT-

Organism: NCBI:txid1418104

Solvent-accessible surface area (backbone atoms only — not comparable to full-atom values): 20336 Å² total; per-residue (Å²): 119,37,35,30,38,40,30,51,50,68,59,68,68,70,56,58,51,51,44,50,51,52,47,52,48,55,37,55,75,67,67,54,50,68,47,78,45,80,38,40,57,87,56,42,77,72,66,68,60,77,62,44,14,58,68,81,36,64,55,38,61,90,65,88,51,57,55,52,57,48,45,54,47,46,51,67,16,49,32,34,34,39,37,30,50,48,57,89,22,30,66,33,43,43,53,46,37,56,59,57,58,36,54,30,60,27,36,79,45,70,38,78,52,87,73,24,84,37,50,31,73,64,56,94,58,54,25,48,35,32,39,39,33,33,41,74,84,67,46,72,66,27,49,51,28,32,50,51,52,40,27,55,52,13,41,56,38,76,29,89,52,36,52,71,45,79,36,51,48,70,88,41,41,63,59,53,47,51,51,49,50,52,51,48,52,60,62,60,60,73,104,120,38,35,30,38,41,32,51,50,72,60,62,92,55,64,59,44,56,44,51,49,52,46,52,49,54,37,54,76,67,68,54,51,68,47,79,45,78,38,40,56,87,56,44,78,71,65,68,60,77,63,44,14,59,68,82,36,64,54,39,62,92,66,87,52,56,55,52,57,50,46,53,47,46,50,70,17,49,31,36,34,40,37,30,52,48,55,88,20,31,65,32,43,46,53,45,38,55,58,57,59,36,55,31,61,28,37,79,45,70,37,79,52,89,73,23,83,37,50,32,74,64,56,94,60,56,25,49,36,32,39,39,32,31,40,73,84,68,44,73,66,25,49,51,27,32,49,52,53,40,28,54,53,13,41,57,38,76,31,90,52,35,54,70,45,80,37,49,47,73,87,43,42,63,61,53,48,51,50,49,51,51,51,47,51,60,62,61,60,74,102